Protein AF-0000000080328820 (afdb_homodimer)

Radius of gyration: 30.53 Å; Cα contacts (8 Å, |Δi|>4): 1678; chains: 2; bounding box: 51×92×74 Å

Foldseek 3Di:
DPQDQAAAEEEEDLDQCCQQPQLVLCVVVVSRHDDAEYEDLFQVSQVVSQVVSDPNYYGYHDLVVVLQDPSHQAYEADHPFACLVVLLSNLVSNHAYEYEFPNAQALVSLVVSQVSCVVSVHHFFYLLLLLQAPCLLVLLVLVVVFAFWAEKEKEWEDAADCVLRVVVVDDDDDPRGDVVVVVVSVVVLVVRLCQLWNDDPPLLSCCSGCPLRVPVLSVLLSCVSSPWQFDLAWPAKDWPPPPDDPDGTWMWTWDDIPDRYIYTYTYDYDHPDDDIWIWIWIDGPFWIKIWIQDDSSDLADWIKIWIWGDDDPDIDIDIDTDPSDTSSSSQSVVSSCVRVVNDHHPRGSNSSSSSSSSSLNNSCNVCVVVVHHTDHPSNVRPPD/DPQDQAAAEEEEDLDQCCQQPQLVLCVVVVSRHDDAEYEDLFQVSQVVSQVVSDPNYYGYHDLVVVLQDPSHAAYEADHPFACLVVLLSNLVSNHAYEYEFPNAQALVSLVVSQVSCVVSVHHFFYLLLLLQAPCLLVLLVLVVVFAFWAEKEKEWEDAADCLLRVVVVDDDDDPRGDVVVVVVSVVVLVVRLCQLWNDDPPLLSCCSGCPLRVPVLSVLLSCVSSPWQFDLAWPAKDWPPPPDDPDGTWIWTWDDIPDRYIYTYTYDYDHPDDDTWIWIWIDGPFWIKIWIQDDSSDLADWIKIWIWGDDDPDIDIDIDTDPSDTSSSSQSVVSSCVRVVNDHHPRGSNSSSSSSSSSLNNSCNVCVVVVHHTDHPSNVRSPD

Organism: NCBI:txid40318

Structure (mmCIF, N/CA/C/O backbone):
data_AF-0000000080328820-model_v1
#
loop_
_entity.id
_entity.type
_entity.pdbx_description
1 polymer 'Gfo/Idh/MocA family oxidoreductase'
#
loop_
_atom_site.group_PDB
_atom_site.id
_atom_site.type_symbol
_atom_site.label_atom_id
_atom_site.label_alt_id
_atom_site.label_comp_id
_atom_site.label_asym_id
_atom_site.label_entity_id
_atom_site.label_seq_id
_atom_site.pdbx_PDB_ins_code
_atom_site.Cartn_x
_atom_site.Cartn_y
_atom_site.Cartn_z
_atom_site.occupancy
_atom_site.B_iso_or_equiv
_atom_site.auth_seq_id
_atom_site.auth_comp_id
_atom_site.auth_asym_id
_atom_site.auth_atom_id
_atom_site.pdbx_PDB_model_num
ATOM 1 N N . MET A 1 1 ? -25.375 -26.984 -29.625 1 43.31 1 MET A N 1
ATOM 2 C CA . MET A 1 1 ? -23.969 -26.922 -30.031 1 43.31 1 MET A CA 1
ATOM 3 C C . MET A 1 1 ? -23.266 -28.25 -29.75 1 43.31 1 MET A C 1
ATOM 5 O O . MET A 1 1 ? -23.516 -28.875 -28.719 1 43.31 1 MET A O 1
ATOM 9 N N . PRO A 1 2 ? -22.844 -29 -30.703 1 53.84 2 PRO A N 1
ATOM 10 C CA . PRO A 1 2 ? -22.391 -30.375 -30.484 1 53.84 2 PRO A CA 1
ATOM 11 C C . PRO A 1 2 ? -21.484 -30.5 -29.25 1 53.84 2 PRO A C 1
ATOM 13 O O . PRO A 1 2 ? -20.672 -29.609 -28.984 1 53.84 2 PRO A O 1
ATOM 16 N N . SER A 1 3 ? -21.875 -31.188 -28.203 1 75.19 3 SER A N 1
ATOM 17 C CA . SER A 1 3 ? -21.234 -31.422 -26.922 1 75.19 3 SER A CA 1
ATOM 18 C C . SER A 1 3 ? -19.922 -32.188 -27.094 1 75.19 3 SER A C 1
ATOM 20 O O . SER A 1 3 ? -19.891 -33.219 -27.766 1 75.19 3 SER A O 1
ATOM 22 N N . HIS A 1 4 ? -18.656 -31.594 -27.156 1 87.19 4 HIS A N 1
ATOM 23 C CA . HIS A 1 4 ? -17.375 -32.281 -27.234 1 87.19 4 HIS A CA 1
ATOM 24 C C . HIS A 1 4 ? -17.25 -33.344 -26.141 1 87.19 4 HIS A C 1
ATOM 26 O O . HIS A 1 4 ? -17.844 -33.188 -25.078 1 87.19 4 HIS A O 1
ATOM 32 N N . PRO A 1 5 ? -16.672 -34.531 -26.578 1 92.75 5 PRO A N 1
ATOM 33 C CA . PRO A 1 5 ? -16.375 -35.469 -25.5 1 92.75 5 PRO A CA 1
ATOM 34 C C . PRO A 1 5 ? -15.508 -34.875 -24.391 1 92.75 5 PRO A C 1
ATOM 36 O O . PRO A 1 5 ? -14.766 -33.906 -24.641 1 92.75 5 PRO A O 1
ATOM 39 N N . PRO A 1 6 ? -15.68 -35.406 -23.266 1 96 6 PRO A N 1
ATOM 40 C CA . PRO A 1 6 ? -14.836 -34.906 -22.172 1 96 6 PRO A CA 1
ATOM 41 C C . PRO A 1 6 ? -13.344 -35.125 -22.453 1 96 6 PRO A C 1
ATOM 43 O O . PRO A 1 6 ? -12.961 -36.094 -23.078 1 96 6 PRO A O 1
ATOM 46 N N . VAL A 1 7 ? -12.516 -34.188 -22.031 1 97.69 7 VAL A N 1
ATOM 47 C CA . VAL A 1 7 ? -11.062 -34.344 -22.094 1 97.69 7 VAL A CA 1
ATOM 48 C C . VAL A 1 7 ? -10.602 -35.406 -21.094 1 97.69 7 VAL A C 1
ATOM 50 O O . VAL A 1 7 ? -10.891 -35.281 -19.891 1 97.69 7 VAL A O 1
ATOM 53 N N . ARG A 1 8 ? -10.023 -36.438 -21.531 1 97.5 8 ARG A N 1
ATOM 54 C CA . ARG A 1 8 ? -9.453 -37.438 -20.625 1 97.5 8 ARG A CA 1
ATOM 55 C C . ARG A 1 8 ? -8.172 -36.906 -19.984 1 97.5 8 ARG A C 1
ATOM 57 O O . ARG A 1 8 ? -7.141 -36.781 -20.656 1 97.5 8 ARG A O 1
ATOM 64 N N . LEU A 1 9 ? -8.266 -36.656 -18.672 1 98.19 9 LEU A N 1
ATOM 65 C CA . LEU A 1 9 ? -7.27 -35.875 -17.953 1 98.19 9 LEU A CA 1
ATOM 66 C C . LEU A 1 9 ? -6.48 -36.75 -16.984 1 98.19 9 LEU A C 1
ATOM 68 O O . LEU A 1 9 ? -7.059 -37.562 -16.281 1 98.19 9 LEU A O 1
ATOM 72 N N . ALA A 1 10 ? -5.184 -36.625 -17.031 1 98.69 10 ALA A N 1
ATOM 73 C CA . ALA A 1 10 ? -4.34 -37.188 -15.977 1 98.69 10 ALA A CA 1
ATOM 74 C C . ALA A 1 10 ? -3.873 -36.062 -15.031 1 98.69 10 ALA A C 1
ATOM 76 O O . ALA A 1 10 ? -3.402 -35.031 -15.477 1 98.69 10 ALA A O 1
ATOM 77 N N . VAL A 1 11 ? -3.998 -36.281 -13.734 1 98.38 11 VAL A N 1
ATOM 78 C CA . VAL A 1 11 ? -3.523 -35.344 -12.711 1 98.38 11 VAL A CA 1
ATOM 79 C C . VAL A 1 11 ? -2.172 -35.812 -12.172 1 98.38 11 VAL A C 1
ATOM 81 O O . VAL A 1 11 ? -2.062 -36.906 -11.617 1 98.38 11 VAL A O 1
ATOM 84 N N . ILE A 1 12 ? -1.166 -35 -12.453 1 98.38 12 ILE A N 1
ATOM 85 C CA . ILE A 1 12 ? 0.198 -35.312 -12.047 1 98.38 12 ILE A CA 1
ATOM 86 C C . ILE A 1 12 ? 0.556 -34.562 -10.773 1 98.38 12 ILE A C 1
ATOM 88 O O . ILE A 1 12 ? 0.697 -33.312 -10.797 1 98.38 12 ILE A O 1
ATOM 92 N N . GLY A 1 13 ? 0.852 -35.219 -9.703 1 96.75 13 GLY A N 1
ATOM 93 C CA . GLY A 1 13 ? 0.985 -34.656 -8.375 1 96.75 13 GLY A CA 1
ATOM 94 C C . GLY A 1 13 ? -0.296 -34.719 -7.562 1 96.75 13 GLY A C 1
ATOM 95 O O . GLY A 1 13 ? -1.266 -34.031 -7.871 1 96.75 13 GLY A O 1
ATOM 96 N N . ALA A 1 14 ? -0.33 -35.531 -6.547 1 95.62 14 ALA A N 1
ATOM 97 C CA . ALA A 1 14 ? -1.515 -35.719 -5.719 1 95.62 14 ALA A CA 1
ATOM 98 C C . ALA A 1 14 ? -1.362 -35.031 -4.367 1 95.62 14 ALA A C 1
ATOM 100 O O . ALA A 1 14 ? -1.729 -35.594 -3.33 1 95.62 14 ALA A O 1
ATOM 101 N N . GLY A 1 15 ? -0.739 -33.844 -4.434 1 92.75 15 GLY A N 1
ATOM 102 C CA . GLY A 1 15 ? -0.56 -33.062 -3.223 1 92.75 15 GLY A CA 1
ATOM 103 C C . GLY A 1 15 ? -1.797 -32.281 -2.83 1 92.75 15 GLY A C 1
ATOM 104 O O . GLY A 1 15 ? -2.906 -32.594 -3.256 1 92.75 15 GLY A O 1
ATOM 105 N N . THR A 1 16 ? -1.598 -31.266 -1.971 1 89.62 16 THR A N 1
ATOM 106 C CA . THR A 1 16 ? -2.676 -30.516 -1.336 1 89.62 16 THR A CA 1
ATOM 107 C C . THR A 1 16 ? -3.561 -29.844 -2.385 1 89.62 16 THR A C 1
ATOM 109 O O . THR A 1 16 ? -4.785 -29.984 -2.352 1 89.62 16 THR A O 1
ATOM 112 N N . ILE A 1 17 ? -2.984 -29.172 -3.342 1 92.06 17 ILE A N 1
ATOM 113 C CA . ILE A 1 17 ? -3.766 -28.391 -4.297 1 92.06 17 ILE A CA 1
ATOM 114 C C . ILE A 1 17 ? -4.574 -29.328 -5.191 1 92.06 17 ILE A C 1
ATOM 116 O O . ILE A 1 17 ? -5.707 -29.031 -5.562 1 92.06 17 ILE A O 1
ATOM 120 N N . SER A 1 18 ? -4.051 -30.453 -5.578 1 94.38 18 SER A N 1
ATOM 121 C CA . SER A 1 18 ? -4.777 -31.438 -6.387 1 94.38 18 SER A CA 1
ATOM 122 C C . SER A 1 18 ? -5.969 -32 -5.625 1 94.38 18 SER A C 1
ATOM 124 O O . SER A 1 18 ? -7.086 -32.031 -6.145 1 94.38 18 SER A O 1
ATOM 126 N N . GLN A 1 19 ? -5.684 -32.375 -4.41 1 91.31 19 GLN A N 1
ATOM 127 C CA . GLN A 1 19 ? -6.703 -33.062 -3.619 1 91.31 19 GLN A CA 1
ATOM 128 C C . GLN A 1 19 ? -7.797 -32.094 -3.182 1 91.31 19 GLN A C 1
ATOM 130 O O . GLN A 1 19 ? -8.977 -32.438 -3.158 1 91.31 19 GLN A O 1
ATOM 135 N N . SER A 1 20 ? -7.406 -30.875 -2.895 1 88.31 20 SER A N 1
ATOM 136 C CA . SER A 1 20 ? -8.359 -29.953 -2.268 1 88.31 20 SER A CA 1
ATOM 137 C C . SER A 1 20 ? -9.047 -29.078 -3.303 1 88.31 20 SER A C 1
ATOM 139 O O . SER A 1 20 ? -10.141 -28.562 -3.061 1 88.31 20 SER A O 1
ATOM 141 N N . VAL A 1 21 ? -8.375 -28.938 -4.449 1 90.31 21 VAL A N 1
ATOM 142 C CA . VAL A 1 21 ? -8.914 -27.938 -5.363 1 90.31 21 VAL A CA 1
ATOM 143 C C . VAL A 1 21 ? -9.164 -28.562 -6.73 1 90.31 21 VAL A C 1
ATOM 145 O O . VAL A 1 21 ? -10.305 -28.656 -7.18 1 90.31 21 VAL A O 1
ATOM 148 N N . HIS A 1 22 ? -8.203 -29.109 -7.332 1 93.19 22 HIS A N 1
ATOM 149 C CA . HIS A 1 22 ? -8.289 -29.484 -8.742 1 93.19 22 HIS A CA 1
ATOM 150 C C . HIS A 1 22 ? -9.211 -30.688 -8.93 1 93.19 22 HIS A C 1
ATOM 152 O O . HIS A 1 22 ? -10.102 -30.656 -9.781 1 93.19 22 HIS A O 1
ATOM 158 N N . LEU A 1 23 ? -9.031 -31.703 -8.133 1 93.69 23 LEU A N 1
ATOM 159 C CA . LEU A 1 23 ? -9.82 -32.906 -8.328 1 93.69 23 LEU A CA 1
ATOM 160 C C . LEU A 1 23 ? -11.297 -32.656 -8.055 1 93.69 23 LEU A C 1
ATOM 162 O O . LEU A 1 23 ? -12.156 -32.969 -8.883 1 93.69 23 LEU A O 1
ATOM 166 N N . PRO A 1 24 ? -11.602 -31.938 -6.953 1 87.62 24 PRO A N 1
ATOM 167 C CA . PRO A 1 24 ? -13.008 -31.578 -6.754 1 87.62 24 PRO A CA 1
ATOM 168 C C . PRO A 1 24 ? -13.562 -30.719 -7.887 1 87.62 24 PRO A C 1
ATOM 170 O O . PRO A 1 24 ? -14.703 -30.906 -8.312 1 87.62 24 PRO A O 1
ATOM 173 N N . ALA A 1 25 ? -12.781 -29.812 -8.367 1 89 25 ALA A N 1
ATOM 174 C CA . ALA A 1 25 ? -13.234 -28.922 -9.445 1 89 25 ALA A CA 1
ATOM 175 C C . ALA A 1 25 ? -13.469 -29.703 -10.734 1 89 25 ALA A C 1
ATOM 177 O O . ALA A 1 25 ? -14.477 -29.5 -11.414 1 89 25 ALA A O 1
ATOM 178 N N . VAL A 1 26 ? -12.617 -30.594 -11.062 1 93 26 VAL A N 1
ATOM 179 C CA . VAL A 1 26 ? -12.742 -31.406 -12.266 1 93 26 VAL A CA 1
ATOM 180 C C . VAL A 1 26 ? -13.977 -32.312 -12.164 1 93 26 VAL A C 1
ATOM 182 O O . VAL A 1 26 ? -14.703 -32.469 -13.141 1 93 26 VAL A O 1
ATOM 185 N N . GLN A 1 27 ? -14.188 -32.812 -11 1 89.25 27 GLN A N 1
ATOM 186 C CA . GLN A 1 27 ? -15.367 -33.625 -10.773 1 89.25 27 GLN A CA 1
ATOM 187 C C . GLN A 1 27 ? -16.656 -32.844 -10.984 1 89.25 27 GLN A C 1
ATOM 189 O O . GLN A 1 27 ? -17.609 -33.344 -11.578 1 89.25 27 GLN A O 1
ATOM 194 N N . ARG A 1 28 ? -16.594 -31.656 -10.531 1 85.62 28 ARG A N 1
ATOM 195 C CA . ARG A 1 28 ? -17.75 -30.781 -10.703 1 85.62 28 ARG A CA 1
ATOM 196 C C . ARG A 1 28 ? -17.984 -30.484 -12.18 1 85.62 28 ARG A C 1
ATOM 198 O O . ARG A 1 28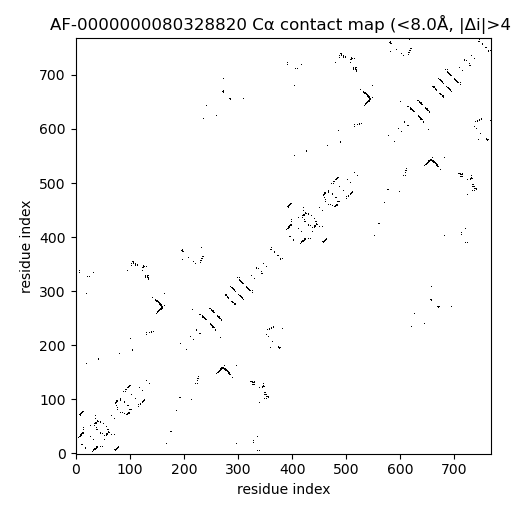 ? -19.125 -30.312 -12.602 1 85.62 28 ARG A O 1
ATOM 205 N N . LEU A 1 29 ? -16.922 -30.531 -12.891 1 90.88 29 LEU A N 1
ATOM 206 C CA . LEU A 1 29 ? -16.984 -30.234 -14.32 1 90.88 29 LEU A CA 1
ATOM 207 C C . LEU A 1 29 ? -17.047 -31.516 -15.141 1 90.88 29 LEU A C 1
ATOM 209 O O . LEU A 1 29 ? -16.516 -31.578 -16.25 1 90.88 29 LEU A O 1
ATOM 213 N N . GLY A 1 30 ? -17.656 -32.5 -14.664 1 85.81 30 GLY A N 1
ATOM 214 C CA . GLY A 1 30 ? -17.688 -33.844 -15.172 1 85.81 30 GLY A CA 1
ATOM 215 C C . GLY A 1 30 ? -18.094 -33.938 -16.625 1 85.81 30 GLY A C 1
ATOM 216 O O . GLY A 1 30 ? -17.75 -34.906 -17.312 1 85.81 30 GLY A O 1
ATOM 217 N N . THR A 1 31 ? -18.734 -33 -17.156 1 89.06 31 THR A N 1
ATOM 218 C CA . THR A 1 31 ? -19.109 -33 -18.562 1 89.06 31 THR A CA 1
ATOM 219 C C . THR A 1 31 ? -17.922 -32.562 -19.438 1 89.06 31 THR A C 1
ATOM 221 O O . THR A 1 31 ? -17.891 -32.844 -20.641 1 89.06 31 THR A O 1
ATOM 224 N N . LEU A 1 32 ? -16.969 -31.984 -18.797 1 94.5 32 LEU A N 1
ATOM 225 C CA . LEU A 1 32 ? -15.859 -31.406 -19.562 1 94.5 32 LEU A CA 1
ATOM 226 C C . LEU A 1 32 ? -14.609 -32.281 -19.438 1 94.5 32 LEU A C 1
ATOM 228 O O . LEU A 1 32 ? -13.734 -32.219 -20.312 1 94.5 32 LEU A O 1
ATOM 232 N N . PHE A 1 33 ? -14.602 -33.031 -18.328 1 95.5 33 PHE A N 1
ATOM 233 C CA . PHE A 1 33 ? -13.391 -33.812 -18.078 1 95.5 33 PHE A CA 1
ATOM 234 C C . PHE A 1 33 ? -13.734 -35.219 -17.625 1 95.5 33 PHE A C 1
ATOM 236 O O . PHE A 1 33 ? -14.773 -35.469 -17 1 95.5 33 PHE A O 1
ATOM 243 N N . ASP A 1 34 ? -12.945 -36.125 -17.969 1 94.81 34 ASP A N 1
ATOM 244 C CA . ASP A 1 34 ? -12.875 -37.469 -17.391 1 94.81 34 ASP A CA 1
ATOM 245 C C . ASP A 1 34 ? -11.492 -37.75 -16.812 1 94.81 34 ASP A C 1
ATOM 247 O O . ASP A 1 34 ? -10.5 -37.75 -17.531 1 94.81 34 ASP A O 1
ATOM 251 N N . ILE A 1 35 ? -11.414 -37.906 -15.5 1 96 35 ILE A N 1
ATOM 252 C CA . ILE A 1 35 ? -10.133 -38.188 -14.875 1 96 35 ILE A CA 1
ATOM 253 C C . ILE A 1 35 ? -9.719 -39.625 -15.188 1 96 35 ILE A C 1
ATOM 255 O O . ILE A 1 35 ? -10.375 -40.594 -14.758 1 96 35 ILE A O 1
ATOM 259 N N . ALA A 1 36 ? -8.648 -39.781 -15.844 1 96.38 36 ALA A N 1
ATOM 260 C CA . ALA A 1 36 ? -8.195 -41.094 -16.25 1 96.38 36 ALA A CA 1
ATOM 261 C C . ALA A 1 36 ? -7.18 -41.656 -15.258 1 96.38 36 ALA A C 1
ATOM 263 O O . ALA A 1 36 ? -7.215 -42.844 -14.93 1 96.38 36 ALA A O 1
ATOM 264 N N . VAL A 1 37 ? -6.312 -40.781 -14.891 1 97.88 37 VAL A N 1
ATOM 265 C CA . VAL A 1 37 ? -5.168 -41.25 -14.109 1 97.88 37 VAL A CA 1
ATOM 266 C C . VAL A 1 37 ? -4.809 -40.188 -13.055 1 97.88 37 VAL A C 1
ATOM 268 O O . VAL A 1 37 ? -4.883 -39 -13.328 1 97.88 37 VAL A O 1
ATOM 271 N N . VAL A 1 38 ? -4.508 -40.656 -11.867 1 97.81 38 VAL A N 1
ATOM 272 C CA . VAL A 1 38 ? -3.797 -39.875 -10.867 1 97.81 38 VAL A CA 1
ATOM 273 C C . VAL A 1 38 ? -2.379 -40.406 -10.695 1 97.81 38 VAL A C 1
ATOM 275 O O . VAL A 1 38 ? -2.193 -41.594 -10.422 1 97.81 38 VAL A O 1
ATOM 278 N N . CYS A 1 39 ? -1.452 -39.562 -10.914 1 97.94 39 CYS A N 1
ATOM 279 C CA . CYS A 1 39 ? -0.051 -39.969 -10.844 1 97.94 39 CYS A CA 1
ATOM 280 C C . CYS A 1 39 ? 0.677 -39.219 -9.734 1 97.94 39 CYS A C 1
ATOM 282 O O . CYS A 1 39 ? 0.495 -38 -9.57 1 97.94 39 CYS A O 1
ATOM 284 N N . ASP A 1 40 ? 1.432 -39.906 -8.938 1 96.69 40 ASP A N 1
ATOM 285 C CA . ASP A 1 40 ? 2.273 -39.344 -7.887 1 96.69 40 ASP A CA 1
ATOM 286 C C . ASP A 1 40 ? 3.514 -40.188 -7.656 1 96.69 40 ASP A C 1
ATOM 288 O O . ASP A 1 40 ? 3.488 -41.406 -7.895 1 96.69 40 ASP A O 1
ATOM 292 N N . LEU A 1 41 ? 4.547 -39.562 -7.215 1 95.12 41 LEU A N 1
ATOM 293 C CA . LEU A 1 41 ? 5.773 -40.281 -6.926 1 95.12 41 LEU A CA 1
ATOM 294 C C . LEU A 1 41 ? 5.551 -41.281 -5.793 1 95.12 41 LEU A C 1
ATOM 296 O O . LEU A 1 41 ? 6.27 -42.281 -5.688 1 95.12 41 LEU A O 1
ATOM 300 N N . SER A 1 42 ? 4.617 -40.938 -4.926 1 95 42 SER A N 1
ATOM 301 C CA . SER A 1 42 ? 4.219 -41.844 -3.857 1 95 42 SER A CA 1
ATOM 302 C C . SER A 1 42 ? 3.152 -42.844 -4.332 1 95 42 SER A C 1
ATOM 304 O O . SER A 1 42 ? 1.993 -42.469 -4.52 1 95 42 SER A O 1
ATOM 306 N N . PRO A 1 43 ? 3.525 -44.094 -4.438 1 95.44 43 PRO A N 1
ATOM 307 C CA . PRO A 1 43 ? 2.535 -45.062 -4.906 1 95.44 43 PRO A CA 1
ATOM 308 C C . PRO A 1 43 ? 1.305 -45.156 -4.004 1 95.44 43 PRO A C 1
ATOM 310 O O . PRO A 1 43 ? 0.179 -45.25 -4.492 1 95.44 43 PRO A O 1
ATOM 313 N N . SER A 1 44 ? 1.547 -45.094 -2.742 1 95.56 44 SER A N 1
ATOM 314 C CA . SER A 1 44 ? 0.425 -45.188 -1.812 1 95.56 44 SER A CA 1
ATOM 315 C C . SER A 1 44 ? -0.495 -44 -1.94 1 95.56 44 SER A C 1
ATOM 317 O O . SER A 1 44 ? -1.72 -44.125 -1.924 1 95.56 44 SER A O 1
ATOM 319 N N . ARG A 1 45 ? 0.076 -42.812 -2.104 1 94.56 45 ARG A N 1
ATOM 320 C CA . ARG A 1 45 ? -0.721 -41.625 -2.266 1 94.56 45 ARG A CA 1
ATOM 321 C C . ARG A 1 45 ? -1.489 -41.625 -3.584 1 94.56 45 ARG A C 1
ATOM 323 O O . ARG A 1 45 ? -2.672 -41.281 -3.625 1 94.56 45 ARG A O 1
ATOM 330 N N . ALA A 1 46 ? -0.792 -42.031 -4.633 1 96.12 46 ALA A N 1
ATOM 331 C CA . ALA A 1 46 ? -1.451 -42.156 -5.934 1 96.12 46 ALA A CA 1
ATOM 332 C C . ALA A 1 46 ? -2.67 -43.062 -5.863 1 96.12 46 ALA A C 1
ATOM 334 O O . ALA A 1 46 ? -3.746 -42.719 -6.355 1 96.12 46 ALA A O 1
ATOM 335 N N . ALA A 1 47 ? -2.471 -44.156 -5.199 1 95.5 47 ALA A N 1
ATOM 336 C CA . ALA A 1 47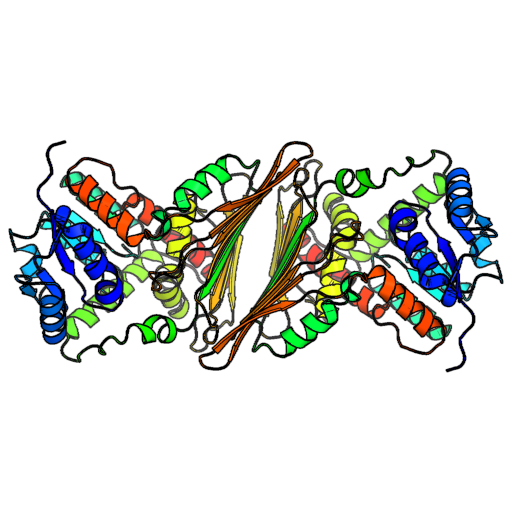 ? -3.543 -45.125 -5.086 1 95.5 47 ALA A CA 1
ATOM 337 C C . ALA A 1 47 ? -4.711 -44.562 -4.273 1 95.5 47 ALA A C 1
ATOM 339 O O . ALA A 1 47 ? -5.867 -44.688 -4.684 1 95.5 47 ALA A O 1
ATOM 340 N N . ALA A 1 48 ? -4.391 -44 -3.17 1 93.94 48 ALA A N 1
ATOM 341 C CA . ALA A 1 48 ? -5.422 -43.5 -2.273 1 93.94 48 ALA A CA 1
ATOM 342 C C . ALA A 1 48 ? -6.219 -42.375 -2.941 1 93.94 48 ALA A C 1
ATOM 344 O O . ALA A 1 48 ? -7.449 -42.344 -2.863 1 93.94 48 ALA A O 1
ATOM 345 N N . VAL A 1 49 ? -5.52 -41.469 -3.605 1 95.25 49 VAL A N 1
ATOM 346 C CA . VAL A 1 49 ? -6.168 -40.312 -4.211 1 95.25 49 VAL A CA 1
ATOM 347 C C . VAL A 1 49 ? -6.957 -40.75 -5.441 1 95.25 49 VAL A C 1
ATOM 349 O O . VAL A 1 49 ? -8.062 -40.25 -5.68 1 95.25 49 VAL A O 1
ATOM 352 N N . ALA A 1 50 ? -6.449 -41.656 -6.215 1 96.12 50 ALA A N 1
ATOM 353 C CA . ALA A 1 50 ? -7.172 -42.188 -7.367 1 96.12 50 ALA A CA 1
ATOM 354 C C . ALA A 1 50 ? -8.484 -42.844 -6.941 1 96.12 50 ALA A C 1
ATOM 356 O O . ALA A 1 50 ? -9.523 -42.625 -7.566 1 96.12 50 ALA A O 1
ATOM 357 N N . ALA A 1 51 ? -8.422 -43.562 -5.867 1 93.94 51 ALA A N 1
ATOM 358 C CA . ALA A 1 51 ? -9.602 -44.25 -5.355 1 93.94 51 ALA A CA 1
ATOM 359 C C . ALA A 1 51 ? -10.688 -43.25 -4.961 1 93.94 51 ALA A C 1
ATOM 361 O O . ALA A 1 51 ? -11.883 -43.5 -5.148 1 93.94 51 ALA A O 1
ATOM 362 N N . ARG A 1 52 ? -10.281 -42.125 -4.48 1 91.06 52 ARG A N 1
ATOM 363 C CA . ARG A 1 52 ? -11.219 -41.125 -4.031 1 91.06 52 ARG A CA 1
ATOM 364 C C . ARG A 1 52 ? -11.742 -40.312 -5.207 1 91.06 52 ARG A C 1
ATOM 366 O O . ARG A 1 52 ? -12.836 -39.75 -5.141 1 91.06 52 ARG A O 1
ATOM 373 N N . ALA A 1 53 ? -10.898 -40.219 -6.25 1 91.94 53 ALA A N 1
ATOM 374 C CA . ALA A 1 53 ? -11.242 -39.375 -7.395 1 91.94 53 ALA A CA 1
ATOM 375 C C . ALA A 1 53 ? -12.383 -39.969 -8.195 1 91.94 53 ALA A C 1
ATOM 377 O O . ALA A 1 53 ? -13.078 -39.281 -8.938 1 91.94 53 ALA A O 1
ATOM 378 N N . GLY A 1 54 ? -12.555 -41.25 -8.133 1 87.12 54 GLY A N 1
ATOM 379 C CA . GLY A 1 54 ? -13.711 -41.844 -8.789 1 87.12 54 GLY A CA 1
ATOM 380 C C . GLY A 1 54 ? -13.477 -43.281 -9.234 1 87.12 54 GLY A C 1
ATOM 381 O O . GLY A 1 54 ? -12.336 -43.75 -9.266 1 87.12 54 GLY A O 1
ATOM 382 N N . VAL A 1 55 ? -14.641 -43.875 -9.711 1 85.44 55 VAL A N 1
ATOM 383 C CA . VAL A 1 55 ? -14.562 -45.25 -10.203 1 85.44 55 VAL A CA 1
ATOM 384 C C . VAL A 1 55 ? -13.883 -45.25 -11.57 1 85.44 55 VAL A C 1
ATOM 386 O O . VAL A 1 55 ? -14.219 -44.469 -12.453 1 85.44 55 VAL A O 1
ATOM 389 N N . GLY A 1 56 ? -12.852 -46.062 -11.656 1 90.75 56 GLY A N 1
ATOM 390 C CA . GLY A 1 56 ? -12.195 -46.219 -12.945 1 90.75 56 GLY A CA 1
ATOM 391 C C . GLY A 1 56 ? -10.945 -45.375 -13.078 1 90.75 56 GLY A C 1
ATOM 392 O O . GLY A 1 56 ? -10.18 -45.5 -14.039 1 90.75 56 GLY A O 1
ATOM 393 N N . VAL A 1 57 ? -10.727 -44.469 -12.125 1 94.94 57 VAL A N 1
ATOM 394 C CA . VAL A 1 57 ? -9.516 -43.656 -12.164 1 94.94 57 VAL A CA 1
ATOM 395 C C . VAL A 1 57 ? -8.305 -44.531 -11.781 1 94.94 57 VAL A C 1
ATOM 397 O O . VAL A 1 57 ? -8.289 -45.156 -10.719 1 94.94 57 VAL A O 1
ATOM 400 N N . ARG A 1 58 ? -7.375 -44.562 -12.602 1 97.31 58 ARG A N 1
ATOM 401 C CA . ARG A 1 58 ? -6.191 -45.375 -12.383 1 97.31 58 ARG A CA 1
ATOM 402 C C . ARG A 1 58 ? -5.113 -44.594 -11.633 1 97.31 58 ARG A C 1
ATOM 404 O O . ARG A 1 58 ? -5.043 -43.375 -11.734 1 97.31 58 ARG A O 1
ATOM 411 N N . ALA A 1 59 ? -4.34 -45.375 -10.844 1 97.38 59 ALA A N 1
ATOM 412 C CA . ALA A 1 59 ? -3.176 -44.812 -10.172 1 97.38 59 ALA A CA 1
ATOM 413 C C . ALA A 1 59 ? -1.893 -45.125 -10.93 1 97.38 59 ALA A C 1
ATOM 415 O O . ALA A 1 59 ? -1.747 -46.219 -11.484 1 97.38 59 ALA A O 1
ATOM 416 N N . ALA A 1 60 ? -1.014 -44.188 -11.039 1 97.19 60 ALA A N 1
ATOM 417 C CA . ALA A 1 60 ? 0.326 -44.375 -11.594 1 97.19 60 ALA A CA 1
ATOM 418 C C . ALA A 1 60 ? 1.38 -43.719 -10.703 1 97.19 60 ALA A C 1
ATOM 420 O O . ALA A 1 60 ? 1.075 -42.781 -9.945 1 97.19 60 ALA A O 1
ATOM 421 N N . HIS A 1 61 ? 2.609 -44.219 -10.781 1 95.06 61 HIS A N 1
ATOM 422 C CA . HIS A 1 61 ? 3.656 -43.625 -9.977 1 95.06 61 HIS A CA 1
ATOM 423 C C . HIS A 1 61 ? 4.863 -43.25 -10.828 1 95.06 61 HIS A C 1
ATOM 425 O O . HIS A 1 61 ? 5.879 -42.781 -10.305 1 95.06 61 HIS A O 1
ATOM 431 N N . ARG A 1 62 ? 4.676 -43.5 -12.07 1 95.19 62 ARG A N 1
ATOM 432 C CA . ARG A 1 62 ? 5.684 -43.062 -13.031 1 95.19 62 ARG A CA 1
ATOM 433 C C . ARG A 1 62 ? 5.066 -42.188 -14.109 1 95.19 62 ARG A C 1
ATOM 435 O O . ARG A 1 62 ? 4.125 -42.594 -14.789 1 95.19 62 ARG A O 1
ATOM 442 N N . TYR A 1 63 ? 5.629 -41.062 -14.281 1 95.94 63 TYR A N 1
ATOM 443 C CA . TYR A 1 63 ? 5.102 -40.062 -15.219 1 95.94 63 TYR A CA 1
ATOM 444 C C . TYR A 1 63 ? 5.18 -40.594 -16.656 1 95.94 63 TYR A C 1
ATOM 446 O O . TYR A 1 63 ? 4.273 -40.344 -17.453 1 95.94 63 TYR A O 1
ATOM 454 N N . ASP A 1 64 ? 6.215 -41.312 -16.984 1 96.5 64 ASP A N 1
ATOM 455 C CA . ASP A 1 64 ? 6.414 -41.844 -18.328 1 96.5 64 ASP A CA 1
ATOM 456 C C . ASP A 1 64 ? 5.254 -42.75 -18.734 1 96.5 64 ASP A C 1
ATOM 458 O O . ASP A 1 64 ? 4.875 -42.781 -19.906 1 96.5 64 ASP A O 1
ATOM 462 N N . SER A 1 65 ? 4.77 -43.469 -17.781 1 97.06 65 SER A N 1
ATOM 463 C CA . SER A 1 65 ? 3.658 -44.344 -18.078 1 97.06 65 SER A CA 1
ATOM 464 C C . SER A 1 65 ? 2.41 -43.562 -18.469 1 97.06 65 SER A C 1
ATOM 466 O O . SER A 1 65 ? 1.625 -44.031 -19.297 1 97.06 65 SER A O 1
ATOM 468 N N . VAL A 1 66 ? 2.227 -42.438 -17.844 1 97.94 66 VAL A N 1
ATOM 469 C CA . VAL A 1 66 ? 1.096 -41.562 -18.172 1 97.94 66 VAL A CA 1
ATOM 470 C C . VAL A 1 66 ? 1.266 -41 -19.578 1 97.94 66 VAL A C 1
ATOM 472 O O . VAL A 1 66 ? 0.307 -40.969 -20.359 1 97.94 66 VAL A O 1
ATOM 475 N N . LEU A 1 67 ? 2.488 -40.625 -19.953 1 98.25 67 LEU A N 1
ATOM 476 C CA . LEU A 1 67 ? 2.787 -40.031 -21.25 1 98.25 67 LEU A CA 1
ATOM 477 C C . LEU A 1 67 ? 2.551 -41.031 -22.375 1 98.25 67 LEU A C 1
ATOM 479 O O . LEU A 1 67 ? 2.172 -40.625 -23.484 1 98.25 67 LEU A O 1
ATOM 483 N N . ALA A 1 68 ? 2.688 -42.312 -22.078 1 97.56 68 ALA A N 1
ATOM 484 C CA . ALA A 1 68 ? 2.543 -43.344 -23.078 1 97.56 68 ALA A CA 1
ATOM 485 C C . ALA A 1 68 ? 1.095 -43.844 -23.172 1 97.56 68 ALA A C 1
ATOM 487 O O . ALA A 1 68 ? 0.753 -44.625 -24.031 1 97.56 68 ALA A O 1
ATOM 488 N N . ASP A 1 69 ? 0.301 -43.406 -22.297 1 97.25 69 ASP A N 1
ATOM 489 C CA . ASP A 1 69 ? -1.083 -43.844 -22.203 1 97.25 69 ASP A CA 1
ATOM 490 C C . ASP A 1 69 ? -1.956 -43.156 -23.25 1 97.25 69 ASP A C 1
ATOM 492 O O . ASP A 1 69 ? -2.24 -41.969 -23.141 1 97.25 69 ASP A O 1
ATOM 496 N N . ASP A 1 70 ? -2.506 -43.844 -24.156 1 95.88 70 ASP A N 1
ATOM 497 C CA . ASP A 1 70 ? -3.277 -43.281 -25.266 1 95.88 70 ASP A CA 1
ATOM 498 C C . ASP A 1 70 ? -4.672 -42.875 -24.812 1 95.88 70 ASP A C 1
ATOM 500 O O . ASP A 1 70 ? -5.391 -42.188 -25.531 1 95.88 70 ASP A O 1
ATOM 504 N N . THR A 1 71 ? -5.004 -43.188 -23.594 1 95.62 71 THR A N 1
ATOM 505 C CA . THR A 1 71 ? -6.312 -42.812 -23.094 1 95.62 71 THR A CA 1
ATOM 506 C C . THR A 1 71 ? -6.238 -41.469 -22.375 1 95.62 71 THR A C 1
ATOM 508 O O . THR A 1 71 ? -7.238 -41 -21.844 1 95.62 71 THR A O 1
ATOM 511 N N . VAL A 1 72 ? -5.129 -40.906 -22.375 1 98.12 72 VAL A N 1
ATOM 512 C CA . VAL A 1 72 ? -4.945 -39.594 -21.766 1 98.12 72 VAL A CA 1
ATOM 513 C C . VAL A 1 72 ? -4.773 -38.531 -22.844 1 98.12 72 VAL A C 1
ATOM 515 O O . VAL A 1 72 ? -3.881 -38.625 -23.688 1 98.12 72 VAL A O 1
ATOM 518 N N . ASP A 1 73 ? -5.586 -37.531 -22.828 1 98.25 73 ASP A N 1
ATOM 519 C CA . ASP A 1 73 ? -5.523 -36.438 -23.797 1 98.25 73 ASP A CA 1
ATOM 520 C C . ASP A 1 73 ? -4.684 -35.281 -23.25 1 98.25 73 ASP A C 1
ATOM 522 O O . ASP A 1 73 ? -4.082 -34.531 -24.031 1 98.25 73 ASP A O 1
ATOM 526 N N . ALA A 1 74 ? -4.746 -35.062 -21.969 1 98.75 74 ALA A N 1
ATOM 527 C CA . ALA A 1 74 ? -4.148 -33.906 -21.328 1 98.75 74 ALA A CA 1
ATOM 528 C C . ALA A 1 74 ? -3.629 -34.219 -19.938 1 98.75 74 ALA A C 1
ATOM 530 O O . ALA A 1 74 ? -4.09 -35.188 -19.312 1 98.75 74 ALA A O 1
ATOM 531 N N . VAL A 1 75 ? -2.686 -33.406 -19.516 1 98.81 75 VAL A N 1
ATOM 532 C CA . VAL A 1 75 ? -2.166 -33.594 -18.172 1 98.81 75 VAL A CA 1
ATOM 533 C C . VAL A 1 75 ? -2.334 -32.281 -17.391 1 98.81 75 VAL A C 1
ATOM 535 O O . VAL A 1 75 ? -2.189 -31.188 -17.953 1 98.81 75 VAL A O 1
ATOM 538 N N . LEU A 1 76 ? -2.703 -32.344 -16.156 1 98.75 76 LEU A N 1
ATOM 539 C CA . LEU A 1 76 ? -2.629 -31.281 -15.164 1 98.75 76 LEU A CA 1
ATOM 540 C C . LEU A 1 76 ? -1.427 -31.469 -14.242 1 98.75 76 LEU A C 1
ATOM 542 O O . LEU A 1 76 ? -1.367 -32.438 -13.484 1 98.75 76 LEU A O 1
ATOM 546 N N . LEU A 1 77 ? -0.487 -30.594 -14.398 1 98.69 77 LEU A N 1
ATOM 547 C CA . LEU A 1 77 ? 0.747 -30.688 -13.625 1 98.69 77 LEU A CA 1
ATOM 548 C C . LEU A 1 77 ? 0.644 -29.875 -12.336 1 98.69 77 LEU A C 1
ATOM 550 O O . LEU A 1 77 ? 0.514 -28.656 -12.367 1 98.69 77 LEU A O 1
ATOM 554 N N . ALA A 1 78 ? 0.706 -30.516 -11.195 1 97.62 78 ALA A N 1
ATOM 555 C CA . ALA A 1 78 ? 0.629 -29.891 -9.875 1 97.62 78 ALA A CA 1
ATOM 556 C C . ALA A 1 78 ? 1.652 -30.5 -8.922 1 97.62 78 ALA A C 1
ATOM 558 O O . ALA A 1 78 ? 1.338 -30.781 -7.766 1 97.62 78 ALA A O 1
ATOM 559 N N . THR A 1 79 ? 2.848 -30.812 -9.422 1 95.19 79 THR A N 1
ATOM 560 C CA . THR A 1 79 ? 3.963 -31.312 -8.617 1 95.19 79 THR A CA 1
ATOM 561 C C . THR A 1 79 ? 4.703 -30.156 -7.953 1 95.19 79 THR A C 1
ATOM 563 O O . THR A 1 79 ? 4.504 -28.984 -8.305 1 95.19 79 THR A O 1
ATOM 566 N N . PRO A 1 80 ? 5.484 -30.438 -6.973 1 91.5 80 PRO A N 1
ATOM 567 C CA . PRO A 1 80 ? 6.328 -29.375 -6.418 1 91.5 80 PRO A CA 1
ATOM 568 C C . PRO A 1 80 ? 7.363 -28.859 -7.418 1 91.5 80 PRO A C 1
ATOM 570 O O . PRO A 1 80 ? 7.789 -29.609 -8.305 1 91.5 80 PRO A O 1
ATOM 573 N N . GLY A 1 81 ? 7.684 -27.641 -7.277 1 91.25 81 GLY A N 1
ATOM 574 C CA . GLY A 1 81 ? 8.734 -27.062 -8.102 1 91.25 81 GLY A CA 1
ATOM 575 C C . GLY A 1 81 ? 8.25 -26.594 -9.461 1 91.25 81 GLY A C 1
ATOM 576 O O . GLY A 1 81 ? 7.043 -26.438 -9.664 1 91.25 81 GLY A O 1
ATOM 577 N N . THR A 1 82 ? 9.25 -26.266 -10.359 1 94.62 82 THR A N 1
ATOM 578 C CA . THR A 1 82 ? 8.906 -25.812 -11.703 1 94.62 82 THR A CA 1
ATOM 579 C C . THR A 1 82 ? 8.359 -26.969 -12.539 1 94.62 82 THR A C 1
ATOM 581 O O . THR A 1 82 ? 8.688 -28.125 -12.289 1 94.62 82 THR A O 1
ATOM 584 N N . HIS A 1 83 ? 7.574 -26.656 -13.57 1 98.12 83 HIS A N 1
ATOM 585 C CA . HIS A 1 83 ? 6.879 -27.688 -14.328 1 98.12 83 HIS A CA 1
ATOM 586 C C . HIS A 1 83 ? 7.414 -27.781 -15.758 1 98.12 83 HIS A C 1
ATOM 588 O O . HIS A 1 83 ? 6.852 -28.5 -16.594 1 98.12 83 HIS A O 1
ATOM 594 N N . ALA A 1 84 ? 8.492 -27.094 -16.031 1 98.12 84 ALA A N 1
ATOM 595 C CA . ALA A 1 84 ? 8.969 -26.953 -17.406 1 98.12 84 ALA A CA 1
ATOM 596 C C . ALA A 1 84 ? 9.328 -28.312 -18 1 98.12 84 ALA A C 1
ATOM 598 O O . ALA A 1 84 ? 8.883 -28.656 -19.094 1 98.12 84 ALA A O 1
ATOM 599 N N . GLN A 1 85 ? 10.047 -29.062 -17.266 1 96.94 85 GLN A N 1
ATOM 600 C CA . GLN A 1 85 ? 10.5 -30.359 -17.766 1 96.94 85 GLN A CA 1
ATOM 601 C C . GLN A 1 85 ? 9.32 -31.297 -18.016 1 96.94 85 GLN A C 1
ATOM 603 O O . GLN A 1 85 ? 9.25 -31.953 -19.047 1 96.94 85 GLN A O 1
ATOM 608 N N . ALA A 1 86 ? 8.43 -31.359 -17.062 1 98 86 ALA A N 1
ATOM 609 C CA . ALA A 1 86 ? 7.25 -32.219 -17.188 1 98 86 ALA A CA 1
ATOM 610 C C . ALA A 1 86 ? 6.352 -31.734 -18.328 1 98 86 ALA A C 1
ATOM 612 O O . ALA A 1 86 ? 5.785 -32.562 -19.062 1 98 86 ALA A O 1
ATOM 613 N N . ALA A 1 87 ? 6.207 -30.453 -18.469 1 98.75 87 ALA A N 1
ATOM 614 C CA . ALA A 1 87 ? 5.398 -29.891 -19.547 1 98.75 87 ALA A CA 1
ATOM 615 C C . ALA A 1 87 ? 5.988 -30.234 -20.906 1 98.75 87 ALA A C 1
ATOM 617 O O . ALA A 1 87 ? 5.262 -30.625 -21.828 1 98.75 87 ALA A O 1
ATOM 618 N N . ARG A 1 88 ? 7.289 -30.078 -21.016 1 98.56 88 ARG A N 1
ATOM 619 C CA . ARG A 1 88 ? 7.961 -30.422 -22.266 1 98.56 88 ARG A CA 1
ATOM 620 C C . ARG A 1 88 ? 7.703 -31.875 -22.656 1 98.56 88 ARG A C 1
ATOM 622 O O . ARG A 1 88 ? 7.328 -32.156 -23.781 1 98.56 88 ARG A O 1
ATOM 629 N N . ALA A 1 89 ? 7.93 -32.75 -21.703 1 98.44 89 ALA A N 1
ATOM 630 C CA . ALA A 1 89 ? 7.742 -34.188 -21.953 1 98.44 89 ALA A CA 1
ATOM 631 C C . ALA A 1 89 ? 6.309 -34.469 -22.391 1 98.44 89 ALA A C 1
ATOM 633 O O . ALA A 1 89 ? 6.086 -35.281 -23.297 1 98.44 89 ALA A O 1
ATOM 634 N N . ALA A 1 90 ? 5.34 -33.844 -21.766 1 98.81 90 ALA A N 1
ATOM 635 C CA . ALA A 1 90 ? 3.936 -34.031 -22.109 1 98.81 90 ALA A CA 1
ATOM 636 C C . ALA A 1 90 ? 3.643 -33.562 -23.531 1 98.81 90 ALA A C 1
ATOM 638 O O . ALA A 1 90 ? 2.992 -34.281 -24.312 1 98.81 90 ALA A O 1
ATOM 639 N N . LEU A 1 91 ? 4.102 -32.375 -23.875 1 98.75 91 LEU A N 1
ATOM 640 C CA . LEU A 1 91 ? 3.902 -31.844 -25.203 1 98.75 91 LEU A CA 1
ATOM 641 C C . LEU A 1 91 ? 4.531 -32.75 -26.266 1 98.75 91 LEU A C 1
ATOM 643 O O . LEU A 1 91 ? 3.918 -33.031 -27.297 1 98.75 91 LEU A O 1
ATOM 647 N N . GLU A 1 92 ? 5.734 -33.188 -25.984 1 98.56 92 GLU A N 1
ATOM 648 C CA . GLU A 1 92 ? 6.422 -34.094 -26.906 1 98.56 92 GLU A CA 1
ATOM 649 C C . GLU A 1 92 ? 5.641 -35.406 -27.094 1 98.56 92 GLU A C 1
ATOM 651 O O . GLU A 1 92 ? 5.66 -35.969 -28.188 1 98.56 92 GLU A O 1
ATOM 656 N N . ALA A 1 93 ? 4.938 -35.812 -26.078 1 98.56 93 ALA A N 1
ATOM 657 C CA . ALA A 1 93 ? 4.148 -37.062 -26.125 1 98.56 93 ALA A CA 1
ATOM 658 C C . ALA A 1 93 ? 2.77 -36.781 -26.734 1 98.56 93 ALA A C 1
ATOM 660 O O . ALA A 1 93 ? 1.943 -37.719 -26.812 1 98.56 93 ALA A O 1
ATOM 661 N N . GLY A 1 94 ? 2.523 -35.562 -27.109 1 98.44 94 GLY A N 1
ATOM 662 C CA . GLY A 1 94 ? 1.283 -35.25 -27.781 1 98.44 94 GLY A CA 1
ATOM 663 C C . GLY A 1 94 ? 0.143 -34.938 -26.844 1 98.44 94 GLY A C 1
ATOM 664 O O . GLY A 1 94 ? -1.028 -35.094 -27.188 1 98.44 94 GLY A O 1
ATOM 665 N N . LYS A 1 95 ? 0.415 -34.594 -25.625 1 98.75 95 LYS A N 1
ATOM 666 C CA . LYS A 1 95 ? -0.609 -34.312 -24.625 1 98.75 95 LYS A CA 1
ATOM 667 C C . LYS A 1 95 ? -0.765 -32.812 -24.438 1 98.75 95 LYS A C 1
ATOM 669 O O . LYS A 1 95 ? 0.224 -32.062 -24.438 1 98.75 95 LYS A O 1
ATOM 674 N N . HIS A 1 96 ? -2.021 -32.312 -24.328 1 98.75 96 HIS A N 1
ATOM 675 C CA . HIS A 1 96 ? -2.254 -30.938 -23.859 1 98.75 96 HIS A CA 1
ATOM 676 C C . HIS A 1 96 ? -1.814 -30.766 -22.406 1 98.75 96 HIS A C 1
ATOM 678 O O . HIS A 1 96 ? -1.774 -31.734 -21.656 1 98.75 96 HIS A O 1
ATOM 684 N N . VAL A 1 97 ? -1.474 -29.516 -22.031 1 98.88 97 VAL A N 1
ATOM 685 C CA . VAL A 1 97 ? -0.898 -29.328 -20.703 1 98.88 97 VAL A CA 1
ATOM 686 C C . VAL A 1 97 ? -1.587 -28.156 -20 1 98.88 97 VAL A C 1
ATOM 688 O O . VAL A 1 97 ? -1.701 -27.078 -20.562 1 98.88 97 VAL A O 1
ATOM 691 N N . LEU A 1 98 ? -2.088 -28.344 -18.828 1 98.75 98 LEU A N 1
ATOM 692 C CA . LEU A 1 98 ? -2.352 -27.328 -17.812 1 98.75 98 LEU A CA 1
ATOM 693 C C . LEU A 1 98 ? -1.357 -27.438 -16.656 1 98.75 98 LEU A C 1
ATOM 695 O O . LEU A 1 98 ? -1.437 -28.375 -15.859 1 98.75 98 LEU A O 1
ATOM 699 N N . ALA A 1 99 ? -0.432 -26.531 -16.609 1 98.62 99 ALA A N 1
ATOM 700 C CA . ALA A 1 99 ? 0.614 -26.578 -15.586 1 98.62 99 ALA A CA 1
ATOM 701 C C . ALA A 1 99 ? 0.378 -25.531 -14.508 1 98.62 99 ALA A C 1
ATOM 703 O O . ALA A 1 99 ? 0.224 -24.344 -14.812 1 98.62 99 ALA A O 1
ATOM 704 N N . GLU A 1 100 ? 0.311 -25.969 -13.273 1 97.69 100 GLU A N 1
ATOM 705 C CA . GLU A 1 100 ? 0.336 -24.984 -12.18 1 97.69 100 GLU A CA 1
ATOM 706 C C . GLU A 1 100 ? 1.574 -24.094 -12.266 1 97.69 100 GLU A C 1
ATOM 708 O O . GLU A 1 100 ? 2.59 -24.5 -12.844 1 97.69 100 GLU A O 1
ATOM 713 N N . LYS A 1 101 ? 1.445 -22.953 -11.719 1 96.19 101 LYS A N 1
ATOM 714 C CA . LYS A 1 101 ? 2.621 -22.109 -11.594 1 96.19 101 LYS A CA 1
ATOM 715 C C . LYS A 1 101 ? 3.572 -22.641 -10.523 1 96.19 101 LYS A C 1
ATOM 717 O O . LYS A 1 101 ? 3.145 -23.312 -9.586 1 96.19 101 LYS A O 1
ATOM 722 N N . PRO A 1 102 ? 4.852 -22.422 -10.641 1 97.56 102 PRO A N 1
ATOM 723 C CA . PRO A 1 102 ? 5.465 -21.781 -11.812 1 97.56 102 PRO A CA 1
ATOM 724 C C . PRO A 1 102 ? 5.68 -22.75 -12.969 1 97.56 102 PRO A C 1
ATOM 726 O O . PRO A 1 102 ? 6.02 -23.922 -12.75 1 97.56 102 PRO A O 1
ATOM 729 N N . LEU A 1 103 ? 5.547 -22.234 -14.18 1 98.5 103 LEU A N 1
ATOM 730 C CA . LEU A 1 103 ? 5.793 -23.047 -15.367 1 98.5 103 LEU A CA 1
ATOM 731 C C . LEU A 1 103 ? 7.281 -23.328 -15.523 1 98.5 103 LEU A C 1
ATOM 733 O O . LEU A 1 103 ? 7.676 -24.469 -15.828 1 98.5 103 LEU A O 1
ATOM 737 N N . CYS A 1 104 ? 8.102 -22.344 -15.336 1 98.44 104 CYS A N 1
ATOM 738 C CA . CYS A 1 104 ? 9.539 -22.406 -15.586 1 98.44 104 CYS A CA 1
ATOM 739 C C . CYS A 1 104 ? 10.273 -21.359 -14.75 1 98.44 104 CYS A C 1
ATOM 741 O O . CYS A 1 104 ? 9.648 -20.547 -14.07 1 98.44 104 CYS A O 1
ATOM 743 N N . LEU A 1 105 ? 11.625 -21.438 -14.789 1 98.25 105 LEU A N 1
ATOM 744 C CA . LEU A 1 105 ? 12.438 -20.516 -14.008 1 98.25 105 LEU A CA 1
ATOM 745 C C . LEU A 1 105 ? 13.25 -19.609 -14.922 1 98.25 105 LEU A C 1
ATOM 747 O O . LEU A 1 105 ? 13.953 -18.703 -14.445 1 98.25 105 LEU A O 1
ATOM 751 N N . THR A 1 106 ? 13.18 -19.828 -16.25 1 98.25 106 THR A N 1
ATOM 752 C CA . THR A 1 106 ? 13.875 -18.953 -17.188 1 98.25 106 THR A CA 1
ATOM 753 C C . THR A 1 106 ? 12.945 -18.531 -18.328 1 98.25 106 THR A C 1
ATOM 755 O O . THR A 1 106 ? 11.969 -19.219 -18.625 1 98.25 106 THR A O 1
ATOM 758 N N . VAL A 1 107 ? 13.258 -17.391 -18.875 1 98.12 107 VAL A N 1
ATOM 759 C CA . VAL A 1 107 ? 12.523 -16.891 -20.031 1 98.12 107 VAL A CA 1
ATOM 760 C C . VAL A 1 107 ? 12.695 -17.844 -21.203 1 98.12 107 VAL A C 1
ATOM 762 O O . VAL A 1 107 ? 11.734 -18.156 -21.906 1 98.12 107 VAL A O 1
ATOM 765 N N . ALA A 1 108 ? 13.875 -18.328 -21.359 1 97.69 108 ALA A N 1
ATOM 766 C CA . ALA A 1 108 ? 14.203 -19.25 -22.453 1 97.69 108 ALA A CA 1
ATOM 767 C C . ALA A 1 108 ? 13.336 -20.5 -22.406 1 97.69 108 ALA A C 1
ATOM 769 O O . ALA A 1 108 ? 12.805 -20.953 -23.422 1 97.69 108 ALA A O 1
ATOM 770 N N . GLU A 1 109 ? 13.188 -21.062 -21.203 1 97.88 109 GLU A N 1
ATOM 771 C CA . GLU A 1 109 ? 12.352 -22.25 -21.031 1 97.88 109 GLU A CA 1
ATOM 772 C C . GLU A 1 109 ? 10.906 -21.969 -21.453 1 97.88 109 GLU A C 1
ATOM 774 O O . GLU A 1 109 ? 10.273 -22.797 -22.109 1 97.88 109 GLU A O 1
ATOM 779 N N . ALA A 1 110 ? 10.398 -20.844 -21 1 98.31 110 ALA A N 1
ATOM 780 C CA . ALA A 1 110 ? 9.023 -20.484 -21.344 1 98.31 110 ALA A CA 1
ATOM 781 C C . ALA A 1 110 ? 8.836 -20.375 -22.859 1 98.31 110 ALA A C 1
ATOM 783 O O . ALA A 1 110 ? 7.879 -20.922 -23.406 1 98.31 110 ALA A O 1
ATOM 784 N N . GLU A 1 111 ? 9.75 -19.688 -23.484 1 98.06 111 GLU A N 1
ATOM 785 C CA . GLU A 1 111 ? 9.68 -19.484 -24.922 1 98.06 111 GLU A CA 1
ATOM 786 C C . GLU A 1 111 ? 9.789 -20.812 -25.672 1 98.06 111 GLU A C 1
ATOM 788 O O . GLU A 1 111 ? 9.062 -21.047 -26.641 1 98.06 111 GLU A O 1
ATOM 793 N N . GLU A 1 112 ? 10.688 -21.641 -25.234 1 98.31 112 GLU A N 1
ATOM 794 C CA . GLU A 1 112 ? 10.852 -22.953 -25.844 1 98.31 112 GLU A CA 1
ATOM 795 C C . GLU A 1 112 ? 9.578 -23.781 -25.719 1 98.31 112 GLU A C 1
ATOM 797 O O . GLU A 1 112 ? 9.164 -24.438 -26.688 1 98.31 112 GLU A O 1
ATOM 802 N N . LEU A 1 113 ? 9.008 -23.766 -24.578 1 98.62 113 LEU A N 1
ATOM 803 C CA . LEU A 1 113 ? 7.785 -24.516 -24.344 1 98.62 113 LEU A CA 1
ATOM 804 C C . LEU A 1 113 ? 6.641 -23.984 -25.203 1 98.62 113 LEU A C 1
ATOM 806 O O . LEU A 1 113 ? 5.84 -24.75 -25.734 1 98.62 113 LEU A O 1
ATOM 810 N N . GLY A 1 114 ? 6.516 -22.656 -25.234 1 98.5 114 GLY A N 1
ATOM 811 C CA . GLY A 1 114 ? 5.504 -22.047 -26.094 1 98.5 114 GLY A CA 1
ATOM 812 C C . GLY A 1 114 ? 5.648 -22.438 -27.547 1 98.5 114 GLY A C 1
ATOM 813 O O . GLY A 1 114 ? 4.664 -22.812 -28.203 1 98.5 114 GLY A O 1
ATOM 814 N N . ALA A 1 115 ? 6.867 -22.375 -28.031 1 98.5 115 ALA A N 1
ATOM 815 C CA . ALA A 1 115 ? 7.152 -22.734 -29.422 1 98.5 115 ALA A CA 1
ATOM 816 C C . ALA A 1 115 ? 6.824 -24.203 -29.672 1 98.5 115 ALA A C 1
ATOM 818 O O . ALA A 1 115 ? 6.27 -24.562 -30.719 1 98.5 115 ALA A O 1
ATOM 819 N N . LEU A 1 116 ? 7.195 -25.016 -28.734 1 98.62 116 LEU A N 1
ATOM 820 C CA . LEU A 1 116 ? 6.926 -26.453 -28.859 1 98.62 116 LEU A CA 1
ATOM 821 C C . LEU A 1 116 ? 5.426 -26.719 -28.922 1 98.62 116 LEU A C 1
ATOM 823 O O . LEU A 1 116 ? 4.961 -27.484 -29.75 1 98.62 116 LEU A O 1
ATOM 827 N N . ALA A 1 117 ? 4.637 -26.125 -28.031 1 98.5 117 ALA A N 1
ATOM 828 C CA . ALA A 1 117 ? 3.186 -26.281 -28.031 1 98.5 117 ALA A CA 1
ATOM 829 C C . ALA A 1 117 ? 2.576 -25.859 -29.359 1 98.5 117 ALA A C 1
ATOM 831 O O . ALA A 1 117 ? 1.726 -26.562 -29.906 1 98.5 117 ALA A O 1
ATOM 832 N N . GLU A 1 118 ? 3.057 -24.734 -29.812 1 97.5 118 GLU A N 1
ATOM 833 C CA . GLU A 1 118 ? 2.576 -24.234 -31.094 1 97.5 118 GLU A CA 1
ATOM 834 C C . GLU A 1 118 ? 2.91 -25.203 -32.219 1 97.5 118 GLU A C 1
ATOM 836 O O . GLU A 1 118 ? 2.051 -25.531 -33.062 1 97.5 118 GLU A O 1
ATOM 841 N N . ALA A 1 119 ? 4.105 -25.641 -32.312 1 98.12 119 ALA A N 1
ATOM 842 C CA . ALA A 1 119 ? 4.559 -26.531 -33.375 1 98.12 119 ALA A CA 1
ATOM 843 C C . ALA A 1 119 ? 3.75 -27.828 -33.375 1 98.12 119 ALA A C 1
ATOM 845 O O . ALA A 1 119 ? 3.498 -28.406 -34.406 1 98.12 119 ALA A O 1
ATOM 846 N N . LYS A 1 120 ? 3.363 -28.281 -32.188 1 97.94 120 LYS A N 1
ATOM 847 C CA . LYS A 1 120 ? 2.646 -29.547 -32.062 1 97.94 120 LYS A CA 1
ATOM 848 C C . LYS A 1 120 ? 1.14 -29.344 -32.156 1 97.94 120 LYS A C 1
ATOM 850 O O . LYS A 1 120 ? 0.378 -30.297 -32.219 1 97.94 120 LYS A O 1
ATOM 855 N N . GLY A 1 121 ? 0.723 -28.047 -32.25 1 97.56 121 GLY A N 1
ATOM 856 C CA . GLY A 1 121 ? -0.699 -27.75 -32.25 1 97.56 121 GLY A CA 1
ATOM 857 C C . GLY A 1 121 ? -1.395 -28.141 -30.953 1 97.56 121 GLY A C 1
ATOM 858 O O . GLY A 1 121 ? -2.529 -28.625 -30.969 1 97.56 121 GLY A O 1
ATOM 859 N N . LEU A 1 122 ? -0.708 -28.078 -29.859 1 98.5 122 LEU A N 1
ATOM 860 C CA . LEU A 1 122 ? -1.239 -28.469 -28.562 1 98.5 122 LEU A CA 1
ATOM 861 C C . LEU A 1 122 ? -1.435 -27.25 -27.656 1 98.5 122 LEU A C 1
ATOM 863 O O . LEU A 1 122 ? -0.845 -26.203 -27.906 1 98.5 122 LEU A O 1
ATOM 867 N N . VAL A 1 123 ? -2.273 -27.422 -26.656 1 98.56 123 VAL A N 1
ATOM 868 C CA . VAL A 1 123 ? -2.553 -26.375 -25.672 1 98.56 123 VAL A CA 1
ATOM 869 C C . VAL A 1 123 ? -1.558 -26.453 -24.531 1 98.56 123 VAL A C 1
ATOM 871 O O . VAL A 1 123 ? -1.288 -27.547 -24.016 1 98.56 123 VAL A O 1
ATOM 874 N N . LEU A 1 124 ? -0.953 -25.375 -24.188 1 98.75 124 LEU A N 1
ATOM 875 C CA . LEU A 1 124 ? -0.195 -25.156 -22.969 1 98.75 124 LEU A CA 1
ATOM 876 C C . LEU A 1 124 ? -0.759 -23.984 -22.172 1 98.75 124 LEU A C 1
ATOM 878 O O . LEU A 1 124 ? -0.64 -22.828 -22.594 1 98.75 124 LEU A O 1
ATOM 882 N N . GLN A 1 125 ? -1.389 -24.328 -21.078 1 98.69 125 GLN A N 1
ATOM 883 C CA . GLN A 1 125 ? -1.976 -23.328 -20.203 1 98.69 125 GLN A CA 1
ATOM 884 C C . GLN A 1 125 ? -1.312 -23.344 -18.828 1 98.69 125 GLN A C 1
ATOM 886 O O . GLN A 1 125 ? -1.043 -24.406 -18.266 1 98.69 125 GLN A O 1
ATOM 891 N N . VAL A 1 126 ? -0.973 -22.156 -18.328 1 98.5 126 VAL A N 1
ATOM 892 C CA . VAL A 1 126 ? -0.411 -22.031 -16.984 1 98.5 126 VAL A CA 1
ATOM 893 C C . VAL A 1 126 ? -1.529 -21.766 -15.984 1 98.5 126 VAL A C 1
ATOM 895 O O . VAL A 1 126 ? -2.436 -20.984 -16.25 1 98.5 126 VAL A O 1
ATOM 898 N N . GLY A 1 127 ? -1.446 -22.438 -14.836 1 97.06 127 GLY A N 1
ATOM 899 C CA . GLY A 1 127 ? -2.453 -22.344 -13.789 1 97.06 127 GLY A CA 1
ATOM 900 C C . GLY A 1 127 ? -2.375 -21.031 -13.016 1 97.06 127 GLY A C 1
ATOM 901 O O . GLY A 1 127 ? -2.092 -21.047 -11.812 1 97.06 127 GLY A O 1
ATOM 902 N N . TYR A 1 128 ? -2.738 -19.938 -13.641 1 96.19 128 TYR A N 1
ATOM 903 C CA . TYR A 1 128 ? -2.859 -18.625 -13.016 1 96.19 128 TYR A CA 1
ATOM 904 C C . TYR A 1 128 ? -4.301 -18.344 -12.609 1 96.19 128 TYR A C 1
ATOM 906 O O . TYR A 1 128 ? -4.941 -17.438 -13.156 1 96.19 128 TYR A O 1
ATOM 914 N N . MET A 1 129 ? -4.781 -19.047 -11.57 1 93.31 129 MET A N 1
ATOM 915 C CA . MET A 1 129 ? -6.195 -19.047 -11.195 1 93.31 129 MET A CA 1
ATOM 916 C C . MET A 1 129 ? -6.688 -17.641 -10.922 1 93.31 129 MET A C 1
ATOM 918 O O . MET A 1 129 ? -7.852 -17.312 -11.172 1 93.31 129 MET A O 1
ATOM 922 N N . LYS A 1 130 ? -5.828 -16.734 -10.531 1 93.81 130 LYS A N 1
ATOM 923 C CA . LYS A 1 130 ? -6.262 -15.375 -10.195 1 93.81 130 LYS A CA 1
ATOM 924 C C . LYS A 1 130 ? -6.621 -14.586 -11.453 1 93.81 130 LYS A C 1
ATOM 926 O O . LYS A 1 130 ? -7.5 -13.719 -11.414 1 93.81 130 LYS A O 1
ATOM 931 N N . MET A 1 131 ? -5.949 -14.898 -12.539 1 94.12 131 MET A N 1
ATOM 932 C CA . MET A 1 131 ? -6.289 -14.297 -13.828 1 94.12 131 MET A CA 1
ATOM 933 C C . MET A 1 131 ? -7.707 -14.672 -14.242 1 94.12 131 MET A C 1
ATOM 935 O O . MET A 1 131 ? -8.375 -13.922 -14.953 1 94.12 131 MET A O 1
ATOM 939 N N . TYR A 1 132 ? -8.148 -15.789 -13.727 1 92.44 132 TYR A N 1
ATOM 940 C CA . TYR A 1 132 ? -9.43 -16.344 -14.156 1 92.44 132 TYR A CA 1
ATOM 941 C C . TYR A 1 132 ? -10.523 -16.047 -13.141 1 92.44 132 TYR A C 1
ATOM 943 O O . TYR A 1 132 ? -11.672 -16.453 -13.328 1 92.44 132 TYR A O 1
ATOM 951 N N . ASP A 1 133 ? -10.094 -15.391 -12.023 1 92.19 133 ASP A N 1
ATOM 952 C CA . ASP A 1 133 ? -11.133 -14.992 -11.07 1 92.19 133 ASP A CA 1
ATOM 953 C C . ASP A 1 133 ? -12.219 -14.172 -11.766 1 92.19 133 ASP A C 1
ATOM 955 O O . ASP A 1 133 ? -11.922 -13.289 -12.57 1 92.19 133 ASP A O 1
ATOM 959 N N . PRO A 1 134 ? -13.445 -14.516 -11.477 1 87.5 134 PRO A N 1
ATOM 960 C CA . PRO A 1 134 ? -14.547 -13.828 -12.172 1 87.5 134 PRO A CA 1
ATOM 961 C C . PRO A 1 134 ? -14.484 -12.312 -12 1 87.5 134 PRO A C 1
ATOM 963 O O . PRO A 1 134 ? -14.961 -11.57 -12.875 1 87.5 134 PRO A O 1
ATOM 966 N N . LEU A 1 135 ? -13.898 -11.836 -10.977 1 92.06 135 LEU A N 1
ATOM 967 C CA . LEU A 1 135 ? -13.875 -10.391 -10.734 1 92.06 135 LEU A CA 1
ATOM 968 C C . LEU A 1 135 ? -12.719 -9.734 -11.477 1 92.06 135 LEU A C 1
ATOM 970 O O . LEU A 1 135 ? -12.672 -8.516 -11.609 1 92.06 135 LEU A O 1
ATOM 974 N N . THR A 1 136 ? -11.766 -10.562 -11.914 1 93.62 136 THR A N 1
ATOM 975 C CA . THR A 1 136 ? -10.617 -9.992 -12.594 1 93.62 136 THR A CA 1
ATOM 976 C C . THR A 1 136 ? -11.047 -9.258 -13.859 1 93.62 136 THR A C 1
ATOM 978 O O . THR A 1 136 ? -10.602 -8.133 -14.117 1 93.62 136 THR A O 1
ATOM 981 N N . GLU A 1 137 ? -11.953 -9.852 -14.609 1 91.12 137 GLU A N 1
ATOM 982 C CA . GLU A 1 137 ? -12.445 -9.203 -15.82 1 91.12 137 GLU A CA 1
ATOM 983 C C . GLU A 1 137 ? -13.211 -7.926 -15.492 1 91.12 137 GLU A C 1
ATOM 985 O O . GLU A 1 137 ? -13.07 -6.914 -16.188 1 91.12 137 GLU A O 1
ATOM 990 N N . VAL A 1 138 ? -14.039 -7.977 -14.453 1 91.62 138 VAL A N 1
ATOM 991 C CA . VAL A 1 138 ? -14.805 -6.812 -14.016 1 91.62 138 VAL A CA 1
ATOM 992 C C . VAL A 1 138 ? -13.852 -5.699 -13.578 1 91.62 138 VAL A C 1
ATOM 994 O O . VAL A 1 138 ? -14.023 -4.543 -13.969 1 91.62 138 VAL A O 1
ATOM 997 N N . ALA A 1 139 ? -12.852 -6.109 -12.82 1 94.81 139 ALA A N 1
ATOM 998 C CA . ALA A 1 139 ? -11.867 -5.141 -12.352 1 94.81 139 ALA A CA 1
ATOM 999 C C . ALA A 1 139 ? -11.125 -4.5 -13.516 1 94.81 139 ALA A C 1
ATOM 1001 O O . ALA A 1 139 ? -10.867 -3.295 -13.516 1 94.81 139 ALA A O 1
ATOM 1002 N N . ALA A 1 140 ? -10.773 -5.281 -14.508 1 94.94 140 ALA A N 1
ATOM 1003 C CA . ALA A 1 140 ? -10.062 -4.766 -15.68 1 94.94 140 ALA A CA 1
ATOM 1004 C C . ALA A 1 140 ? -10.906 -3.719 -16.406 1 94.94 140 ALA A C 1
ATOM 1006 O O . ALA A 1 140 ? -10.383 -2.688 -16.844 1 94.94 140 ALA A O 1
ATOM 1007 N N . ALA A 1 141 ? -12.148 -4.023 -16.547 1 92.25 141 ALA A N 1
ATOM 1008 C CA . ALA A 1 141 ? -13.047 -3.09 -17.219 1 92.25 141 ALA A CA 1
ATOM 1009 C C . ALA A 1 141 ? -13.172 -1.786 -16.438 1 92.25 141 ALA A C 1
ATOM 1011 O O . ALA A 1 141 ? -13.141 -0.699 -17.016 1 92.25 141 ALA A O 1
ATOM 1012 N N . GLU A 1 142 ? -13.336 -1.93 -15.148 1 91.5 142 GLU A N 1
ATOM 1013 C CA . GLU A 1 142 ? -13.422 -0.75 -14.289 1 91.5 142 GLU A CA 1
ATOM 1014 C C . GLU A 1 142 ? -12.133 0.067 -14.344 1 91.5 142 GLU A C 1
ATOM 1016 O O . GLU A 1 142 ? -12.172 1.298 -14.383 1 91.5 142 GLU A O 1
ATOM 1021 N N . LEU A 1 143 ? -11.031 -0.61 -14.289 1 92.88 143 LEU A N 1
ATOM 1022 C CA . LEU A 1 143 ? -9.727 0.045 -14.344 1 92.88 143 LEU A CA 1
ATOM 1023 C C . LEU A 1 143 ? -9.562 0.81 -15.648 1 92.88 143 LEU A C 1
ATOM 1025 O O . LEU A 1 143 ? -9.039 1.928 -15.656 1 92.88 143 LEU A O 1
ATOM 1029 N N . ALA A 1 144 ? -9.969 0.226 -16.75 1 91.69 144 ALA A N 1
ATOM 1030 C CA . ALA A 1 144 ? -9.859 0.854 -18.062 1 91.69 144 ALA A CA 1
ATOM 1031 C C . ALA A 1 144 ? -10.68 2.143 -18.125 1 91.69 144 ALA A C 1
ATOM 1033 O O . ALA A 1 144 ? -10.383 3.033 -18.922 1 91.69 144 ALA A O 1
ATOM 1034 N N . ALA A 1 145 ? -11.672 2.197 -17.281 1 87.38 145 ALA A N 1
ATOM 1035 C CA . ALA A 1 145 ? -12.555 3.361 -17.266 1 87.38 145 ALA A CA 1
ATOM 1036 C C . ALA A 1 145 ? -11.977 4.473 -16.391 1 87.38 145 ALA A C 1
ATOM 1038 O O . ALA A 1 145 ? -12.43 5.617 -16.453 1 87.38 145 ALA A O 1
ATOM 1039 N N . LEU A 1 146 ? -11.039 4.164 -15.5 1 87.56 146 LEU A N 1
ATOM 1040 C CA . LEU A 1 146 ? -10.398 5.164 -14.656 1 87.56 146 LEU A CA 1
ATOM 1041 C C . LEU A 1 146 ? -9.422 6.016 -15.461 1 87.56 146 LEU A C 1
ATOM 1043 O O . LEU A 1 146 ? -8.75 5.508 -16.359 1 87.56 146 LEU A O 1
ATOM 1047 N N . ASP A 1 147 ? -9.32 7.203 -15.008 1 85.75 147 ASP A N 1
ATOM 1048 C CA . ASP A 1 147 ? -8.43 8.141 -15.695 1 85.75 147 ASP A CA 1
ATOM 1049 C C . ASP A 1 147 ? -7.027 8.109 -15.094 1 85.75 147 ASP A C 1
ATOM 1051 O O . ASP A 1 147 ? -6.844 8.43 -13.914 1 85.75 147 ASP A O 1
ATOM 1055 N N . THR A 1 148 ? -6.004 7.723 -15.828 1 85.94 148 THR A N 1
ATOM 1056 C CA . THR A 1 148 ? -4.578 7.859 -15.539 1 85.94 148 THR A CA 1
ATOM 1057 C C . THR A 1 148 ? -4.238 7.25 -14.188 1 85.94 148 THR A C 1
ATOM 1059 O O . THR A 1 148 ? -4.055 7.969 -13.203 1 85.94 148 THR A O 1
ATOM 1062 N N . PRO A 1 149 ? -4.168 5.926 -14.117 1 90.5 149 PRO A N 1
ATOM 1063 C CA . PRO A 1 149 ? -3.635 5.328 -12.891 1 90.5 149 PRO A CA 1
ATOM 1064 C C . PRO A 1 149 ? -2.275 5.902 -12.492 1 90.5 149 PRO A C 1
ATOM 1066 O O . PRO A 1 149 ? -1.398 6.062 -13.344 1 90.5 149 PRO A O 1
ATOM 1069 N N . ARG A 1 150 ? -2.148 6.301 -11.25 1 92.25 150 ARG A N 1
ATOM 1070 C CA . ARG A 1 150 ? -0.916 6.898 -10.742 1 92.25 150 ARG A CA 1
ATOM 1071 C C . ARG A 1 150 ? -0.132 5.906 -9.891 1 92.25 150 ARG A C 1
ATOM 1073 O O . ARG A 1 150 ? 1.1 5.887 -9.93 1 92.25 150 ARG A O 1
ATOM 1080 N N . THR A 1 151 ? -0.829 5.219 -9.117 1 94.88 151 THR A N 1
ATOM 1081 C CA . THR A 1 151 ? -0.199 4.234 -8.242 1 94.88 151 THR A CA 1
ATOM 1082 C C . THR A 1 151 ? -0.933 2.896 -8.32 1 94.88 151 THR A C 1
ATOM 1084 O O . THR A 1 151 ? -2.166 2.857 -8.297 1 94.88 151 THR A O 1
ATOM 1087 N N . VAL A 1 152 ? -0.253 1.901 -8.523 1 96.88 152 VAL A N 1
ATOM 1088 C CA . VAL A 1 152 ? -0.738 0.53 -8.414 1 96.88 152 VAL A CA 1
ATOM 1089 C C . VAL A 1 152 ? 0.002 -0.188 -7.285 1 96.88 152 VAL A C 1
ATOM 1091 O O . VAL A 1 152 ? 1.208 -0.428 -7.383 1 96.88 152 VAL A O 1
ATOM 1094 N N . ARG A 1 153 ? -0.739 -0.491 -6.238 1 97.31 153 ARG A N 1
ATOM 1095 C CA . ARG A 1 153 ? -0.138 -1.125 -5.07 1 97.31 153 ARG A CA 1
ATOM 1096 C C . ARG A 1 153 ? -0.57 -2.584 -4.953 1 97.31 153 ARG A C 1
ATOM 1098 O O . ARG A 1 153 ? -1.766 -2.885 -4.953 1 97.31 153 ARG A O 1
ATOM 1105 N N . VAL A 1 154 ? 0.385 -3.395 -4.898 1 97.75 154 VAL A N 1
ATOM 1106 C CA . VAL A 1 154 ? 0.163 -4.812 -4.625 1 97.75 154 VAL A CA 1
ATOM 1107 C C . VAL A 1 154 ? 0.622 -5.141 -3.209 1 97.75 154 VAL A C 1
ATOM 1109 O O . VAL A 1 154 ? 1.779 -4.906 -2.854 1 97.75 154 VAL A O 1
ATOM 1112 N N . THR A 1 155 ? -0.27 -5.613 -2.387 1 96.75 155 THR A N 1
ATOM 1113 C CA . THR A 1 155 ? 0.056 -6.031 -1.028 1 96.75 155 THR A CA 1
ATOM 1114 C C . THR A 1 155 ? -0.317 -7.492 -0.806 1 96.75 155 THR A C 1
ATOM 1116 O O . THR A 1 155 ? -1.478 -7.875 -0.969 1 96.75 155 THR A O 1
ATOM 1119 N N . VAL A 1 156 ? 0.651 -8.25 -0.47 1 96.25 156 VAL A N 1
ATOM 1120 C CA . VAL A 1 156 ? 0.423 -9.664 -0.172 1 96.25 156 VAL A CA 1
ATOM 1121 C C . VAL A 1 156 ? 0.716 -9.938 1.303 1 96.25 156 VAL A C 1
ATOM 1123 O O . VAL A 1 156 ? 1.772 -9.555 1.812 1 96.25 156 VAL A O 1
ATOM 1126 N N . LEU A 1 157 ? -0.219 -10.477 2.025 1 93.81 157 LEU A N 1
ATOM 1127 C CA . LEU A 1 157 ? -0.034 -11.039 3.357 1 93.81 157 LEU A CA 1
ATOM 1128 C C . LEU A 1 157 ? 0.114 -12.562 3.287 1 93.81 157 LEU A C 1
ATOM 1130 O O . LEU A 1 157 ? -0.834 -13.266 2.934 1 93.81 157 LEU A O 1
ATOM 1134 N N . HIS A 1 158 ? 1.238 -13.023 3.566 1 93.44 158 HIS A N 1
ATOM 1135 C CA . HIS A 1 158 ? 1.513 -14.453 3.447 1 93.44 158 HIS A CA 1
ATOM 1136 C C . HIS A 1 158 ? 1.746 -15.086 4.816 1 93.44 158 HIS A C 1
ATOM 1138 O O . HIS A 1 158 ? 2.824 -14.938 5.398 1 93.44 158 HIS A O 1
ATOM 1144 N N . PRO A 1 159 ? 0.849 -15.828 5.328 1 90.19 159 PRO A N 1
ATOM 1145 C CA . PRO A 1 159 ? 1.04 -16.547 6.594 1 90.19 159 PRO A CA 1
ATOM 1146 C C . PRO A 1 159 ? 1.852 -17.828 6.434 1 90.19 159 PRO A C 1
ATOM 1148 O O . PRO A 1 159 ? 2.305 -18.141 5.332 1 90.19 159 PRO A O 1
ATOM 1151 N N . ALA A 1 160 ? 2.061 -18.453 7.586 1 87.5 160 ALA A N 1
ATOM 1152 C CA . ALA A 1 160 ? 2.66 -19.781 7.52 1 87.5 160 ALA A CA 1
ATOM 1153 C C . ALA A 1 160 ? 1.798 -20.734 6.695 1 87.5 160 ALA A C 1
ATOM 1155 O O . ALA A 1 160 ? 0.573 -20.594 6.656 1 87.5 160 ALA A O 1
ATOM 1156 N N . ASP A 1 161 ? 2.428 -21.672 6.066 1 85.44 161 ASP A N 1
ATOM 1157 C CA . ASP A 1 161 ? 1.756 -22.531 5.09 1 85.44 161 ASP A CA 1
ATOM 1158 C C . ASP A 1 161 ? 0.805 -23.5 5.773 1 85.44 161 ASP A C 1
ATOM 1160 O O . ASP A 1 161 ? -0.337 -23.672 5.34 1 85.44 161 ASP A O 1
ATOM 1164 N N . GLU A 1 162 ? 1.223 -24.047 6.867 1 81.81 162 GLU A N 1
ATOM 1165 C CA . GLU A 1 162 ? 0.498 -25.172 7.461 1 81.81 162 GLU A CA 1
ATOM 1166 C C . GLU A 1 162 ? -0.896 -24.734 7.914 1 81.81 162 GLU A C 1
ATOM 1168 O O . GLU A 1 162 ? -1.881 -25.422 7.633 1 81.81 162 GLU A O 1
ATOM 1173 N N . PRO A 1 163 ? -1.008 -23.578 8.57 1 78.12 163 PRO A N 1
ATOM 1174 C CA . PRO A 1 163 ? -2.34 -23.172 9.031 1 78.12 163 PRO A CA 1
ATOM 1175 C C . PRO A 1 163 ? -3.311 -22.922 7.883 1 78.12 163 PRO A C 1
ATOM 1177 O O . PRO A 1 163 ? -4.527 -22.984 8.07 1 78.12 163 PRO A O 1
ATOM 1180 N N . GLN A 1 164 ? -2.801 -22.656 6.707 1 80.5 164 GLN A N 1
ATOM 1181 C CA . GLN A 1 164 ? -3.658 -22.344 5.566 1 80.5 164 GLN A CA 1
ATOM 1182 C C . GLN A 1 164 ? -4.395 -23.594 5.086 1 80.5 164 GLN A C 1
ATOM 1184 O O . GLN A 1 164 ? -5.43 -23.5 4.426 1 80.5 164 GLN A O 1
ATOM 1189 N N . VAL A 1 165 ? -3.83 -24.797 5.469 1 81.62 165 VAL A N 1
ATOM 1190 C CA . VAL A 1 165 ? -4.379 -26 4.848 1 81.62 165 VAL A CA 1
ATOM 1191 C C . VAL A 1 165 ? -4.773 -27.016 5.926 1 81.62 165 VAL A C 1
ATOM 1193 O O . VAL A 1 165 ? -5.309 -28.078 5.621 1 81.62 165 VAL A O 1
ATOM 1196 N N . GLU A 1 166 ? -4.555 -26.672 7.152 1 79.5 166 GLU A N 1
ATOM 1197 C CA . GLU A 1 166 ? -4.836 -27.594 8.25 1 79.5 166 GLU A CA 1
ATOM 1198 C C . GLU A 1 166 ? -6.301 -28.031 8.242 1 79.5 166 GLU A C 1
ATOM 1200 O O . GLU A 1 166 ? -6.617 -29.172 8.562 1 79.5 166 GLU A O 1
ATOM 1205 N N . HIS A 1 167 ? -7.141 -27.125 7.867 1 76.94 167 HIS A N 1
ATOM 1206 C CA . HIS A 1 167 ? -8.578 -27.375 7.918 1 76.94 167 HIS A CA 1
ATOM 1207 C C . HIS A 1 167 ? -8.984 -28.422 6.883 1 76.94 167 HIS A C 1
ATOM 1209 O O . HIS A 1 167 ? -10.078 -28.984 6.965 1 76.94 167 HIS A O 1
ATOM 1215 N N . LEU A 1 168 ? -8.109 -28.672 5.926 1 78.88 168 LEU A N 1
ATOM 1216 C CA . LEU A 1 168 ? -8.414 -29.625 4.863 1 78.88 168 LEU A CA 1
ATOM 1217 C C . LEU A 1 168 ? -8.281 -31.047 5.367 1 78.88 168 LEU A C 1
ATOM 1219 O O . LEU A 1 168 ? -8.805 -31.984 4.746 1 78.88 168 LEU A O 1
ATOM 1223 N N . ARG A 1 169 ? -7.523 -31.203 6.523 1 78.06 169 ARG A N 1
ATOM 1224 C CA . ARG A 1 169 ? -7.398 -32.469 7.203 1 78.06 169 ARG A CA 1
ATOM 1225 C C . ARG A 1 169 ? -6.914 -33.562 6.246 1 78.06 169 ARG A C 1
ATOM 1227 O O . ARG A 1 169 ? -7.461 -34.656 6.219 1 78.06 169 ARG A O 1
ATOM 1234 N N . LEU A 1 170 ? -5.938 -33.188 5.391 1 84.38 170 LEU A N 1
ATOM 1235 C CA . LEU A 1 170 ? -5.352 -34.125 4.465 1 84.38 170 LEU A CA 1
ATOM 1236 C C . LEU A 1 170 ? -4.336 -35.031 5.172 1 84.38 170 LEU A C 1
ATOM 1238 O O . LEU A 1 170 ? -3.648 -34.562 6.094 1 84.38 170 LEU A O 1
ATOM 1242 N N . ASP A 1 171 ? -4.242 -36.219 4.75 1 80.25 171 ASP A N 1
ATOM 1243 C CA . ASP A 1 171 ? -3.244 -37.125 5.301 1 80.25 171 ASP A CA 1
ATOM 1244 C C . ASP A 1 171 ? -1.829 -36.656 4.977 1 80.25 171 ASP A C 1
ATOM 1246 O O . ASP A 1 171 ? -1.57 -36.156 3.879 1 80.25 171 ASP A O 1
ATOM 1250 N N . PRO A 1 172 ? -0.969 -36.75 5.918 1 81.88 172 PRO A N 1
ATOM 1251 C CA . PRO A 1 172 ? 0.422 -36.406 5.617 1 81.88 172 PRO A CA 1
ATOM 1252 C C . PRO A 1 172 ? 1.001 -37.25 4.473 1 81.88 172 PRO A C 1
ATOM 1254 O O . PRO A 1 172 ? 0.542 -38.344 4.223 1 81.88 172 PRO A O 1
ATOM 1257 N N . PRO A 1 173 ? 1.933 -36.656 3.807 1 81 173 PRO A N 1
ATOM 1258 C CA . PRO A 1 173 ? 2.551 -37.406 2.715 1 81 173 PRO A CA 1
ATOM 1259 C C . PRO A 1 173 ? 3.176 -38.719 3.186 1 81 173 PRO A C 1
ATOM 1261 O O . PRO A 1 173 ? 3.73 -38.781 4.285 1 81 173 PRO A O 1
ATOM 1264 N N . ALA A 1 174 ? 2.926 -39.688 2.383 1 84.62 174 ALA A N 1
ATOM 1265 C CA . ALA A 1 174 ? 3.582 -40.969 2.658 1 84.62 174 ALA A CA 1
ATOM 1266 C C . ALA A 1 174 ? 5.078 -40.875 2.363 1 84.62 174 ALA A C 1
ATOM 1268 O O . ALA A 1 174 ? 5.523 -40.031 1.61 1 84.62 174 ALA A O 1
ATOM 1269 N N . ASP A 1 175 ? 5.844 -41.688 3.053 1 86.94 175 ASP A N 1
ATOM 1270 C CA . ASP A 1 175 ? 7.289 -41.719 2.863 1 86.94 175 ASP A CA 1
ATOM 1271 C C . ASP A 1 175 ? 7.695 -42.812 1.864 1 86.94 175 ASP A C 1
ATOM 1273 O O . ASP A 1 175 ? 8.555 -43.625 2.16 1 86.94 175 ASP A O 1
ATOM 1277 N N . ASP A 1 176 ? 7.031 -42.906 0.759 1 93.5 176 ASP A N 1
ATOM 1278 C CA . ASP A 1 176 ? 7.355 -43.969 -0.193 1 93.5 176 ASP A CA 1
ATOM 1279 C C . ASP A 1 176 ? 7.605 -43.406 -1.586 1 93.5 176 ASP A C 1
ATOM 1281 O O . ASP A 1 176 ? 7.559 -44.125 -2.58 1 93.5 176 ASP A O 1
ATOM 1285 N N . ALA A 1 177 ? 7.797 -42.094 -1.604 1 92.38 177 ALA A N 1
ATOM 1286 C CA . ALA A 1 177 ? 8.156 -41.469 -2.871 1 92.38 177 ALA A CA 1
ATOM 1287 C C . ALA A 1 177 ? 9.609 -41.75 -3.236 1 92.38 177 ALA A C 1
ATOM 1289 O O . ALA A 1 177 ? 10.469 -41.844 -2.359 1 92.38 177 ALA A O 1
ATOM 1290 N N . ASP A 1 178 ? 9.883 -41.906 -4.484 1 90.5 178 ASP A N 1
ATOM 1291 C CA . ASP A 1 178 ? 11.25 -42.125 -4.953 1 90.5 178 ASP A CA 1
ATOM 1292 C C . ASP A 1 178 ? 12.102 -40.875 -4.75 1 90.5 178 ASP A C 1
ATOM 1294 O O . ASP A 1 178 ? 11.938 -39.875 -5.469 1 90.5 178 ASP A O 1
ATOM 1298 N N . THR A 1 179 ? 13.023 -40.906 -3.883 1 92.19 179 THR A N 1
ATOM 1299 C CA . THR A 1 179 ? 13.812 -39.75 -3.484 1 92.19 179 THR A CA 1
ATOM 1300 C C . THR A 1 179 ? 14.789 -39.344 -4.59 1 92.19 179 THR A C 1
ATOM 1302 O O . THR A 1 179 ? 15.25 -38.188 -4.633 1 92.19 179 THR A O 1
ATOM 1305 N N . SER A 1 180 ? 15.117 -40.312 -5.414 1 93.88 180 SER A N 1
ATOM 1306 C CA . SER A 1 180 ? 16.031 -40 -6.504 1 93.88 180 SER A CA 1
ATOM 1307 C C . SER A 1 180 ? 15.398 -39.031 -7.492 1 93.88 180 SER A C 1
ATOM 1309 O O . SER A 1 180 ? 16.062 -38.156 -8.031 1 93.88 180 SER A O 1
ATOM 1311 N N . VAL A 1 181 ? 14.125 -39.219 -7.758 1 93.75 181 VAL A N 1
ATOM 1312 C CA . VAL A 1 181 ? 13.391 -38.344 -8.656 1 93.75 181 VAL A CA 1
ATOM 1313 C C . VAL A 1 181 ? 13.281 -36.938 -8.039 1 93.75 181 VAL A C 1
ATOM 1315 O O . VAL A 1 181 ? 13.406 -35.938 -8.742 1 93.75 181 VAL A O 1
ATOM 1318 N N . ILE A 1 182 ? 13.133 -36.906 -6.766 1 93.88 182 ILE A N 1
ATOM 1319 C CA . ILE A 1 182 ? 13.055 -35.656 -6.039 1 93.88 182 ILE A CA 1
ATOM 1320 C C . ILE A 1 182 ? 14.391 -34.906 -6.133 1 93.88 182 ILE A C 1
ATOM 1322 O O . ILE A 1 182 ? 14.43 -33.719 -6.402 1 93.88 182 ILE A O 1
ATOM 1326 N N . ALA A 1 183 ? 15.469 -35.625 -5.934 1 95.69 183 ALA A N 1
ATOM 1327 C CA . ALA A 1 183 ? 16.812 -35.062 -6.016 1 95.69 183 ALA A CA 1
ATOM 1328 C C . ALA A 1 183 ? 17.078 -34.5 -7.41 1 95.69 183 ALA A C 1
ATOM 1330 O O . ALA A 1 183 ? 17.703 -33.438 -7.551 1 95.69 183 ALA A O 1
ATOM 1331 N N . GLU A 1 184 ? 16.625 -35.188 -8.383 1 95.25 184 GLU A N 1
ATOM 1332 C CA . GLU A 1 184 ? 16.797 -34.75 -9.766 1 95.25 184 GLU A CA 1
ATOM 1333 C C . GLU A 1 184 ? 16.031 -33.469 -10.031 1 95.25 184 GLU A C 1
ATOM 1335 O O . GLU A 1 184 ? 16.531 -32.562 -10.719 1 95.25 184 GLU A O 1
ATOM 1340 N N . ALA A 1 185 ? 14.852 -33.406 -9.516 1 94.62 185 ALA A N 1
ATOM 1341 C CA . ALA A 1 185 ? 14.031 -32.219 -9.68 1 94.62 185 ALA A CA 1
ATOM 1342 C C . ALA A 1 185 ? 14.695 -31 -9.016 1 94.62 185 ALA A C 1
ATOM 1344 O O . ALA A 1 185 ? 14.711 -29.906 -9.578 1 94.62 185 ALA A O 1
ATOM 1345 N N . ILE A 1 186 ? 15.266 -31.219 -7.844 1 95.5 186 ILE A N 1
ATOM 1346 C CA . ILE A 1 186 ? 15.953 -30.156 -7.109 1 95.5 186 ILE A CA 1
ATOM 1347 C C . ILE A 1 186 ? 17.172 -29.688 -7.898 1 95.5 186 ILE A C 1
ATOM 1349 O O . ILE A 1 186 ? 17.422 -28.484 -8.023 1 95.5 186 ILE A O 1
ATOM 1353 N N . ALA A 1 187 ? 17.922 -30.656 -8.422 1 96.5 187 ALA A N 1
ATOM 1354 C CA . ALA A 1 187 ? 19.094 -30.344 -9.234 1 96.5 187 ALA A CA 1
ATOM 1355 C C . ALA A 1 187 ? 18.703 -29.531 -10.469 1 96.5 187 ALA A C 1
ATOM 1357 O O . ALA A 1 187 ? 19.422 -28.609 -10.859 1 96.5 187 ALA A O 1
ATOM 1358 N N . TYR A 1 188 ? 17.641 -29.891 -11.055 1 96.94 188 TYR A N 1
ATOM 1359 C CA . TYR A 1 188 ? 17.141 -29.188 -12.227 1 96.94 188 TYR A CA 1
ATOM 1360 C C . TYR A 1 188 ? 16.828 -27.734 -11.891 1 96.94 188 TYR A C 1
ATOM 1362 O O . TYR A 1 188 ? 17.25 -26.812 -12.602 1 96.94 188 TYR A O 1
ATOM 1370 N N . GLU A 1 189 ? 16.172 -27.484 -10.828 1 96.88 189 GLU A N 1
ATOM 1371 C CA . GLU A 1 189 ? 15.797 -26.125 -10.422 1 96.88 189 GLU A CA 1
ATOM 1372 C C . GLU A 1 189 ? 17.031 -25.281 -10.141 1 96.88 189 GLU A C 1
ATOM 1374 O O . GLU A 1 189 ? 17.078 -24.094 -10.469 1 96.88 189 GLU A O 1
ATOM 1379 N N . ASN A 1 190 ? 17.969 -25.906 -9.5 1 96.69 190 ASN A N 1
ATOM 1380 C CA . ASN A 1 190 ? 19.219 -25.203 -9.234 1 96.69 190 ASN A CA 1
ATOM 1381 C C . ASN A 1 190 ? 19.922 -24.812 -10.523 1 96.69 190 ASN A C 1
ATOM 1383 O O . ASN A 1 190 ? 20.422 -23.688 -10.648 1 96.69 190 ASN A O 1
ATOM 1387 N N . ALA A 1 191 ? 19.938 -25.766 -11.438 1 97.31 191 ALA A N 1
ATOM 1388 C CA . ALA A 1 191 ? 20.578 -25.5 -12.727 1 97.31 191 ALA A CA 1
ATOM 1389 C C . ALA A 1 191 ? 19.875 -24.359 -13.461 1 97.31 191 ALA A C 1
ATOM 1391 O O . ALA A 1 191 ? 20.531 -23.516 -14.07 1 97.31 191 ALA A O 1
ATOM 1392 N N . ARG A 1 192 ? 18.609 -24.344 -13.461 1 97.75 192 ARG A N 1
ATOM 1393 C CA . ARG A 1 192 ? 17.844 -23.281 -14.133 1 97.75 192 ARG A CA 1
ATOM 1394 C C . ARG A 1 192 ? 18.047 -21.938 -13.43 1 97.75 192 ARG A C 1
ATOM 1396 O O . ARG A 1 192 ? 18.062 -20.906 -14.086 1 97.75 192 ARG A O 1
ATOM 1403 N N . THR A 1 193 ? 18.141 -21.984 -12.102 1 97.75 193 THR A N 1
ATOM 1404 C CA . THR A 1 193 ? 18.438 -20.75 -11.367 1 97.75 193 THR A CA 1
ATOM 1405 C C . THR A 1 193 ? 19.797 -20.188 -11.797 1 97.75 193 THR A C 1
ATOM 1407 O O . THR A 1 193 ? 19.922 -18.969 -11.984 1 97.75 193 THR A O 1
ATOM 1410 N N . LEU A 1 194 ? 20.734 -21.078 -12.023 1 97 194 LEU A N 1
ATOM 1411 C CA . LEU A 1 194 ? 22.047 -20.672 -12.516 1 97 194 LEU A CA 1
ATOM 1412 C C . LEU A 1 194 ? 21.938 -20.109 -13.93 1 97 194 LEU A C 1
ATOM 1414 O O . LEU A 1 194 ? 22.625 -19.141 -14.273 1 97 194 LEU A O 1
ATOM 1418 N N . ASP A 1 195 ? 21.141 -20.734 -14.742 1 97.5 195 ASP A N 1
ATOM 1419 C CA . ASP A 1 195 ? 20.906 -20.234 -16.094 1 97.5 195 ASP A CA 1
ATOM 1420 C C . ASP A 1 195 ? 20.328 -18.812 -16.062 1 97.5 195 ASP A C 1
ATOM 1422 O O . ASP A 1 195 ? 20.656 -17.984 -16.922 1 97.5 195 ASP A O 1
ATOM 1426 N N . ALA A 1 196 ? 19.516 -18.547 -15.094 1 97.62 196 ALA A N 1
ATOM 1427 C CA . ALA A 1 196 ? 18.828 -17.266 -15 1 97.62 196 ALA A CA 1
ATOM 1428 C C . ALA A 1 196 ? 19.781 -16.156 -14.547 1 97.62 196 ALA A C 1
ATOM 1430 O O . ALA A 1 196 ? 19.734 -15.039 -15.062 1 97.62 196 ALA A O 1
ATOM 1431 N N . PHE A 1 197 ? 20.719 -16.531 -13.578 1 97.06 197 PHE A N 1
ATOM 1432 C CA . PHE A 1 197 ? 21.375 -15.422 -12.883 1 97.06 197 PHE A CA 1
ATOM 1433 C C . PHE A 1 197 ? 22.891 -15.609 -12.891 1 97.06 197 PHE A C 1
ATOM 1435 O O . PHE A 1 197 ? 23.625 -14.711 -12.492 1 97.06 197 PHE A O 1
ATOM 1442 N N . GLY A 1 198 ? 23.391 -16.75 -13.273 1 95.88 198 GLY A N 1
ATOM 1443 C CA . GLY A 1 198 ? 24.75 -17.109 -12.906 1 95.88 198 GLY A CA 1
ATOM 1444 C C . GLY A 1 198 ? 24.922 -17.359 -11.422 1 95.88 198 GLY A C 1
ATOM 1445 O O . GLY A 1 198 ? 24.016 -17.859 -10.766 1 95.88 198 GLY A O 1
ATOM 1446 N N . GLU A 1 199 ? 26.109 -17.219 -10.922 1 93.25 199 GLU A N 1
ATOM 1447 C CA . GLU A 1 199 ? 26.344 -17.406 -9.5 1 93.25 199 GLU A CA 1
ATOM 1448 C C . GLU A 1 199 ? 25.75 -16.25 -8.688 1 93.25 199 GLU A C 1
ATOM 1450 O O . GLU A 1 199 ? 26.094 -15.086 -8.914 1 93.25 199 GLU A O 1
ATOM 1455 N N . ILE A 1 200 ? 24.812 -16.578 -7.844 1 92.94 200 ILE A N 1
ATOM 1456 C CA . ILE A 1 200 ? 24.234 -15.602 -6.93 1 92.94 200 ILE A CA 1
ATOM 1457 C C . ILE A 1 200 ? 24.203 -16.188 -5.516 1 92.94 200 ILE A C 1
ATOM 1459 O O . ILE A 1 200 ? 24.328 -17.391 -5.328 1 92.94 200 ILE A O 1
ATOM 1463 N N . PRO A 1 201 ? 24.094 -15.297 -4.535 1 92.25 201 PRO A N 1
ATOM 1464 C CA . PRO A 1 201 ? 23.938 -15.82 -3.176 1 92.25 201 PRO A CA 1
ATOM 1465 C C . PRO A 1 201 ? 22.781 -16.812 -3.057 1 92.25 201 PRO A C 1
ATOM 1467 O O . PRO A 1 201 ? 21.719 -16.609 -3.652 1 92.25 201 PRO A O 1
ATOM 1470 N N . ALA A 1 202 ? 23.016 -17.906 -2.316 1 91.56 202 ALA A N 1
ATOM 1471 C CA . ALA A 1 202 ? 22.047 -18.984 -2.18 1 91.56 202 ALA A CA 1
ATOM 1472 C C . ALA A 1 202 ? 20.703 -18.453 -1.695 1 91.56 202 ALA A C 1
ATOM 1474 O O . ALA A 1 202 ? 19.641 -18.953 -2.1 1 91.56 202 ALA A O 1
ATOM 1475 N N . GLU A 1 203 ? 20.766 -17.453 -0.853 1 92.5 203 GLU A N 1
ATOM 1476 C CA . GLU A 1 203 ? 19.547 -16.875 -0.288 1 92.5 203 GLU A CA 1
ATOM 1477 C C . GLU A 1 203 ? 18.703 -16.203 -1.366 1 92.5 203 GLU A C 1
ATOM 1479 O O . GLU A 1 203 ? 17.469 -16.312 -1.354 1 92.5 203 GLU A O 1
ATOM 1484 N N . LEU A 1 204 ? 19.344 -15.57 -2.295 1 94.25 204 LEU A N 1
ATOM 1485 C CA . LEU A 1 204 ? 18.609 -14.906 -3.369 1 94.25 204 LEU A CA 1
ATOM 1486 C C . LEU A 1 204 ? 18.031 -15.922 -4.344 1 94.25 204 LEU A C 1
ATOM 1488 O O . LEU A 1 204 ? 16.906 -15.75 -4.836 1 94.25 204 LEU A O 1
ATOM 1492 N N . GLY A 1 205 ? 18.828 -16.969 -4.602 1 95.06 205 GLY A N 1
ATOM 1493 C CA . GLY A 1 205 ? 18.312 -18.047 -5.441 1 95.06 205 GLY A CA 1
ATOM 1494 C C . GLY A 1 205 ? 17.094 -18.734 -4.848 1 95.06 205 GLY A C 1
ATOM 1495 O O . GLY A 1 205 ? 16.125 -19 -5.559 1 95.06 205 GLY A O 1
ATOM 1496 N N . ARG A 1 206 ? 17.188 -18.969 -3.58 1 94.62 206 ARG A N 1
ATOM 1497 C CA . ARG A 1 206 ? 16.062 -19.578 -2.881 1 94.62 206 ARG A CA 1
ATOM 1498 C C . ARG A 1 206 ? 14.844 -18.656 -2.893 1 94.62 206 ARG A C 1
ATOM 1500 O O . ARG A 1 206 ? 13.719 -19.109 -3.092 1 94.62 206 ARG A O 1
ATOM 1507 N N . TYR A 1 207 ? 15.078 -17.359 -2.637 1 96.12 207 TYR A N 1
ATOM 1508 C CA . TYR A 1 207 ? 13.992 -16.391 -2.646 1 96.12 207 TYR A CA 1
ATOM 1509 C C . TYR A 1 207 ? 13.328 -16.328 -4.016 1 96.12 207 TYR A C 1
ATOM 1511 O O . TYR A 1 207 ? 12.102 -16.219 -4.117 1 96.12 207 TYR A O 1
ATOM 1519 N N . TYR A 1 208 ? 14.125 -16.422 -5.086 1 97.38 208 TYR A N 1
ATOM 1520 C CA . TYR A 1 208 ? 13.625 -16.422 -6.457 1 97.38 208 TYR A CA 1
ATOM 1521 C C . TYR A 1 208 ? 12.68 -17.594 -6.691 1 97.38 208 TYR A C 1
ATOM 1523 O O . TYR A 1 208 ? 11.578 -17.422 -7.223 1 97.38 208 TYR A O 1
ATOM 1531 N N . ARG A 1 209 ? 13.055 -18.688 -6.23 1 96.75 209 ARG A N 1
ATOM 1532 C CA . ARG A 1 209 ? 12.289 -19.906 -6.496 1 96.75 209 ARG A CA 1
ATOM 1533 C C . ARG A 1 209 ? 11.078 -20 -5.578 1 96.75 209 ARG A C 1
ATOM 1535 O O . ARG A 1 209 ? 9.961 -20.219 -6.043 1 96.75 209 ARG A O 1
ATOM 1542 N N . ASP A 1 210 ? 11.266 -19.766 -4.309 1 94.88 210 ASP A N 1
ATOM 1543 C CA . ASP A 1 210 ? 10.273 -20.141 -3.305 1 94.88 210 ASP A CA 1
ATOM 1544 C C . ASP A 1 210 ? 9.25 -19.031 -3.1 1 94.88 210 ASP A C 1
ATOM 1546 O O . ASP A 1 210 ? 8.062 -19.297 -2.91 1 94.88 210 ASP A O 1
ATOM 1550 N N . VAL A 1 211 ? 9.711 -17.797 -3.191 1 96.75 211 VAL A N 1
ATOM 1551 C CA . VAL A 1 211 ? 8.797 -16.688 -2.889 1 96.75 211 VAL A CA 1
ATOM 1552 C C . VAL A 1 211 ? 8.359 -16.016 -4.184 1 96.75 211 VAL A C 1
ATOM 1554 O O . VAL A 1 211 ? 7.164 -15.891 -4.453 1 96.75 211 VAL A O 1
ATOM 1557 N N . LEU A 1 212 ? 9.32 -15.617 -4.988 1 98.31 212 LEU A N 1
ATOM 1558 C CA . LEU A 1 212 ? 8.961 -14.844 -6.176 1 98.31 212 LEU A CA 1
ATOM 1559 C C . LEU A 1 212 ? 8.195 -15.711 -7.172 1 98.31 212 LEU A C 1
ATOM 1561 O O . LEU A 1 212 ? 7.09 -15.359 -7.586 1 98.31 212 LEU A O 1
ATOM 1565 N N . ASN A 1 213 ? 8.719 -16.859 -7.504 1 97.94 213 ASN A N 1
ATOM 1566 C CA . ASN A 1 213 ? 8.031 -17.766 -8.43 1 97.94 213 ASN A CA 1
ATOM 1567 C C . ASN A 1 213 ? 6.93 -18.547 -7.727 1 97.94 213 ASN A C 1
ATOM 1569 O O . ASN A 1 213 ? 6 -19.031 -8.367 1 97.94 213 ASN A O 1
ATOM 1573 N N . GLY A 1 214 ? 7.02 -18.688 -6.434 1 95.75 214 GLY A N 1
ATOM 1574 C CA . GLY A 1 214 ? 6.051 -19.438 -5.66 1 95.75 214 GLY A CA 1
ATOM 1575 C C . GLY A 1 214 ? 4.816 -18.641 -5.293 1 95.75 214 GLY A C 1
ATOM 1576 O O . GLY A 1 214 ? 3.75 -19.203 -5.047 1 95.75 214 GLY A O 1
ATOM 1577 N N . SER A 1 215 ? 4.984 -17.297 -5.199 1 95.25 215 SER A N 1
ATOM 1578 C CA . SER A 1 215 ? 3.877 -16.484 -4.707 1 95.25 215 SER A CA 1
ATOM 1579 C C . SER A 1 215 ? 3.705 -15.219 -5.547 1 95.25 215 SER A C 1
ATOM 1581 O O . SER A 1 215 ? 2.691 -15.055 -6.227 1 95.25 215 SER A O 1
ATOM 1583 N N . VAL A 1 216 ? 4.676 -14.414 -5.684 1 97.56 216 VAL A N 1
ATOM 1584 C CA . VAL A 1 216 ? 4.602 -13.086 -6.289 1 97.56 216 VAL A CA 1
ATOM 1585 C C . VAL A 1 216 ? 4.191 -13.211 -7.754 1 97.56 216 VAL A C 1
ATOM 1587 O O . VAL A 1 216 ? 3.5 -12.336 -8.289 1 97.56 216 VAL A O 1
ATOM 1590 N N . ILE A 1 217 ? 4.535 -14.281 -8.375 1 97.88 217 ILE A N 1
ATOM 1591 C CA . ILE A 1 217 ? 4.277 -14.477 -9.797 1 97.88 217 ILE A CA 1
ATOM 1592 C C . ILE A 1 217 ? 2.777 -14.391 -10.07 1 97.88 217 ILE A C 1
ATOM 1594 O O . ILE A 1 217 ? 2.359 -13.977 -11.156 1 97.88 217 ILE A O 1
ATOM 1598 N N . HIS A 1 218 ? 1.904 -14.742 -9.086 1 96.38 218 HIS A N 1
ATOM 1599 C CA . HIS A 1 218 ? 0.458 -14.609 -9.219 1 96.38 218 HIS A CA 1
ATOM 1600 C C . HIS A 1 218 ? 0.053 -13.156 -9.438 1 96.38 218 HIS A C 1
ATOM 1602 O O . HIS A 1 218 ? -0.842 -12.867 -10.234 1 96.38 218 HIS A O 1
ATOM 1608 N N . GLU A 1 219 ? 0.708 -12.336 -8.711 1 96.94 219 GLU A N 1
ATOM 1609 C CA . GLU A 1 219 ? 0.368 -10.922 -8.797 1 96.94 219 GLU A CA 1
ATOM 1610 C C . GLU A 1 219 ? 0.783 -10.336 -10.148 1 96.94 219 GLU A C 1
ATOM 1612 O O . GLU A 1 219 ? 0.104 -9.461 -10.688 1 96.94 219 GLU A O 1
ATOM 1617 N N . LEU A 1 220 ? 1.896 -10.82 -10.68 1 97.81 220 LEU A N 1
ATOM 1618 C CA . LEU A 1 220 ? 2.334 -10.336 -11.984 1 97.81 220 LEU A CA 1
ATOM 1619 C C . LEU A 1 220 ? 1.362 -10.758 -13.078 1 97.81 220 LEU A C 1
ATOM 1621 O O . LEU A 1 220 ? 0.981 -9.953 -13.93 1 97.81 220 LEU A O 1
ATOM 1625 N N . SER A 1 221 ? 0.961 -12.031 -13.016 1 97.88 221 SER A N 1
ATOM 1626 C CA . SER A 1 221 ? -0.026 -12.492 -13.992 1 97.88 221 SER A CA 1
ATOM 1627 C C . SER A 1 221 ? -1.337 -11.727 -13.852 1 97.88 221 SER A C 1
ATOM 1629 O O . SER A 1 221 ? -2.002 -11.438 -14.852 1 97.88 221 SER A O 1
ATOM 1631 N N . LEU A 1 222 ? -1.733 -11.438 -12.625 1 97.31 222 LEU A N 1
ATOM 1632 C CA . LEU A 1 222 ? -2.947 -10.664 -12.375 1 97.31 222 LEU A CA 1
ATOM 1633 C C . LEU A 1 222 ? -2.824 -9.258 -12.938 1 97.31 222 LEU A C 1
ATOM 1635 O O . LEU A 1 222 ? -3.77 -8.742 -13.539 1 97.31 222 LEU A O 1
ATOM 1639 N N . LEU A 1 223 ? -1.654 -8.625 -12.75 1 97.06 223 LEU A N 1
ATOM 1640 C CA . LEU A 1 223 ? -1.432 -7.297 -13.312 1 97.06 223 LEU A CA 1
ATOM 1641 C C . LEU A 1 223 ? -1.564 -7.32 -14.828 1 97.06 223 LEU A C 1
ATOM 1643 O O . LEU A 1 223 ? -2.162 -6.418 -15.422 1 97.06 223 LEU A O 1
ATOM 1647 N N . ARG A 1 224 ? -1.016 -8.359 -15.516 1 96.5 224 ARG A N 1
ATOM 1648 C CA . ARG A 1 224 ? -1.191 -8.492 -16.953 1 96.5 224 ARG A CA 1
ATOM 1649 C C . ARG A 1 224 ? -2.668 -8.625 -17.312 1 96.5 224 ARG A C 1
ATOM 1651 O O . ARG A 1 224 ? -3.137 -7.996 -18.266 1 96.5 224 ARG A O 1
ATOM 1658 N N . ALA A 1 225 ? -3.359 -9.438 -16.562 1 96.94 225 ALA A N 1
ATOM 1659 C CA . ALA A 1 225 ? -4.781 -9.656 -16.812 1 96.94 225 ALA A CA 1
ATOM 1660 C C . ALA A 1 225 ? -5.57 -8.359 -16.672 1 96.94 225 ALA A C 1
ATOM 1662 O O . ALA A 1 225 ? -6.594 -8.164 -17.328 1 96.94 225 ALA A O 1
ATOM 1663 N N . LEU A 1 226 ? -5.109 -7.477 -15.766 1 95.88 226 LEU A N 1
ATOM 1664 C CA . LEU A 1 226 ? -5.781 -6.207 -15.523 1 95.88 226 LEU A CA 1
ATOM 1665 C C . LEU A 1 226 ? -5.422 -5.184 -16.594 1 95.88 226 LEU A C 1
ATOM 1667 O O . LEU A 1 226 ? -5.941 -4.066 -16.594 1 95.88 226 LEU A O 1
ATOM 1671 N N . GLY A 1 227 ? -4.461 -5.535 -17.5 1 93.81 227 GLY A N 1
ATOM 1672 C CA . GLY A 1 227 ? -4.164 -4.699 -18.656 1 93.81 227 GLY A CA 1
ATOM 1673 C C . GLY A 1 227 ? -2.85 -3.953 -18.531 1 93.81 227 GLY A C 1
ATOM 1674 O O . GLY A 1 227 ? -2.529 -3.105 -19.359 1 93.81 227 GLY A O 1
ATOM 1675 N N . PHE A 1 228 ? -2.084 -4.258 -17.5 1 94.69 228 PHE A N 1
ATOM 1676 C CA . PHE A 1 228 ? -0.825 -3.547 -17.312 1 94.69 228 PHE A CA 1
ATOM 1677 C C . PHE A 1 228 ? 0.306 -4.246 -18.047 1 94.69 228 PHE A C 1
ATOM 1679 O O . PHE A 1 228 ? 0.292 -5.473 -18.203 1 94.69 228 PHE A O 1
ATOM 1686 N N . THR A 1 229 ? 1.253 -3.457 -18.516 1 94.75 229 THR A N 1
ATOM 1687 C CA . THR A 1 229 ? 2.533 -3.977 -18.984 1 94.75 229 THR A CA 1
ATOM 1688 C C . THR A 1 229 ? 3.529 -4.074 -17.828 1 94.75 229 THR A C 1
ATOM 1690 O O . THR A 1 229 ? 3.779 -3.086 -17.141 1 94.75 229 THR A O 1
ATOM 1693 N N . LEU A 1 230 ? 4.078 -5.262 -17.656 1 96.38 230 LEU A N 1
ATOM 1694 C CA . LEU A 1 230 ? 4.969 -5.484 -16.531 1 96.38 230 LEU A CA 1
ATOM 1695 C C . LEU A 1 230 ? 6.277 -4.723 -16.703 1 96.38 230 LEU A C 1
ATOM 1697 O O . LEU A 1 230 ? 6.727 -4.512 -17.828 1 96.38 230 LEU A O 1
ATOM 1701 N N . PRO A 1 231 ? 6.855 -4.305 -15.578 1 95.75 231 PRO A N 1
ATOM 1702 C CA . PRO A 1 231 ? 8.133 -3.6 -15.68 1 95.75 231 PRO A CA 1
ATOM 1703 C C . PRO A 1 231 ? 9.281 -4.512 -16.109 1 95.75 231 PRO A C 1
ATOM 1705 O O . PRO A 1 231 ? 9.297 -5.691 -15.766 1 95.75 231 PRO A O 1
ATOM 1708 N N . THR A 1 232 ? 10.219 -3.934 -16.797 1 92.69 232 THR A N 1
ATOM 1709 C CA . THR A 1 232 ? 11.422 -4.652 -17.203 1 92.69 232 THR A CA 1
ATOM 1710 C C . THR A 1 232 ? 12.609 -4.258 -16.312 1 92.69 232 THR A C 1
ATOM 1712 O O . THR A 1 232 ? 13.703 -4.809 -16.453 1 92.69 232 THR A O 1
ATOM 1715 N N . SER A 1 233 ? 12.391 -3.314 -15.531 1 93.94 233 SER A N 1
ATOM 1716 C CA . SER A 1 233 ? 13.359 -2.873 -14.531 1 93.94 233 SER A CA 1
ATOM 1717 C C . SER A 1 233 ? 12.656 -2.32 -13.289 1 93.94 233 SER A C 1
ATOM 1719 O O . SER A 1 233 ? 11.5 -1.907 -13.359 1 93.94 233 SER A O 1
ATOM 1721 N N . PHE A 1 234 ? 13.352 -2.396 -12.203 1 95.81 234 PHE A N 1
ATOM 1722 C CA . PHE A 1 234 ? 12.828 -1.851 -10.961 1 95.81 234 PHE A CA 1
ATOM 1723 C C . PHE A 1 234 ? 13.688 -0.688 -10.477 1 95.81 234 PHE A C 1
ATOM 1725 O O . PHE A 1 234 ? 14.914 -0.716 -10.609 1 95.81 234 PHE A O 1
ATOM 1732 N N . ASP A 1 235 ? 13.016 0.353 -9.945 1 92.56 235 ASP A N 1
ATOM 1733 C CA . ASP A 1 235 ? 13.719 1.491 -9.367 1 92.56 235 ASP A CA 1
ATOM 1734 C C . ASP A 1 235 ? 14.367 1.119 -8.039 1 92.56 235 ASP A C 1
ATOM 1736 O O . ASP A 1 235 ? 15.477 1.563 -7.73 1 92.56 235 ASP A O 1
ATOM 1740 N N . THR A 1 236 ? 13.617 0.4 -7.301 1 92.69 236 THR A N 1
ATOM 1741 C CA . THR A 1 236 ? 14.102 -0.024 -5.992 1 92.69 236 THR A CA 1
ATOM 1742 C C . THR A 1 236 ? 13.578 -1.413 -5.645 1 92.69 236 THR A C 1
ATOM 1744 O O . THR A 1 236 ? 12.516 -1.818 -6.125 1 92.69 236 THR A O 1
ATOM 1747 N N . ALA A 1 237 ? 14.305 -2.146 -4.902 1 95.06 237 ALA A N 1
ATOM 1748 C CA . ALA A 1 237 ? 13.914 -3.42 -4.301 1 95.06 237 ALA A CA 1
ATOM 1749 C C . ALA A 1 237 ? 14.672 -3.668 -3 1 95.06 237 ALA A C 1
ATOM 1751 O O . ALA A 1 237 ? 15.883 -3.457 -2.93 1 95.06 237 ALA A O 1
ATOM 1752 N N . GLN A 1 238 ? 13.875 -4.047 -1.983 1 93.06 238 GLN A N 1
ATOM 1753 C CA . GLN A 1 238 ? 14.492 -4.281 -0.681 1 93.06 238 GLN A CA 1
ATOM 1754 C C . GLN A 1 238 ? 13.906 -5.516 -0.007 1 93.06 238 GLN A C 1
ATOM 1756 O O . GLN A 1 238 ? 12.703 -5.773 -0.111 1 93.06 238 GLN A O 1
ATOM 1761 N N . LEU A 1 239 ? 14.773 -6.266 0.627 1 93.25 239 LEU A N 1
ATOM 1762 C CA . LEU A 1 239 ? 14.383 -7.375 1.492 1 93.25 239 LEU A CA 1
ATOM 1763 C C . LEU A 1 239 ? 14.672 -7.051 2.955 1 93.25 239 LEU A C 1
ATOM 1765 O O . LEU A 1 239 ? 15.703 -6.449 3.27 1 93.25 239 LEU A O 1
ATOM 1769 N N . TRP A 1 240 ? 13.703 -7.398 3.818 1 88.56 240 TRP A N 1
ATOM 1770 C CA . TRP A 1 240 ? 13.984 -7.25 5.242 1 88.56 240 TRP A CA 1
ATOM 1771 C C . TRP A 1 240 ? 13.203 -8.281 6.059 1 88.56 240 TRP A C 1
ATOM 1773 O O . TRP A 1 240 ? 12.094 -8.664 5.691 1 88.56 240 TRP A O 1
ATOM 1783 N N . PRO A 1 241 ? 13.711 -8.781 7.09 1 85.62 241 PRO A N 1
ATOM 1784 C CA . PRO A 1 241 ? 15.086 -8.531 7.531 1 85.62 241 PRO A CA 1
ATOM 1785 C C . PRO A 1 241 ? 16.125 -9.133 6.59 1 85.62 241 PRO A C 1
ATOM 1787 O O . PRO A 1 241 ? 15.852 -10.117 5.902 1 85.62 241 PRO A O 1
ATOM 1790 N N . TRP A 1 242 ? 17.328 -8.547 6.551 1 81.19 242 TRP A N 1
ATOM 1791 C CA . TRP A 1 242 ? 18.469 -9.016 5.77 1 81.19 242 TRP A CA 1
ATOM 1792 C C . TRP A 1 242 ? 19.766 -8.812 6.539 1 81.19 242 TRP A C 1
ATOM 1794 O O . TRP A 1 242 ? 20 -7.742 7.102 1 81.19 242 TRP A O 1
ATOM 1804 N N . PRO A 1 243 ? 20.672 -9.852 6.621 1 79.25 243 PRO A N 1
ATOM 1805 C CA . PRO A 1 243 ? 20.562 -11.141 5.934 1 79.25 243 PRO A CA 1
ATOM 1806 C C . PRO A 1 243 ? 19.453 -12.023 6.52 1 79.25 243 PRO A C 1
ATOM 1808 O O . PRO A 1 243 ? 19.016 -11.797 7.648 1 79.25 243 PRO A O 1
ATOM 1811 N N . VAL A 1 244 ? 19.047 -12.914 5.684 1 78.88 244 VAL A N 1
ATOM 1812 C CA . VAL A 1 244 ? 17.922 -13.781 6.051 1 78.88 244 VAL A CA 1
ATOM 1813 C C . VAL A 1 244 ? 18.359 -14.727 7.172 1 78.88 244 VAL A C 1
ATOM 1815 O O . VAL A 1 244 ? 19.438 -15.312 7.121 1 78.88 244 VAL A O 1
ATOM 1818 N N . GLU A 1 245 ? 17.547 -14.781 8.305 1 74.94 245 GLU A N 1
ATOM 1819 C CA . GLU A 1 245 ? 17.844 -15.719 9.391 1 74.94 245 GLU A CA 1
ATOM 1820 C C . GLU A 1 245 ? 16.75 -16.766 9.516 1 74.94 245 GLU A C 1
ATOM 1822 O O . GLU A 1 245 ? 16.109 -16.891 10.562 1 74.94 245 GLU A O 1
ATOM 1827 N N . GLY A 1 246 ? 16.359 -17.531 8.445 1 79.25 246 GLY A N 1
ATOM 1828 C CA . GLY A 1 246 ? 15.453 -18.672 8.539 1 79.25 246 GLY A CA 1
ATOM 1829 C C . GLY A 1 246 ? 14.133 -18.422 7.82 1 79.25 246 GLY A C 1
ATOM 1830 O O . GLY A 1 246 ? 13.711 -19.25 7.012 1 79.25 246 GLY A O 1
ATOM 1831 N N . GLU A 1 247 ? 13.375 -17.25 8.234 1 88.75 247 GLU A N 1
ATOM 1832 C CA . GLU A 1 247 ? 12.094 -16.953 7.594 1 88.75 247 GLU A CA 1
ATOM 1833 C C . GLU A 1 247 ? 12.289 -16.062 6.363 1 88.75 247 GLU A C 1
ATOM 1835 O O . GLU A 1 247 ? 13.234 -15.273 6.309 1 88.75 247 GLU A O 1
ATOM 1840 N N . PRO A 1 248 ? 11.406 -16.344 5.402 1 92.25 248 PRO A N 1
ATOM 1841 C CA . PRO A 1 248 ? 11.547 -15.492 4.223 1 92.25 248 PRO A CA 1
ATOM 1842 C C . PRO A 1 248 ? 11.414 -14.008 4.551 1 92.25 248 PRO A C 1
ATOM 1844 O O . PRO A 1 248 ? 10.555 -13.625 5.352 1 92.25 248 PRO A O 1
ATOM 1847 N N . PRO A 1 249 ? 12.32 -13.219 4.035 1 93.69 249 PRO A N 1
ATOM 1848 C CA . PRO A 1 249 ? 12.195 -11.773 4.25 1 93.69 249 PRO A CA 1
ATOM 1849 C C . PRO A 1 249 ? 11.016 -11.164 3.502 1 93.69 249 PRO A C 1
ATOM 1851 O O . PRO A 1 249 ? 10.531 -11.742 2.527 1 93.69 249 PRO A O 1
ATOM 1854 N N . CYS A 1 250 ? 10.523 -10.055 4.055 1 94.88 250 CYS A N 1
ATOM 1855 C CA . CYS A 1 250 ? 9.555 -9.242 3.326 1 94.88 250 CYS A CA 1
ATOM 1856 C C . CYS A 1 250 ? 10.203 -8.57 2.121 1 94.88 250 CYS A C 1
ATOM 1858 O O . CYS A 1 250 ? 11.43 -8.453 2.051 1 94.88 250 CYS A O 1
ATOM 1860 N N . LEU A 1 251 ? 9.359 -8.211 1.159 1 96.31 251 LEU A N 1
ATOM 1861 C CA . LEU A 1 251 ? 9.828 -7.57 -0.068 1 96.31 251 LEU A CA 1
ATOM 1862 C C . LEU A 1 251 ? 9.078 -6.266 -0.318 1 96.31 251 LEU A C 1
ATOM 1864 O O . LEU A 1 251 ? 7.855 -6.207 -0.157 1 96.31 251 LEU A O 1
ATOM 1868 N N . LEU A 1 252 ? 9.789 -5.215 -0.604 1 95.81 252 LEU A N 1
ATOM 1869 C CA . LEU A 1 252 ? 9.242 -3.988 -1.167 1 95.81 252 LEU A CA 1
ATOM 18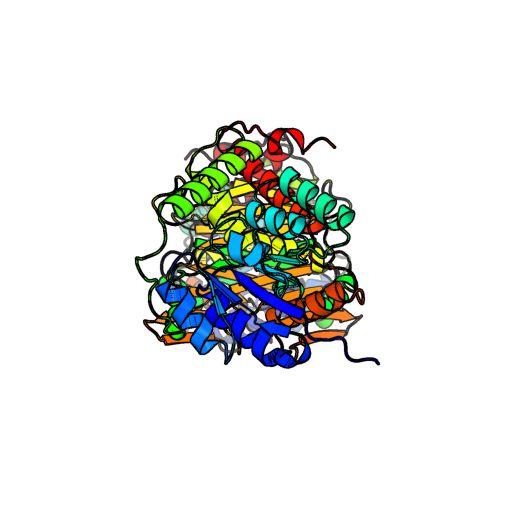70 C C . LEU A 1 252 ? 9.984 -3.59 -2.436 1 95.81 252 LEU A C 1
ATOM 1872 O O . LEU A 1 252 ? 11.211 -3.434 -2.418 1 95.81 252 LEU A O 1
ATOM 1876 N N . ALA A 1 253 ? 9.297 -3.479 -3.518 1 96.69 253 ALA A N 1
ATOM 1877 C CA . ALA A 1 253 ? 9.891 -3.078 -4.789 1 96.69 253 ALA A CA 1
ATOM 1878 C C . ALA A 1 253 ? 9.023 -2.049 -5.504 1 96.69 253 ALA A C 1
ATOM 1880 O O . ALA A 1 253 ? 7.801 -2.061 -5.371 1 96.69 253 ALA A O 1
ATOM 1881 N N . THR A 1 254 ? 9.648 -1.137 -6.215 1 95.44 254 THR A N 1
ATOM 1882 C CA . THR A 1 254 ? 8.93 -0.123 -6.977 1 95.44 254 THR A CA 1
ATOM 1883 C C . THR A 1 254 ? 9.445 -0.056 -8.414 1 95.44 254 THR A C 1
ATOM 1885 O O . THR A 1 254 ? 10.625 -0.314 -8.664 1 95.44 254 THR A O 1
ATOM 1888 N N . ALA A 1 255 ? 8.586 0.251 -9.312 1 95.75 255 ALA A N 1
ATOM 1889 C CA . ALA A 1 255 ? 8.93 0.348 -10.727 1 95.75 255 ALA A CA 1
ATOM 1890 C C . ALA A 1 255 ? 7.914 1.196 -11.484 1 95.75 255 ALA A C 1
ATOM 1892 O O . ALA A 1 255 ? 6.773 1.352 -11.039 1 95.75 255 ALA A O 1
ATOM 1893 N N . PRO A 1 256 ? 8.383 1.771 -12.562 1 92.81 256 PRO A N 1
ATOM 1894 C CA . PRO A 1 256 ? 7.379 2.326 -13.469 1 92.81 256 PRO A CA 1
ATOM 1895 C C . PRO A 1 256 ? 6.445 1.259 -14.039 1 92.81 256 PRO A C 1
ATOM 1897 O O . PRO A 1 256 ? 6.883 0.141 -14.328 1 92.81 256 PRO A O 1
ATOM 1900 N N . LEU A 1 257 ? 5.258 1.524 -14.023 1 92.62 257 LEU A N 1
ATOM 1901 C CA . LEU A 1 257 ? 4.262 0.651 -14.633 1 92.62 257 LEU A CA 1
ATOM 1902 C C . LEU A 1 257 ? 3.531 1.367 -15.758 1 92.62 257 LEU A C 1
ATOM 1904 O O . LEU A 1 257 ? 2.68 2.225 -15.508 1 92.62 257 LEU A O 1
ATOM 1908 N N . GLY A 1 258 ? 3.848 0.982 -16.922 1 80.31 258 GLY A N 1
ATOM 1909 C CA . GLY A 1 258 ? 3.348 1.744 -18.062 1 80.31 258 GLY A CA 1
ATOM 1910 C C . GLY A 1 258 ? 3.914 3.148 -18.125 1 80.31 258 GLY A C 1
ATOM 1911 O O . GLY A 1 258 ? 5.09 3.365 -17.828 1 80.31 258 GLY A O 1
ATOM 1912 N N . ASP A 1 259 ? 3.066 4.121 -18.562 1 75.31 259 ASP A N 1
ATOM 1913 C CA . ASP A 1 259 ? 3.586 5.461 -18.828 1 75.31 259 ASP A CA 1
ATOM 1914 C C . ASP A 1 259 ? 3.404 6.363 -17.609 1 75.31 259 ASP A C 1
ATOM 1916 O O . ASP A 1 259 ? 4.223 7.254 -17.359 1 75.31 259 ASP A O 1
ATOM 1920 N N . ASP A 1 260 ? 2.4 6.059 -16.828 1 80.94 260 ASP A N 1
ATOM 1921 C CA . ASP A 1 260 ? 2.051 7.109 -15.883 1 80.94 260 ASP A CA 1
ATOM 1922 C C . ASP A 1 260 ? 2.002 6.562 -14.453 1 80.94 260 ASP A C 1
ATOM 1924 O O . ASP A 1 260 ? 1.991 7.332 -13.492 1 80.94 260 ASP A O 1
ATOM 1928 N N . ALA A 1 261 ? 2.002 5.219 -14.359 1 89.81 261 ALA A N 1
ATOM 1929 C CA . ALA A 1 261 ? 1.765 4.668 -13.023 1 89.81 261 ALA A CA 1
ATOM 1930 C C . ALA A 1 261 ? 3.055 4.125 -12.422 1 89.81 261 ALA A C 1
ATOM 1932 O O . ALA A 1 261 ? 4.027 3.877 -13.133 1 89.81 261 ALA A O 1
ATOM 1933 N N . ARG A 1 262 ? 3.07 4.117 -11.141 1 94.25 262 ARG A N 1
ATOM 1934 C CA . ARG A 1 262 ? 4.141 3.447 -10.406 1 94.25 262 ARG A CA 1
ATOM 1935 C C . ARG A 1 262 ? 3.615 2.232 -9.656 1 94.25 262 ARG A C 1
ATOM 1937 O O . ARG A 1 262 ? 2.568 2.303 -9.008 1 94.25 262 ARG A O 1
ATOM 1944 N N . LEU A 1 263 ? 4.34 1.161 -9.82 1 96.69 263 LEU A N 1
ATOM 1945 C CA . LEU A 1 263 ? 4.043 -0.073 -9.102 1 96.69 263 LEU A CA 1
ATOM 1946 C C . LEU A 1 263 ? 4.707 -0.074 -7.73 1 96.69 263 LEU A C 1
ATOM 1948 O O . LEU A 1 263 ? 5.883 0.268 -7.605 1 96.69 263 LEU A O 1
ATOM 1952 N N . VAL A 1 264 ? 3.949 -0.307 -6.73 1 96.31 264 VAL A N 1
ATOM 1953 C CA . VAL A 1 264 ? 4.453 -0.609 -5.395 1 96.31 264 VAL A CA 1
ATOM 1954 C C . VAL A 1 264 ? 4.129 -2.059 -5.039 1 96.31 264 VAL A C 1
ATOM 1956 O O . VAL A 1 264 ? 2.988 -2.383 -4.699 1 96.31 264 VAL A O 1
ATOM 1959 N N . LEU A 1 265 ? 5.105 -2.895 -5.105 1 97.81 265 LEU A N 1
ATOM 1960 C CA . LEU A 1 265 ? 4.953 -4.316 -4.82 1 97.81 265 LEU A CA 1
ATOM 1961 C C . LEU A 1 265 ? 5.461 -4.648 -3.42 1 97.81 265 LEU A C 1
ATOM 1963 O O . LEU A 1 265 ? 6.664 -4.566 -3.156 1 97.81 265 LEU A O 1
ATOM 1967 N N . ASN A 1 266 ? 4.559 -5.016 -2.539 1 97.5 266 ASN A N 1
ATOM 1968 C CA . ASN A 1 266 ? 4.875 -5.289 -1.14 1 97.5 266 ASN A CA 1
ATOM 1969 C C . ASN A 1 266 ? 4.434 -6.691 -0.728 1 97.5 266 ASN A C 1
ATOM 1971 O O . ASN A 1 266 ? 3.24 -6.945 -0.561 1 97.5 266 ASN A O 1
ATOM 1975 N N . TRP A 1 267 ? 5.344 -7.625 -0.673 1 97.56 267 TRP A N 1
ATOM 1976 C CA . TRP A 1 267 ? 5.102 -8.977 -0.176 1 97.56 267 TRP A CA 1
ATOM 1977 C C . TRP A 1 267 ? 5.531 -9.102 1.282 1 97.56 267 TRP A C 1
ATOM 1979 O O . TRP A 1 267 ? 6.684 -8.82 1.624 1 97.56 267 TRP A O 1
ATOM 1989 N N . ASN A 1 268 ? 4.633 -9.555 2.168 1 95.56 268 ASN A N 1
ATOM 1990 C CA . ASN A 1 268 ? 4.879 -9.547 3.607 1 95.56 268 ASN A CA 1
ATOM 1991 C C . ASN A 1 268 ? 4.742 -10.945 4.207 1 95.56 268 ASN A C 1
ATOM 1993 O O . ASN A 1 268 ? 3.691 -11.578 4.086 1 95.56 268 ASN A O 1
ATOM 1997 N N . TRP A 1 269 ? 5.766 -11.406 4.82 1 93.94 269 TRP A N 1
ATOM 1998 C CA . TRP A 1 269 ? 5.727 -12.656 5.574 1 93.94 269 TRP A CA 1
ATOM 1999 C C . TRP A 1 269 ? 5.168 -12.43 6.977 1 93.94 269 TRP A C 1
ATOM 2001 O O . TRP A 1 269 ? 5.816 -11.805 7.82 1 93.94 269 TRP A O 1
ATOM 2011 N N . LEU A 1 270 ? 3.969 -12.898 7.199 1 90.88 270 LEU A N 1
ATOM 2012 C CA . LEU A 1 270 ? 3.277 -12.789 8.477 1 90.88 270 LEU A CA 1
ATOM 2013 C C . LEU A 1 270 ? 2.908 -14.164 9.023 1 90.88 270 LEU A C 1
ATOM 2015 O O . LEU A 1 270 ? 1.746 -14.57 8.953 1 90.88 270 LEU A O 1
ATOM 2019 N N . PRO A 1 271 ? 3.818 -14.82 9.641 1 87.44 271 PRO A N 1
ATOM 2020 C CA . PRO A 1 271 ? 3.617 -16.234 9.945 1 87.44 271 PRO A CA 1
ATOM 2021 C C . PRO A 1 271 ? 2.492 -16.469 10.953 1 87.44 271 PRO A C 1
ATOM 2023 O O . PRO A 1 271 ? 1.883 -17.547 10.961 1 87.44 271 PRO A O 1
ATOM 2026 N N . ASP A 1 272 ? 2.168 -15.469 11.75 1 84.75 272 ASP A N 1
ATOM 2027 C CA . ASP A 1 272 ? 1.168 -15.656 12.797 1 84.75 272 ASP A CA 1
ATOM 2028 C C . ASP A 1 272 ? -0.118 -14.898 12.477 1 84.75 272 ASP A C 1
ATOM 2030 O O . ASP A 1 272 ? -0.961 -14.695 13.352 1 84.75 272 ASP A O 1
ATOM 2034 N N . HIS A 1 273 ? -0.151 -14.43 11.25 1 81.88 273 HIS A N 1
ATOM 2035 C CA . HIS A 1 273 ? -1.331 -13.688 10.82 1 81.88 273 HIS A CA 1
ATOM 2036 C C . HIS A 1 273 ? -2.506 -14.625 10.555 1 81.88 273 HIS A C 1
ATOM 2038 O O . HIS A 1 273 ? -2.318 -15.734 10.047 1 81.88 273 HIS A O 1
ATOM 2044 N N . PRO A 1 274 ? -3.637 -14.117 10.727 1 68.31 274 PRO A N 1
ATOM 2045 C CA . PRO A 1 274 ? -4.836 -14.953 10.703 1 68.31 274 PRO A CA 1
ATOM 2046 C C . PRO A 1 274 ? -5.172 -15.469 9.305 1 68.31 274 PRO A C 1
ATOM 2048 O O . PRO A 1 274 ? -5.82 -16.516 9.164 1 68.31 274 PRO A O 1
ATOM 2051 N N . GLU A 1 275 ? -4.848 -14.641 8.266 1 80.69 275 GLU A N 1
ATOM 2052 C CA . GLU A 1 275 ? -5.367 -15.047 6.965 1 80.69 275 GLU A CA 1
ATOM 2053 C C . GLU A 1 275 ? -4.438 -14.609 5.836 1 80.69 275 GLU A C 1
ATOM 2055 O O . GLU A 1 275 ? -3.803 -13.555 5.922 1 80.69 275 GLU A O 1
ATOM 2060 N N . TYR A 1 276 ? -4.449 -15.477 4.832 1 87.44 276 TYR A N 1
ATOM 2061 C CA . TYR A 1 276 ? -3.807 -15.07 3.588 1 87.44 276 TYR A CA 1
ATOM 2062 C C . TYR A 1 276 ? -4.516 -13.859 2.979 1 87.44 276 TYR A C 1
ATOM 2064 O O . TYR A 1 276 ? -5.746 -13.781 2.998 1 87.44 276 TYR A O 1
ATOM 2072 N N . GLY A 1 277 ? -3.768 -12.852 2.545 1 90.31 277 GLY A N 1
ATOM 2073 C CA . GLY A 1 277 ? -4.355 -11.664 1.931 1 90.31 277 GLY A CA 1
ATOM 2074 C C . GLY A 1 277 ? -3.625 -11.219 0.677 1 90.31 277 GLY A C 1
ATOM 2075 O O . GLY A 1 277 ? -2.395 -11.281 0.613 1 90.31 277 GLY A O 1
ATOM 2076 N N . GLU A 1 278 ? -4.402 -10.859 -0.358 1 93.88 278 GLU A N 1
ATOM 2077 C CA . GLU A 1 278 ? -3.887 -10.281 -1.595 1 93.88 278 GLU A CA 1
ATOM 2078 C C . GLU A 1 278 ? -4.742 -9.094 -2.047 1 93.88 278 GLU A C 1
ATOM 2080 O O . GLU A 1 278 ? -5.938 -9.25 -2.307 1 93.88 278 GLU A O 1
ATOM 2085 N N . GLU A 1 279 ? -4.055 -7.984 -2.113 1 95.12 279 GLU A N 1
ATOM 2086 C CA . GLU A 1 279 ? -4.742 -6.75 -2.479 1 95.12 279 GLU A CA 1
ATOM 2087 C C . GLU A 1 279 ? -4.043 -6.055 -3.645 1 95.12 279 GLU A C 1
ATOM 2089 O O . GLU A 1 279 ? -2.82 -5.902 -3.639 1 95.12 279 GLU A O 1
ATOM 2094 N N . ILE A 1 280 ? -4.828 -5.73 -4.664 1 96.19 280 ILE A N 1
ATOM 2095 C CA . ILE A 1 280 ? -4.391 -4.781 -5.68 1 96.19 280 ILE A CA 1
ATOM 2096 C C . ILE A 1 280 ? -5.199 -3.492 -5.566 1 96.19 280 ILE A C 1
ATOM 2098 O O . ILE A 1 280 ? -6.422 -3.502 -5.723 1 96.19 280 ILE A O 1
ATOM 2102 N N . ALA A 1 281 ? -4.512 -2.453 -5.219 1 96.88 281 ALA A N 1
ATOM 2103 C CA . ALA A 1 281 ? -5.141 -1.14 -5.117 1 96.88 281 ALA A CA 1
ATOM 2104 C C . ALA A 1 281 ? -4.602 -0.189 -6.184 1 96.88 281 ALA A C 1
ATOM 2106 O O . ALA A 1 281 ? -3.387 -0.081 -6.371 1 96.88 281 ALA A O 1
ATOM 2107 N N . VAL A 1 282 ? -5.48 0.412 -6.879 1 94.94 282 VAL A N 1
ATOM 2108 C CA . VAL A 1 282 ? -5.109 1.377 -7.906 1 94.94 282 VAL A CA 1
ATOM 2109 C C . VAL A 1 282 ? -5.645 2.758 -7.539 1 94.94 282 VAL A C 1
ATOM 2111 O O . VAL A 1 282 ? -6.82 2.906 -7.203 1 94.94 282 VAL A O 1
ATOM 2114 N N . LEU A 1 283 ? -4.75 3.686 -7.516 1 94.06 283 LEU A N 1
ATOM 2115 C CA . LEU A 1 283 ? -5.117 5.09 -7.367 1 94.06 283 LEU A CA 1
ATOM 2116 C C . LEU A 1 283 ? -4.98 5.828 -8.695 1 94.06 283 LEU A C 1
ATOM 2118 O O . LEU A 1 283 ? -3.9 5.852 -9.289 1 94.06 283 LEU A O 1
ATOM 2122 N N . ALA A 1 284 ? -6.062 6.352 -9.125 1 91.94 284 ALA A N 1
ATOM 2123 C CA . ALA A 1 284 ? -6.086 7.086 -10.391 1 91.94 284 ALA A CA 1
ATOM 2124 C C . ALA A 1 284 ? -6.492 8.539 -10.172 1 91.94 284 ALA A C 1
ATOM 2126 O O . ALA A 1 284 ? -6.914 8.914 -9.078 1 91.94 284 ALA A O 1
ATOM 2127 N N . ARG A 1 285 ? -6.32 9.312 -11.133 1 88.38 285 ARG A N 1
ATOM 2128 C CA . ARG A 1 285 ? -6.598 10.75 -11.078 1 88.38 285 ARG A CA 1
ATOM 2129 C C . ARG A 1 285 ? -8.023 11.016 -10.602 1 88.38 285 ARG A C 1
ATOM 2131 O O . ARG A 1 285 ? -8.273 11.992 -9.898 1 88.38 285 ARG A O 1
ATOM 2138 N N . ASP A 1 286 ? -8.961 10.148 -10.984 1 87 286 ASP A N 1
ATOM 2139 C CA . ASP A 1 286 ? -10.367 10.445 -10.75 1 87 286 ASP A CA 1
ATOM 2140 C C . ASP A 1 286 ? -11.016 9.391 -9.852 1 87 286 ASP A C 1
ATOM 2142 O O . ASP A 1 286 ? -12.234 9.359 -9.695 1 87 286 ASP A O 1
ATOM 2146 N N . GLY A 1 287 ? -10.234 8.516 -9.391 1 87.69 287 GLY A N 1
ATOM 2147 C CA . GLY A 1 287 ? -10.844 7.465 -8.586 1 87.69 287 GLY A CA 1
ATOM 2148 C C . GLY A 1 287 ? -9.844 6.434 -8.102 1 87.69 287 GLY A C 1
ATOM 2149 O O . GLY A 1 287 ? -8.633 6.648 -8.18 1 87.69 287 GLY A O 1
ATOM 2150 N N . ARG A 1 288 ? -10.414 5.391 -7.457 1 92.5 288 ARG A N 1
ATOM 2151 C CA . ARG A 1 288 ? -9.555 4.309 -6.98 1 92.5 288 ARG A CA 1
ATOM 2152 C C . ARG A 1 288 ? -10.281 2.967 -7.062 1 92.5 288 ARG A C 1
ATOM 2154 O O . ARG A 1 288 ? -11.508 2.92 -7.156 1 92.5 288 ARG A O 1
ATOM 2161 N N . LEU A 1 289 ? -9.562 1.984 -7.234 1 93.56 289 LEU A N 1
ATOM 2162 C CA . LEU A 1 289 ? -10.008 0.598 -7.324 1 93.56 289 LEU A CA 1
ATOM 2163 C C . LEU A 1 289 ? -9.227 -0.287 -6.355 1 93.56 289 LEU A C 1
ATOM 2165 O O . LEU A 1 289 ? -8.016 -0.127 -6.199 1 93.56 289 LEU A O 1
ATOM 2169 N N . ARG A 1 290 ? -9.93 -1.116 -5.602 1 95.62 290 ARG A N 1
ATOM 2170 C CA . ARG A 1 290 ? -9.297 -2.117 -4.75 1 95.62 290 ARG A CA 1
ATOM 2171 C C . ARG A 1 290 ? -9.859 -3.508 -5.023 1 95.62 290 ARG A C 1
ATOM 2173 O O . ARG A 1 290 ? -11.07 -3.721 -4.926 1 95.62 290 ARG A O 1
ATOM 2180 N N . LEU A 1 291 ? -9.047 -4.391 -5.414 1 95.12 291 LEU A N 1
ATOM 2181 C CA . LEU A 1 291 ? -9.383 -5.793 -5.633 1 95.12 291 LEU A CA 1
ATOM 2182 C C . LEU A 1 291 ? -8.781 -6.676 -4.543 1 95.12 291 LEU A C 1
ATOM 2184 O O . LEU A 1 291 ? -7.559 -6.762 -4.418 1 95.12 291 LEU A O 1
ATOM 2188 N N . ASP A 1 292 ? -9.586 -7.246 -3.67 1 93.62 292 ASP A N 1
ATOM 2189 C CA . ASP A 1 292 ? -9.172 -8.234 -2.678 1 93.62 292 ASP A CA 1
ATOM 2190 C C . ASP A 1 292 ? -9.438 -9.656 -3.178 1 93.62 292 ASP A C 1
ATOM 2192 O O . ASP A 1 292 ? -10.594 -10.07 -3.307 1 93.62 292 ASP A O 1
ATOM 2196 N N . MET A 1 293 ? -8.406 -10.383 -3.389 1 91.31 293 MET A N 1
ATOM 2197 C CA . MET A 1 293 ? -8.531 -11.719 -3.961 1 91.31 293 MET A CA 1
ATOM 2198 C C . MET A 1 293 ? -8.867 -12.742 -2.883 1 91.31 293 MET A C 1
ATOM 2200 O O . MET A 1 293 ? -8.367 -12.656 -1.762 1 91.31 293 MET A O 1
ATOM 2204 N N . ALA A 1 294 ? -9.633 -13.688 -3.248 1 83.88 294 ALA A N 1
ATOM 2205 C CA . ALA A 1 294 ? -9.953 -14.789 -2.35 1 83.88 294 ALA A CA 1
ATOM 2206 C C . ALA A 1 294 ? -8.719 -15.656 -2.092 1 83.88 294 ALA A C 1
ATOM 2208 O O . ALA A 1 294 ? -7.91 -15.883 -2.996 1 83.88 294 ALA A O 1
ATOM 2209 N N . ALA A 1 295 ? -8.68 -16.141 -0.829 1 78.44 295 ALA A N 1
ATOM 2210 C CA . ALA A 1 295 ? -7.602 -17.062 -0.497 1 78.44 295 ALA A CA 1
ATOM 2211 C C . ALA A 1 295 ? -7.742 -18.375 -1.28 1 78.44 295 ALA A C 1
ATOM 2213 O O . ALA A 1 295 ? -8.852 -18.875 -1.464 1 78.44 295 ALA A O 1
ATOM 2214 N N . PRO A 1 296 ? -6.637 -18.906 -1.711 1 74.19 296 PRO A N 1
ATOM 2215 C CA . PRO A 1 296 ? -6.688 -20 -2.668 1 74.19 296 PRO A CA 1
ATOM 2216 C C . PRO A 1 296 ? -7.293 -21.281 -2.07 1 74.19 296 PRO A C 1
ATOM 2218 O O . PRO A 1 296 ? -7.891 -22.078 -2.793 1 74.19 296 PRO A O 1
ATOM 2221 N N . TYR A 1 297 ? -7.223 -21.484 -0.808 1 71.56 297 TYR A N 1
ATOM 2222 C CA . TYR A 1 297 ? -7.629 -22.766 -0.259 1 71.56 297 TYR A CA 1
ATOM 2223 C C . TYR A 1 297 ? -8.992 -22.672 0.417 1 71.56 297 TYR A C 1
ATOM 2225 O O . TYR A 1 297 ? -9.422 -23.594 1.11 1 71.56 297 TYR A O 1
ATOM 2233 N N . LEU A 1 298 ? -9.562 -21.516 0.216 1 67.62 298 LEU A N 1
ATOM 2234 C CA . LEU A 1 298 ? -10.906 -21.344 0.744 1 67.62 298 LEU A CA 1
ATOM 2235 C C . LEU A 1 298 ? -11.938 -21.328 -0.385 1 67.62 298 LEU A C 1
ATOM 2237 O O . LEU A 1 298 ? -12 -20.375 -1.154 1 67.62 298 LEU A O 1
ATOM 2241 N N . VAL A 1 299 ? -12.562 -22.422 -0.517 1 59.62 299 VAL A N 1
ATOM 2242 C CA . VAL A 1 299 ? -13.453 -22.609 -1.657 1 59.62 299 VAL A CA 1
ATOM 2243 C C . VAL A 1 299 ? -14.695 -21.734 -1.481 1 59.62 299 VAL A C 1
ATOM 2245 O O . VAL A 1 299 ? -15.367 -21.391 -2.459 1 59.62 299 VAL A O 1
ATOM 2248 N N . ASP A 1 300 ? -14.906 -21.266 -0.333 1 59.22 300 ASP A N 1
ATOM 2249 C CA . ASP A 1 300 ? -16.156 -20.547 -0.083 1 59.22 300 ASP A CA 1
ATOM 2250 C C . ASP A 1 300 ? -15.906 -19.047 0.063 1 59.22 300 ASP A C 1
ATOM 2252 O O . ASP A 1 300 ? -16.781 -18.312 0.518 1 59.22 300 ASP A O 1
ATOM 2256 N N . VAL A 1 301 ? -14.781 -18.734 -0.207 1 70.75 301 VAL A N 1
ATOM 2257 C CA . VAL A 1 301 ? -14.484 -17.312 -0.084 1 70.75 301 VAL A CA 1
ATOM 2258 C C . VAL A 1 301 ? -14.383 -16.672 -1.472 1 70.75 301 VAL A C 1
ATOM 2260 O O . VAL A 1 301 ? -13.828 -17.281 -2.395 1 70.75 301 VAL A O 1
ATOM 2263 N N . ARG A 1 302 ? -15.016 -15.523 -1.56 1 79 302 ARG A N 1
ATOM 2264 C CA . ARG A 1 302 ? -15.047 -14.805 -2.83 1 79 302 ARG A CA 1
ATOM 2265 C C . ARG A 1 302 ? -14.164 -13.562 -2.779 1 79 302 ARG A C 1
ATOM 2267 O O . ARG A 1 302 ? -13.977 -12.969 -1.715 1 79 302 ARG A O 1
ATOM 2274 N N . SER A 1 303 ? -13.641 -13.25 -3.943 1 89.31 303 SER A N 1
ATOM 2275 C CA . SER A 1 303 ? -12.953 -11.969 -4.094 1 89.31 303 SER A CA 1
ATOM 2276 C C . SER A 1 303 ? -13.93 -10.805 -3.992 1 89.31 303 SER A C 1
ATOM 2278 O O . SER A 1 303 ? -15.133 -10.977 -4.148 1 89.31 303 SER A O 1
ATOM 2280 N N . THR A 1 304 ? -13.422 -9.664 -3.588 1 91.94 304 THR A N 1
ATOM 2281 C CA . THR A 1 304 ? -14.227 -8.453 -3.506 1 91.94 304 THR A CA 1
ATOM 2282 C C . THR A 1 304 ? -13.555 -7.305 -4.258 1 91.94 304 THR A C 1
ATOM 2284 O O . THR A 1 304 ? -12.336 -7.129 -4.172 1 91.94 304 THR A O 1
ATOM 2287 N N . LEU A 1 305 ? -14.352 -6.613 -5.062 1 92.56 305 LEU A N 1
ATOM 2288 C CA . LEU A 1 305 ? -13.891 -5.438 -5.793 1 92.56 305 LEU A CA 1
ATOM 2289 C C . LEU A 1 305 ? -14.586 -4.18 -5.289 1 92.56 305 LEU A C 1
ATOM 2291 O O . LEU A 1 305 ? -15.82 -4.129 -5.227 1 92.56 305 LEU A O 1
ATOM 2295 N N . ARG A 1 306 ? -13.828 -3.244 -4.895 1 92.75 306 ARG A N 1
ATOM 2296 C CA . ARG A 1 306 ? -14.352 -1.931 -4.531 1 92.75 306 ARG A CA 1
ATOM 2297 C C . ARG A 1 306 ? -13.844 -0.858 -5.492 1 92.75 306 ARG A C 1
ATOM 2299 O O . ARG A 1 306 ? -12.656 -0.792 -5.789 1 92.75 306 ARG A O 1
ATOM 2306 N N . VAL A 1 307 ? -14.789 -0.077 -6.031 1 90.81 307 VAL A N 1
ATOM 2307 C CA . VAL A 1 307 ? -14.445 0.993 -6.965 1 90.81 307 VAL A CA 1
ATOM 2308 C C . VAL A 1 307 ? -15.086 2.301 -6.508 1 90.81 307 VAL A C 1
ATOM 2310 O O . VAL A 1 307 ? -16.266 2.328 -6.156 1 90.81 307 VAL A O 1
ATOM 2313 N N . GLU A 1 308 ? -14.289 3.297 -6.391 1 89 308 GLU A N 1
ATOM 2314 C CA . GLU A 1 308 ? -14.766 4.652 -6.141 1 89 308 GLU A CA 1
ATOM 2315 C C . GLU A 1 308 ? -14.438 5.578 -7.309 1 89 308 GLU A C 1
ATOM 2317 O O . GLU A 1 308 ? -13.297 5.633 -7.762 1 89 308 GLU A O 1
ATOM 2322 N N . ARG A 1 309 ? -15.414 6.184 -7.844 1 83.25 309 ARG A N 1
ATOM 2323 C CA . ARG A 1 309 ? -15.211 7.102 -8.961 1 83.25 309 ARG A CA 1
ATOM 2324 C C . ARG A 1 309 ? -16.062 8.359 -8.797 1 83.25 309 ARG A C 1
ATOM 2326 O O . ARG A 1 309 ? -17.109 8.328 -8.164 1 83.25 309 ARG A O 1
ATOM 2333 N N . ALA A 1 310 ? -15.469 9.422 -9.297 1 75.56 310 ALA A N 1
ATOM 2334 C CA . ALA A 1 310 ? -16.203 10.688 -9.328 1 75.56 310 ALA A CA 1
ATOM 2335 C C . ALA A 1 310 ? -16.734 10.977 -10.727 1 75.56 310 ALA A C 1
ATOM 2337 O O . ALA A 1 310 ? -16 10.852 -11.711 1 75.56 310 ALA A O 1
ATOM 2338 N N . GLU A 1 311 ? -18 11.023 -10.883 1 67.38 311 GLU A N 1
ATOM 2339 C CA . GLU A 1 311 ? -18.641 11.531 -12.086 1 67.38 311 GLU A CA 1
ATOM 2340 C C . GLU A 1 311 ? -19.328 12.867 -11.828 1 67.38 311 GLU A C 1
ATOM 2342 O O . GLU A 1 311 ? -20.453 12.906 -11.336 1 67.38 311 GLU A O 1
ATOM 2347 N N . GLY A 1 312 ? -18.594 13.984 -12.203 1 64.69 312 GLY A N 1
ATOM 2348 C CA . GLY A 1 312 ? -19.094 15.289 -11.789 1 64.69 312 GLY A CA 1
ATOM 2349 C C . GLY A 1 312 ? -19.156 15.445 -10.281 1 64.69 312 GLY A C 1
ATOM 2350 O O . GLY A 1 312 ? -18.172 15.18 -9.578 1 64.69 312 GLY A O 1
ATOM 2351 N N . ALA A 1 313 ? -20.328 15.82 -9.742 1 66.31 313 ALA A N 1
ATOM 2352 C CA . ALA A 1 313 ? -20.516 16.047 -8.312 1 66.31 313 ALA A CA 1
ATOM 2353 C C . ALA A 1 313 ? -20.938 14.766 -7.605 1 66.31 313 ALA A C 1
ATOM 2355 O O . ALA A 1 313 ? -21.016 14.719 -6.375 1 66.31 313 ALA A O 1
ATOM 2356 N N . VAL A 1 314 ? -21.078 13.719 -8.492 1 69.81 314 VAL A N 1
ATOM 2357 C CA . VAL A 1 314 ? -21.578 12.484 -7.898 1 69.81 314 VAL A CA 1
ATOM 2358 C C . VAL A 1 314 ? -20.422 11.523 -7.648 1 69.81 314 VAL A C 1
ATOM 2360 O O . VAL A 1 314 ? -19.594 11.305 -8.531 1 69.81 314 VAL A O 1
ATOM 2363 N N . ARG A 1 315 ? -20.438 11.055 -6.371 1 76.75 315 ARG A N 1
ATOM 2364 C CA . ARG A 1 315 ? -19.484 10.016 -5.992 1 76.75 315 ARG A CA 1
ATOM 2365 C C . ARG A 1 315 ? -20.156 8.648 -5.934 1 76.75 315 ARG A C 1
ATOM 2367 O O . ARG A 1 315 ? -21.266 8.523 -5.395 1 76.75 315 ARG A O 1
ATOM 2374 N N . ARG A 1 316 ? -19.547 7.777 -6.637 1 72.19 316 ARG A N 1
ATOM 2375 C CA . ARG A 1 316 ? -20.094 6.422 -6.645 1 72.19 316 ARG A CA 1
ATOM 2376 C C . ARG A 1 316 ? -19.125 5.438 -6.008 1 72.19 316 ARG A C 1
ATOM 2378 O O . ARG A 1 316 ? -17.938 5.414 -6.359 1 72.19 316 ARG A O 1
ATOM 2385 N N . ASP A 1 317 ? -19.562 4.773 -4.949 1 79.81 317 ASP A N 1
ATOM 2386 C CA . ASP A 1 317 ? -18.859 3.652 -4.344 1 79.81 317 ASP A CA 1
ATOM 2387 C C . ASP A 1 317 ? -19.531 2.324 -4.695 1 79.81 317 ASP A C 1
ATOM 2389 O O . ASP A 1 317 ? -20.688 2.107 -4.367 1 79.81 317 ASP A O 1
ATOM 2393 N N . THR A 1 318 ? -18.828 1.559 -5.402 1 78.81 318 THR A N 1
ATOM 2394 C CA . THR A 1 318 ? -19.359 0.271 -5.828 1 78.81 318 THR A CA 1
ATOM 2395 C C . THR A 1 318 ? -18.578 -0.876 -5.199 1 78.81 318 THR A C 1
ATOM 2397 O O . THR A 1 318 ? -17.344 -0.852 -5.18 1 78.81 318 THR A O 1
ATOM 2400 N N . THR A 1 319 ? -19.266 -1.69 -4.512 1 86.56 319 THR A N 1
ATOM 2401 C CA . THR A 1 319 ? -18.688 -2.979 -4.133 1 86.56 319 THR A CA 1
ATOM 2402 C C . THR A 1 319 ? -19.266 -4.098 -4.992 1 86.56 319 THR A C 1
ATOM 2404 O O . THR A 1 319 ? -20.484 -4.219 -5.129 1 86.56 319 THR A O 1
ATOM 2407 N N . ALA A 1 320 ? -18.375 -4.859 -5.637 1 80.94 320 ALA A N 1
ATOM 2408 C CA . ALA A 1 320 ? -18.812 -5.957 -6.5 1 80.94 320 ALA A CA 1
ATOM 2409 C C . ALA A 1 320 ? -18.297 -7.297 -5.977 1 80.94 320 ALA A C 1
ATOM 2411 O O . ALA A 1 320 ? -17.172 -7.387 -5.484 1 80.94 320 ALA A O 1
ATOM 2412 N N . ARG A 1 321 ? -19.141 -8.258 -6.027 1 82.06 321 ARG A N 1
ATOM 2413 C CA . ARG A 1 321 ? -18.828 -9.664 -5.801 1 82.06 321 ARG A CA 1
ATOM 2414 C C . ARG A 1 321 ? -19.406 -10.539 -6.91 1 82.06 321 ARG A C 1
ATOM 2416 O O . ARG A 1 321 ? -20.375 -10.164 -7.559 1 82.06 321 ARG A O 1
ATOM 2423 N N . HIS A 1 322 ? -18.688 -11.492 -7.273 1 78.56 322 HIS A N 1
ATOM 2424 C CA . HIS A 1 322 ? -19.203 -12.414 -8.289 1 78.56 322 HIS A CA 1
ATOM 2425 C C . HIS A 1 322 ? -19.828 -13.648 -7.652 1 78.56 322 HIS A C 1
ATOM 2427 O O . HIS A 1 322 ? -19.906 -13.742 -6.426 1 78.56 322 HIS A O 1
ATOM 2433 N N . GLY A 1 323 ? -20.422 -14.492 -8.5 1 71.38 323 GLY A N 1
ATOM 2434 C CA . GLY A 1 323 ? -20.984 -15.75 -8.023 1 71.38 323 GLY A CA 1
ATOM 2435 C C . GLY A 1 323 ? -19.953 -16.641 -7.34 1 71.38 323 GLY A C 1
ATOM 2436 O O . GLY A 1 323 ? -18.891 -16.172 -6.938 1 71.38 323 GLY A O 1
ATOM 2437 N N . TYR A 1 324 ? -20.219 -17.781 -7.066 1 70 324 TYR A N 1
ATOM 2438 C CA . TYR A 1 324 ? -19.438 -18.641 -6.195 1 70 324 TYR A CA 1
ATOM 2439 C C . TYR A 1 324 ? -18.406 -19.438 -6.996 1 70 324 TYR A C 1
ATOM 2441 O O . TYR A 1 324 ? -17.672 -20.25 -6.434 1 70 324 TYR A O 1
ATOM 2449 N N . ASP A 1 325 ? -18.297 -19.094 -8.242 1 78.56 325 ASP A N 1
ATOM 2450 C CA . ASP A 1 325 ? -17.266 -19.766 -9.031 1 78.56 325 ASP A CA 1
ATOM 2451 C C . ASP A 1 325 ? -15.883 -19.25 -8.688 1 78.56 325 ASP A C 1
ATOM 2453 O O . ASP A 1 325 ? -15.742 -18.109 -8.227 1 78.56 325 ASP A O 1
ATOM 2457 N N . THR A 1 326 ? -14.945 -20.094 -8.844 1 83.25 326 THR A N 1
ATOM 2458 C CA . THR A 1 326 ? -13.578 -19.719 -8.523 1 83.25 326 THR A CA 1
ATOM 2459 C C . THR A 1 326 ? -12.719 -19.641 -9.781 1 83.25 326 THR A C 1
ATOM 2461 O O . THR A 1 326 ? -13.094 -20.188 -10.82 1 83.25 326 THR A O 1
ATOM 2464 N N . GLY A 1 327 ? -11.609 -18.984 -9.672 1 89.75 327 GLY A N 1
ATOM 2465 C CA . GLY A 1 327 ? -10.641 -18.953 -10.758 1 89.75 327 GLY A CA 1
ATOM 2466 C C . GLY A 1 327 ? -10.148 -20.328 -11.156 1 89.75 327 GLY A C 1
ATOM 2467 O O . GLY A 1 327 ? -9.82 -20.562 -12.328 1 89.75 327 GLY A O 1
ATOM 2468 N N . PHE A 1 328 ? -10.219 -21.266 -10.234 1 90.62 328 PHE A N 1
ATOM 2469 C CA . PHE A 1 328 ? -9.789 -22.625 -10.516 1 90.62 328 PHE A CA 1
ATOM 2470 C C . PHE A 1 328 ? -10.766 -23.328 -11.461 1 90.62 328 PHE A C 1
ATOM 2472 O O . PHE A 1 328 ? -10.352 -24 -12.398 1 90.62 328 PHE A O 1
ATOM 2479 N N . VAL A 1 329 ? -12.023 -23.109 -11.227 1 89.75 329 VAL A N 1
ATOM 2480 C CA . VAL A 1 329 ? -13.039 -23.734 -12.062 1 89.75 329 VAL A CA 1
ATOM 2481 C C . VAL A 1 329 ? -13.023 -23.094 -13.453 1 89.75 329 VAL A C 1
ATOM 2483 O O . VAL A 1 329 ? -13.008 -23.812 -14.461 1 89.75 329 VAL A O 1
ATOM 2486 N N . ARG A 1 330 ? -12.906 -21.828 -13.5 1 91 330 ARG A N 1
ATOM 2487 C CA . ARG A 1 330 ? -12.945 -21.109 -14.773 1 91 330 ARG A CA 1
ATOM 2488 C C . ARG A 1 330 ? -11.727 -21.438 -15.625 1 91 330 ARG A C 1
ATOM 2490 O O . ARG A 1 330 ? -11.82 -21.531 -16.844 1 91 330 ARG A O 1
ATOM 2497 N N . GLN A 1 331 ? -10.594 -21.562 -14.984 1 95 331 GLN A N 1
ATOM 2498 C CA . GLN A 1 331 ? -9.391 -21.891 -15.734 1 95 331 GLN A CA 1
ATOM 2499 C C . GLN A 1 331 ? -9.492 -23.281 -16.359 1 95 331 GLN A C 1
ATOM 2501 O O . GLN A 1 331 ? -9.016 -23.516 -17.469 1 95 331 GLN A O 1
ATOM 2506 N N . LEU A 1 332 ? -10.148 -24.203 -15.656 1 95 332 LEU A N 1
ATOM 2507 C CA . LEU A 1 332 ? -10.367 -25.547 -16.188 1 95 332 LEU A CA 1
ATOM 2508 C C . LEU A 1 332 ? -11.344 -25.516 -17.344 1 95 332 LEU A C 1
ATOM 2510 O O . LEU A 1 332 ? -11.133 -26.203 -18.359 1 95 332 LEU A O 1
ATOM 2514 N N . GLU A 1 333 ? -12.383 -24.734 -17.203 1 94.25 333 GLU A N 1
ATOM 2515 C CA . GLU A 1 333 ? -13.352 -24.578 -18.281 1 94.25 333 GLU A CA 1
ATOM 2516 C C . GLU A 1 333 ? -12.688 -24.047 -19.547 1 94.25 333 GLU A C 1
ATOM 2518 O O . GLU A 1 333 ? -12.914 -24.562 -20.641 1 94.25 333 GLU A O 1
ATOM 2523 N N . GLU A 1 334 ? -11.906 -23.078 -19.375 1 94.94 334 GLU A N 1
ATOM 2524 C CA . GLU A 1 334 ? -11.234 -22.484 -20.516 1 94.94 334 GLU A CA 1
ATOM 2525 C C . GLU A 1 334 ? -10.203 -23.438 -21.125 1 94.94 334 GLU A C 1
ATOM 2527 O O . GLU A 1 334 ? -9.984 -23.438 -22.328 1 94.94 334 GLU A O 1
ATOM 2532 N N . PHE A 1 335 ? -9.594 -24.188 -20.266 1 97.06 335 PHE A N 1
ATOM 2533 C CA . PHE A 1 335 ? -8.656 -25.188 -20.766 1 97.06 335 PHE A CA 1
ATOM 2534 C C . PHE A 1 335 ? -9.367 -26.203 -21.672 1 97.06 335 PHE A C 1
ATOM 2536 O O . PHE A 1 335 ? -8.906 -26.484 -22.781 1 97.06 335 PHE A O 1
ATOM 2543 N N . ALA A 1 336 ? -10.453 -26.719 -21.203 1 97.25 336 ALA A N 1
ATOM 2544 C CA . ALA A 1 336 ? -11.234 -27.656 -22 1 97.25 336 ALA A CA 1
ATOM 2545 C C . ALA A 1 336 ? -11.656 -27.031 -23.328 1 97.25 336 ALA A C 1
ATOM 2547 O O . ALA A 1 336 ? -11.539 -27.672 -24.375 1 97.25 336 ALA A O 1
ATOM 2548 N N . ALA A 1 337 ? -12.094 -25.828 -23.234 1 96.69 337 ALA A N 1
ATOM 2549 C CA . ALA A 1 337 ? -12.516 -25.125 -24.438 1 96.69 337 ALA A CA 1
ATOM 2550 C C . ALA A 1 337 ? -11.352 -24.953 -25.422 1 96.69 337 ALA A C 1
ATOM 2552 O O . ALA A 1 337 ? -11.523 -25.094 -26.625 1 96.69 337 ALA A O 1
ATOM 2553 N N . ALA A 1 338 ? -10.18 -24.656 -24.891 1 97.38 338 ALA A N 1
ATOM 2554 C CA . ALA A 1 338 ? -8.992 -24.484 -25.734 1 97.38 338 ALA A CA 1
ATOM 2555 C C . ALA A 1 338 ? -8.578 -25.812 -26.375 1 97.38 338 ALA A C 1
ATOM 2557 O O . ALA A 1 338 ? -8.203 -25.844 -27.547 1 97.38 338 ALA A O 1
ATOM 2558 N N . VAL A 1 339 ? -8.641 -26.859 -25.594 1 97.44 339 VAL A N 1
ATOM 2559 C CA . VAL A 1 339 ? -8.289 -28.188 -26.094 1 97.44 339 VAL A CA 1
ATOM 2560 C C . VAL A 1 339 ? -9.188 -28.547 -27.266 1 97.44 339 VAL A C 1
ATOM 2562 O O . VAL A 1 339 ? -8.734 -29.172 -28.234 1 97.44 339 VAL A O 1
ATOM 2565 N N . HIS A 1 340 ? -10.414 -28.094 -27.234 1 96.38 340 HIS A N 1
ATOM 2566 C CA . HIS A 1 340 ? -11.375 -28.391 -28.297 1 96.38 340 HIS A CA 1
ATOM 2567 C C . HIS A 1 340 ? -11.32 -27.328 -29.391 1 96.38 340 HIS A C 1
ATOM 2569 O O . HIS A 1 340 ? -12.133 -27.359 -30.328 1 96.38 340 HIS A O 1
ATOM 2575 N N . GLY A 1 341 ? -10.422 -26.375 -29.25 1 94.5 341 GLY A N 1
ATOM 2576 C CA . GLY A 1 341 ? -10.211 -25.375 -30.297 1 94.5 341 GLY A CA 1
ATOM 2577 C C . GLY A 1 341 ? -11.242 -24.266 -30.281 1 94.5 341 GLY A C 1
ATOM 2578 O O . GLY A 1 341 ? -11.398 -23.547 -31.266 1 94.5 341 GLY A O 1
ATOM 2579 N N . GLU A 1 342 ? -11.891 -24.109 -29.141 1 93.88 342 GLU A N 1
ATOM 2580 C CA . GLU A 1 342 ? -12.969 -23.141 -29.062 1 93.88 342 GLU A CA 1
ATOM 2581 C C . GLU A 1 342 ? -12.445 -21.766 -28.656 1 93.88 342 GLU A C 1
ATOM 2583 O O . GLU A 1 342 ? -13.102 -20.75 -28.891 1 93.88 342 GLU A O 1
ATOM 2588 N N . THR A 1 343 ? -11.344 -21.734 -27.969 1 92.94 343 THR A N 1
ATOM 2589 C CA . THR A 1 343 ? -10.789 -20.484 -27.5 1 92.94 343 THR A CA 1
ATOM 2590 C C . THR A 1 343 ? -9.266 -20.547 -27.438 1 92.94 343 THR A C 1
ATOM 2592 O O . THR A 1 343 ? -8.688 -21.641 -27.469 1 92.94 343 THR A O 1
ATOM 2595 N N . LYS A 1 344 ? -8.648 -19.422 -27.453 1 92.38 344 LYS A N 1
ATOM 2596 C CA . LYS A 1 344 ? -7.207 -19.328 -27.234 1 92.38 344 LYS A CA 1
ATOM 2597 C C . LYS A 1 344 ? -6.875 -19.312 -25.75 1 92.38 344 LYS A C 1
ATOM 2599 O O . LYS A 1 344 ? -7.711 -18.922 -24.922 1 92.38 344 LYS A O 1
ATOM 2604 N N . VAL A 1 345 ? -5.719 -19.766 -25.469 1 92.06 345 VAL A N 1
ATOM 2605 C CA . VAL A 1 345 ? -5.258 -19.797 -24.078 1 92.06 345 VAL A CA 1
ATOM 2606 C C . VAL A 1 345 ? -4.922 -18.391 -23.609 1 92.06 345 VAL A C 1
ATOM 2608 O O . VAL A 1 345 ? -4.148 -17.688 -24.266 1 92.06 345 VAL A O 1
ATOM 2611 N N . ARG A 1 346 ? -5.48 -17.984 -22.5 1 92.38 346 ARG A N 1
ATOM 2612 C CA . ARG A 1 346 ? -5.223 -16.672 -21.906 1 92.38 346 ARG A CA 1
ATOM 2613 C C . ARG A 1 346 ? -3.889 -16.672 -21.156 1 92.38 346 ARG A C 1
ATOM 2615 O O . ARG A 1 346 ? -3.107 -15.727 -21.297 1 92.38 346 ARG A O 1
ATOM 2622 N N . SER A 1 347 ? -3.666 -17.688 -20.453 1 96.56 347 SER A N 1
ATOM 2623 C CA . SER A 1 347 ? -2.48 -17.797 -19.609 1 96.56 347 SER A CA 1
ATOM 2624 C C . SER A 1 347 ? -1.465 -18.766 -20.219 1 96.56 347 SER A C 1
ATOM 2626 O O . SER A 1 347 ? -1.186 -19.828 -19.641 1 96.56 347 SER A O 1
ATOM 2628 N N . GLY A 1 348 ? -0.824 -18.344 -21.281 1 97.19 348 GLY A N 1
ATOM 2629 C CA . GLY A 1 348 ? 0.09 -19.219 -22 1 97.19 348 GLY A CA 1
ATOM 2630 C C . GLY A 1 348 ? 1.546 -18.984 -21.641 1 97.19 348 GLY A C 1
ATOM 2631 O O . GLY A 1 348 ? 1.848 -18.297 -20.672 1 97.19 348 GLY A O 1
ATOM 2632 N N . ALA A 1 349 ? 2.408 -19.625 -22.422 1 97.81 349 ALA A N 1
ATOM 2633 C CA . ALA A 1 349 ? 3.852 -19.578 -22.203 1 97.81 349 ALA A CA 1
ATOM 2634 C C . ALA A 1 349 ? 4.387 -18.172 -22.375 1 97.81 349 ALA A C 1
ATOM 2636 O O . ALA A 1 349 ? 5.328 -17.766 -21.688 1 97.81 349 ALA A O 1
ATOM 2637 N N . ALA A 1 350 ? 3.812 -17.453 -23.297 1 97.44 350 ALA A N 1
ATOM 2638 C CA . ALA A 1 350 ? 4.258 -16.078 -23.531 1 97.44 350 ALA A CA 1
ATOM 2639 C C . ALA A 1 350 ? 4.078 -15.219 -22.281 1 97.44 350 ALA A C 1
ATOM 2641 O O . ALA A 1 350 ? 4.969 -14.445 -21.922 1 97.44 350 ALA A O 1
ATOM 2642 N N . GLY A 1 351 ? 2.91 -15.312 -21.656 1 97.94 351 GLY A N 1
ATOM 2643 C CA . GLY A 1 351 ? 2.689 -14.609 -20.406 1 97.94 351 GLY A CA 1
ATOM 2644 C C . GLY A 1 351 ? 3.637 -15.039 -19.297 1 97.94 351 GLY A C 1
ATOM 2645 O O . GLY A 1 351 ? 4.145 -14.211 -18.547 1 97.94 351 GLY A O 1
ATOM 2646 N N . ALA A 1 352 ? 3.842 -16.344 -19.234 1 98.31 3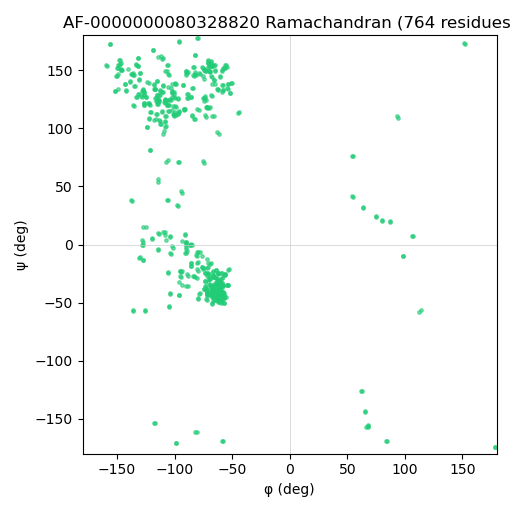52 ALA A N 1
ATOM 2647 C CA . ALA A 1 352 ? 4.777 -16.859 -18.234 1 98.31 352 ALA A CA 1
ATOM 2648 C C . ALA A 1 352 ? 6.18 -16.297 -18.453 1 98.31 352 ALA A C 1
ATOM 2650 O O . ALA A 1 352 ? 6.883 -15.984 -17.484 1 98.31 352 ALA A O 1
ATOM 2651 N N . ALA A 1 353 ? 6.578 -16.156 -19.703 1 98.19 353 ALA A N 1
ATOM 2652 C CA . ALA A 1 353 ? 7.879 -15.562 -20.031 1 98.19 353 ALA A CA 1
ATOM 2653 C C . ALA A 1 353 ? 7.965 -14.125 -19.516 1 98.19 353 ALA A C 1
ATOM 2655 O O . ALA A 1 353 ? 8.984 -13.719 -18.953 1 98.19 353 ALA A O 1
ATOM 2656 N N . GLU A 1 354 ? 6.91 -13.383 -19.734 1 97.69 354 GLU A N 1
ATOM 2657 C CA . GLU A 1 354 ? 6.871 -12 -19.25 1 97.69 354 GLU A CA 1
ATOM 2658 C C . GLU A 1 354 ? 6.984 -11.938 -17.734 1 97.69 354 GLU A C 1
ATOM 2660 O O . GLU A 1 354 ? 7.699 -11.094 -17.203 1 97.69 354 GLU A O 1
ATOM 2665 N N . ASP A 1 355 ? 6.273 -12.836 -17.062 1 98.25 355 ASP A N 1
ATOM 2666 C CA . ASP A 1 355 ? 6.309 -12.875 -15.609 1 98.25 355 ASP A CA 1
ATOM 2667 C C . ASP A 1 355 ? 7.715 -13.18 -15.102 1 98.25 355 ASP A C 1
ATOM 2669 O O . ASP A 1 355 ? 8.219 -12.492 -14.203 1 98.25 355 ASP A O 1
ATOM 2673 N N . VAL A 1 356 ? 8.312 -14.172 -15.695 1 98.31 356 VAL A N 1
ATOM 2674 C CA . VAL A 1 356 ? 9.648 -14.594 -15.281 1 98.31 356 VAL A CA 1
ATOM 2675 C C . VAL A 1 356 ? 10.656 -13.484 -15.562 1 98.31 356 VAL A C 1
ATOM 2677 O O . VAL A 1 356 ? 11.523 -13.203 -14.734 1 98.31 356 VAL A O 1
ATOM 2680 N N . ARG A 1 357 ? 10.547 -12.852 -16.703 1 97.69 357 ARG A N 1
ATOM 2681 C CA . ARG A 1 357 ? 11.43 -11.734 -17.031 1 97.69 357 ARG A CA 1
ATOM 2682 C C . ARG A 1 357 ? 11.312 -10.625 -16 1 97.69 357 ARG A C 1
ATOM 2684 O O . ARG A 1 357 ? 12.328 -10.055 -15.586 1 97.69 357 ARG A O 1
ATOM 2691 N N . CYS A 1 358 ? 10.141 -10.328 -15.609 1 97.69 358 CYS A N 1
ATOM 2692 C CA . CYS A 1 358 ? 9.906 -9.305 -14.594 1 97.69 358 CYS A CA 1
ATOM 2693 C C . CYS A 1 358 ? 10.539 -9.703 -13.266 1 97.69 358 CYS A C 1
ATOM 2695 O O . CYS A 1 358 ? 11.195 -8.883 -12.617 1 97.69 358 CYS A O 1
ATOM 2697 N N . LEU A 1 359 ? 10.367 -10.953 -12.875 1 98.44 359 LEU A N 1
ATOM 2698 C CA . LEU A 1 359 ? 10.953 -11.438 -11.633 1 98.44 359 LEU A CA 1
ATOM 2699 C C . LEU A 1 359 ? 12.477 -11.398 -11.695 1 98.44 359 LEU A C 1
ATOM 2701 O O . LEU A 1 359 ? 13.141 -11.109 -10.695 1 98.44 359 LEU A O 1
ATOM 2705 N N . GLN A 1 360 ? 13 -11.711 -12.875 1 98 360 GLN A N 1
ATOM 2706 C CA . GLN A 1 360 ? 14.453 -11.656 -13.039 1 98 360 GLN A CA 1
ATOM 2707 C C . GLN A 1 360 ? 14.961 -10.227 -12.898 1 98 360 GLN A C 1
ATOM 2709 O O . GLN A 1 360 ? 16 -9.992 -12.289 1 98 360 GLN A O 1
ATOM 2714 N N . ALA A 1 361 ? 14.242 -9.297 -13.438 1 97.19 361 ALA A N 1
ATOM 2715 C CA . ALA A 1 361 ? 14.594 -7.887 -13.281 1 97.19 361 ALA A CA 1
ATOM 2716 C C . ALA A 1 361 ? 14.57 -7.477 -11.812 1 97.19 361 ALA A C 1
ATOM 2718 O O . ALA A 1 361 ? 15.422 -6.703 -11.359 1 97.19 361 ALA A O 1
ATOM 2719 N N . LEU A 1 362 ? 13.609 -7.969 -11.094 1 97.56 362 LEU A N 1
ATOM 2720 C CA . LEU A 1 362 ? 13.492 -7.695 -9.664 1 97.56 362 LEU A CA 1
ATOM 2721 C C . LEU A 1 362 ? 14.711 -8.227 -8.906 1 97.56 362 LEU A C 1
ATOM 2723 O O . LEU A 1 362 ? 15.32 -7.5 -8.117 1 97.56 362 LEU A O 1
ATOM 2727 N N . VAL A 1 363 ? 15.109 -9.445 -9.188 1 97.38 363 VAL A N 1
ATOM 2728 C CA . VAL A 1 363 ? 16.25 -10.055 -8.516 1 97.38 363 VAL A CA 1
ATOM 2729 C C . VAL A 1 363 ? 17.531 -9.312 -8.914 1 97.38 363 VAL A C 1
ATOM 2731 O O . VAL A 1 363 ? 18.438 -9.141 -8.086 1 97.38 363 VAL A O 1
ATOM 2734 N N . ALA A 1 364 ? 17.609 -8.898 -10.172 1 96.06 364 ALA A N 1
ATOM 2735 C CA . ALA A 1 364 ? 18.766 -8.125 -10.609 1 96.06 364 ALA A CA 1
ATOM 2736 C C . ALA A 1 364 ? 18.922 -6.852 -9.789 1 96.06 364 ALA A C 1
ATOM 2738 O O . ALA A 1 364 ? 20.031 -6.477 -9.406 1 96.06 364 ALA A O 1
ATOM 2739 N N . THR A 1 365 ? 17.828 -6.234 -9.531 1 95.5 365 THR A N 1
ATOM 2740 C CA . THR A 1 365 ? 17.828 -5.02 -8.719 1 95.5 365 THR A CA 1
ATOM 2741 C C . THR A 1 365 ? 18.266 -5.324 -7.293 1 95.5 365 THR A C 1
ATOM 2743 O O . THR A 1 365 ? 19.078 -4.59 -6.715 1 95.5 365 THR A O 1
ATOM 2746 N N . LEU A 1 366 ? 17.812 -6.391 -6.703 1 95.25 366 LEU A N 1
ATOM 2747 C CA . LEU A 1 366 ? 18.219 -6.82 -5.367 1 95.25 366 LEU A CA 1
ATOM 2748 C C . LEU A 1 366 ? 19.703 -7.117 -5.316 1 95.25 366 LEU A C 1
ATOM 2750 O O . LEU A 1 366 ? 20.391 -6.715 -4.375 1 95.25 366 LEU A O 1
ATOM 2754 N N . ALA A 1 367 ? 20.156 -7.828 -6.34 1 94.56 367 ALA A N 1
ATOM 2755 C CA . ALA A 1 367 ? 21.562 -8.211 -6.414 1 94.56 367 ALA A CA 1
ATOM 2756 C C . ALA A 1 367 ? 22.469 -6.98 -6.512 1 94.56 367 ALA A C 1
ATOM 2758 O O . ALA A 1 367 ? 23.5 -6.898 -5.836 1 94.56 367 ALA A O 1
ATOM 2759 N N . ALA A 1 368 ? 22.062 -6.082 -7.328 1 92.12 368 ALA A N 1
ATOM 2760 C CA . ALA A 1 368 ? 22.844 -4.855 -7.492 1 92.12 368 ALA A CA 1
ATOM 2761 C C . ALA A 1 368 ? 22.969 -4.102 -6.172 1 92.12 368 ALA A C 1
ATOM 2763 O O . ALA A 1 368 ? 24.031 -3.59 -5.84 1 92.12 368 ALA A O 1
ATOM 2764 N N . GLN A 1 369 ? 21.938 -4.043 -5.484 1 85.56 369 GLN A N 1
ATOM 2765 C CA . GLN A 1 369 ? 21.938 -3.357 -4.195 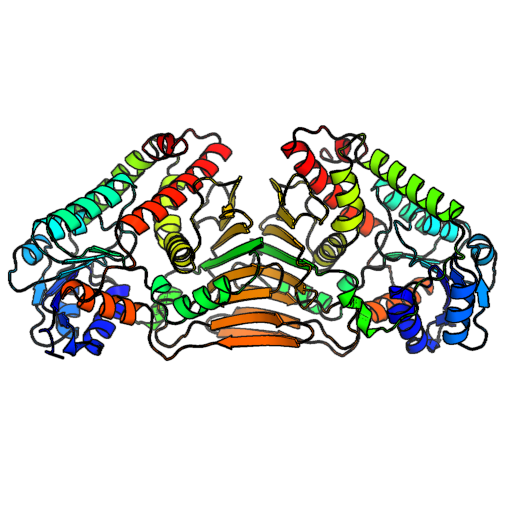1 85.56 369 GLN A CA 1
ATOM 2766 C C . GLN A 1 369 ? 22.875 -4.055 -3.205 1 85.56 369 GLN A C 1
ATOM 2768 O O . GLN A 1 369 ? 23.453 -3.406 -2.332 1 85.56 369 GLN A O 1
ATOM 2773 N N . ALA A 1 370 ? 22.969 -5.344 -3.352 1 85.81 370 ALA A N 1
ATOM 2774 C CA . ALA A 1 370 ? 23.828 -6.145 -2.475 1 85.81 370 ALA A CA 1
ATOM 2775 C C . ALA A 1 370 ? 25.266 -6.195 -3.002 1 85.81 370 ALA A C 1
ATOM 2777 O O . ALA A 1 370 ? 26.125 -6.852 -2.414 1 85.81 370 ALA A O 1
ATOM 2778 N N . GLY A 1 371 ? 25.531 -5.551 -4.117 1 89.31 371 GLY A N 1
ATOM 2779 C CA . GLY A 1 371 ? 26.859 -5.543 -4.723 1 89.31 371 GLY A CA 1
ATOM 2780 C C . GLY A 1 371 ? 27.203 -6.848 -5.418 1 89.31 371 GLY A C 1
ATOM 2781 O O . GLY A 1 371 ? 28.375 -7.215 -5.516 1 89.31 371 GLY A O 1
ATOM 2782 N N . VAL A 1 372 ? 26.156 -7.551 -5.805 1 91.94 372 VAL A N 1
ATOM 2783 C CA . VAL A 1 372 ? 26.344 -8.844 -6.461 1 91.94 372 VAL A CA 1
ATOM 2784 C C . VAL A 1 372 ? 26.141 -8.695 -7.965 1 91.94 372 VAL A C 1
ATOM 2786 O O . VAL A 1 372 ? 25.141 -8.125 -8.414 1 91.94 372 VAL A O 1
ATOM 2789 N N . GLU A 1 373 ? 27.047 -9.188 -8.719 1 92.19 373 GLU A N 1
ATOM 2790 C CA . GLU A 1 373 ? 26.906 -9.195 -10.172 1 92.19 373 GLU A CA 1
ATOM 2791 C C . GLU A 1 373 ? 26.094 -10.406 -10.648 1 92.19 373 GLU A C 1
ATOM 2793 O O . GLU A 1 373 ? 26.328 -11.531 -10.188 1 92.19 373 GLU A O 1
ATOM 2798 N N . ILE A 1 374 ? 25.203 -10.102 -11.516 1 93.38 374 ILE A N 1
ATOM 2799 C CA . ILE A 1 374 ? 24.375 -11.195 -12 1 93.38 374 ILE A CA 1
ATOM 2800 C C . ILE A 1 374 ? 24.797 -11.578 -13.414 1 93.38 374 ILE A C 1
ATOM 2802 O O . ILE A 1 374 ? 25.281 -10.734 -14.172 1 93.38 374 ILE A O 1
ATOM 2806 N N . GLY A 1 375 ? 24.688 -12.82 -13.727 1 95.12 375 GLY A N 1
ATOM 2807 C CA . GLY A 1 375 ? 24.891 -13.359 -15.062 1 95.12 375 GLY A CA 1
ATOM 2808 C C . GLY A 1 375 ? 23.641 -14 -15.641 1 95.12 375 GLY A C 1
ATOM 2809 O O . GLY A 1 375 ? 22.531 -13.539 -15.398 1 95.12 375 GLY A O 1
ATOM 2810 N N . GLY A 1 376 ? 23.859 -14.938 -16.531 1 94.31 376 GLY A N 1
ATOM 2811 C CA . GLY A 1 376 ? 22.75 -15.664 -17.125 1 94.31 376 GLY A CA 1
ATOM 2812 C C . GLY A 1 376 ? 21.859 -14.789 -18 1 94.31 376 GLY A C 1
ATOM 2813 O O . GLY A 1 376 ? 22.312 -13.758 -18.5 1 94.31 376 GLY A O 1
ATOM 2814 N N . GLU A 1 377 ? 20.672 -15.227 -18.156 1 93.62 377 GLU A N 1
ATOM 2815 C CA . GLU A 1 377 ? 19.797 -14.508 -19.094 1 93.62 377 GLU A CA 1
ATOM 2816 C C . GLU A 1 377 ? 19.312 -13.188 -18.5 1 93.62 377 GLU A C 1
ATOM 2818 O O . GLU A 1 377 ? 19 -12.25 -19.234 1 93.62 377 GLU A O 1
ATOM 2823 N N . ALA A 1 378 ? 19.359 -13.062 -17.203 1 93.12 378 ALA A N 1
ATOM 2824 C CA . ALA A 1 378 ? 18.906 -11.82 -16.562 1 93.12 378 ALA A CA 1
ATOM 2825 C C . ALA A 1 378 ? 19.875 -10.68 -16.844 1 93.12 378 ALA A C 1
ATOM 2827 O O . ALA A 1 378 ? 19.516 -9.508 -16.719 1 93.12 378 ALA A O 1
ATOM 2828 N N . ALA A 1 379 ? 21.141 -11.008 -17.016 1 89.94 379 ALA A N 1
ATOM 2829 C CA . ALA A 1 379 ? 22.156 -9.992 -17.312 1 89.94 379 ALA A CA 1
ATOM 2830 C C . ALA A 1 379 ? 21.953 -9.422 -18.719 1 89.94 379 ALA A C 1
ATOM 2832 O O . ALA A 1 379 ? 22.391 -8.305 -19 1 89.94 379 ALA A O 1
ATOM 2833 N N . HIS A 1 380 ? 21.391 -10.195 -19.672 1 72.25 380 HIS A N 1
ATOM 2834 C CA . HIS A 1 380 ? 21.266 -9.789 -21.078 1 72.25 380 HIS A CA 1
ATOM 2835 C C . HIS A 1 380 ? 19.906 -9.164 -21.344 1 72.25 380 HIS A C 1
ATOM 2837 O O . HIS A 1 380 ? 19.672 -8.617 -22.422 1 72.25 380 HIS A O 1
ATOM 2843 N N . GLY A 1 381 ? 18.938 -9.383 -20.672 1 62.56 381 GLY A N 1
ATOM 2844 C CA . GLY A 1 381 ? 17.562 -9 -20.938 1 62.56 381 GLY A CA 1
ATOM 2845 C C . GLY A 1 381 ? 17.312 -7.512 -20.797 1 62.56 381 GLY A C 1
ATOM 2846 O O . GLY A 1 381 ? 16.219 -7.027 -21.125 1 62.56 381 GLY A O 1
ATOM 2847 N N . GLY A 1 382 ? 17.922 -6.672 -20.094 1 48.69 382 GLY A N 1
ATOM 2848 C CA . GLY A 1 382 ? 17.609 -5.258 -19.953 1 48.69 382 GLY A CA 1
ATOM 2849 C C . GLY A 1 382 ? 17.688 -4.488 -21.25 1 48.69 382 GLY A C 1
ATOM 2850 O O . GLY A 1 382 ? 17.203 -3.357 -21.344 1 48.69 382 GLY A O 1
ATOM 2851 N N . ALA A 1 383 ? 18.672 -4.676 -22.328 1 38.88 383 ALA A N 1
ATOM 2852 C CA . ALA A 1 383 ? 18.906 -3.836 -23.5 1 38.88 383 ALA A CA 1
ATOM 2853 C C . ALA A 1 383 ? 17.875 -4.137 -24.594 1 38.88 383 ALA A C 1
ATOM 2855 O O . ALA A 1 383 ? 18.016 -3.645 -25.719 1 38.88 383 ALA A O 1
ATOM 2856 N N . ALA A 1 384 ? 17.109 -4.887 -24.766 1 27.33 384 ALA A N 1
ATOM 2857 C CA . ALA A 1 384 ? 16.297 -4.738 -25.969 1 27.33 384 ALA A CA 1
ATOM 2858 C C . ALA A 1 384 ? 15.359 -3.543 -25.844 1 27.33 384 ALA A C 1
ATOM 2860 O O . ALA A 1 384 ? 14.734 -3.336 -24.797 1 27.33 384 ALA A O 1
ATOM 2861 N N . MET B 1 1 ? -13.977 20.891 40.906 1 43.75 1 MET B N 1
ATOM 2862 C CA . MET B 1 1 ? -12.625 21.328 40.531 1 43.75 1 MET B CA 1
ATOM 2863 C C . MET B 1 1 ? -12.617 22.781 40.062 1 43.75 1 MET B C 1
ATOM 2865 O O . MET B 1 1 ? -13.531 23.203 39.375 1 43.75 1 MET B O 1
ATOM 2869 N N . PRO B 1 2 ? -12 23.688 40.75 1 53.62 2 PRO B N 1
ATOM 2870 C CA . PRO B 1 2 ? -12.172 25.109 40.438 1 53.62 2 PRO B CA 1
ATOM 2871 C C . PRO B 1 2 ? -12.102 25.422 38.969 1 53.62 2 PRO B C 1
ATOM 2873 O O . PRO B 1 2 ? -11.312 24.797 38.219 1 53.62 2 PRO B O 1
ATOM 2876 N N . SER B 1 3 ? -13.164 25.859 38.312 1 75.06 3 SER B N 1
ATOM 2877 C CA . SER B 1 3 ? -13.367 26.188 36.906 1 75.06 3 SER B CA 1
ATOM 2878 C C . SER B 1 3 ? -12.453 27.328 36.469 1 75.06 3 SER B C 1
ATOM 2880 O O . SER B 1 3 ? -12.398 28.375 37.125 1 75.06 3 SER B O 1
ATOM 2882 N N . HIS B 1 4 ? -11.203 27.156 35.844 1 86.94 4 HIS B N 1
ATOM 2883 C CA . HIS B 1 4 ? -10.328 28.203 35.312 1 86.94 4 HIS B CA 1
ATOM 2884 C C . HIS B 1 4 ? -11.102 29.156 34.406 1 86.94 4 HIS B C 1
ATOM 2886 O O . HIS B 1 4 ? -12.07 28.75 33.75 1 86.94 4 HIS B O 1
ATOM 2892 N N . PRO B 1 5 ? -10.781 30.484 34.562 1 92.56 5 PRO B N 1
ATOM 2893 C CA . PRO B 1 5 ? -11.375 31.391 33.594 1 92.56 5 PRO B CA 1
ATOM 2894 C C . PRO B 1 5 ? -11.031 31 32.156 1 92.56 5 PRO B C 1
ATOM 2896 O O . PRO B 1 5 ? -10.023 30.328 31.906 1 92.56 5 PRO B O 1
ATOM 2899 N N . PRO B 1 6 ? -11.898 31.344 31.297 1 95.94 6 PRO B N 1
ATOM 2900 C CA . PRO B 1 6 ? -11.594 31.031 29.906 1 95.94 6 PRO B CA 1
ATOM 2901 C C . PRO B 1 6 ? -10.312 31.703 29.406 1 95.94 6 PRO B C 1
ATOM 2903 O O . PRO B 1 6 ? -9.984 32.812 29.844 1 95.94 6 PRO B O 1
ATOM 2906 N N . VAL B 1 7 ? -9.57 31.047 28.562 1 97.62 7 VAL B N 1
ATOM 2907 C CA . VAL B 1 7 ? -8.406 31.625 27.906 1 97.62 7 VAL B CA 1
ATOM 2908 C C . VAL B 1 7 ? -8.852 32.688 26.891 1 97.62 7 VAL B C 1
ATOM 2910 O O . VAL B 1 7 ? -9.641 32.406 26 1 97.62 7 VAL B O 1
ATOM 2913 N N . ARG B 1 8 ? -8.484 33.906 27.078 1 97.38 8 ARG B N 1
ATOM 2914 C CA . ARG B 1 8 ? -8.773 34.938 26.094 1 97.38 8 ARG B CA 1
ATOM 2915 C C . ARG B 1 8 ? -7.895 34.781 24.859 1 97.38 8 ARG B C 1
ATOM 2917 O O . ARG B 1 8 ? -6.688 35.031 24.906 1 97.38 8 ARG B O 1
ATOM 2924 N N . LEU B 1 9 ? -8.547 34.375 23.75 1 98.12 9 LEU B N 1
ATOM 2925 C CA . LEU B 1 9 ? -7.855 33.875 22.562 1 98.12 9 LEU B CA 1
ATOM 2926 C C . LEU B 1 9 ? -7.969 34.875 21.422 1 98.12 9 LEU B C 1
ATOM 2928 O O . LEU B 1 9 ? -9.047 35.406 21.156 1 98.12 9 LEU B O 1
ATOM 2932 N N . ALA B 1 10 ? -6.863 35.188 20.797 1 98.69 10 ALA B N 1
ATOM 2933 C CA . ALA B 1 10 ? -6.871 35.844 19.5 1 98.69 10 ALA B CA 1
ATOM 2934 C C . ALA B 1 10 ? -6.629 34.875 18.359 1 98.69 10 ALA B C 1
ATOM 2936 O O . ALA B 1 10 ? -5.711 34.062 18.438 1 98.69 10 ALA B O 1
ATOM 2937 N N . VAL B 1 11 ? -7.438 34.906 17.328 1 98.31 11 VAL B N 1
ATOM 2938 C CA . VAL B 1 11 ? -7.277 34.094 16.125 1 98.31 11 VAL B CA 1
ATOM 2939 C C . VAL B 1 11 ? -6.59 34.875 15.031 1 98.31 11 VAL B C 1
ATOM 2941 O O . VAL B 1 11 ? -7.113 35.906 14.586 1 98.31 11 VAL B O 1
ATOM 2944 N N . ILE B 1 12 ? -5.383 34.438 14.703 1 98.31 12 ILE B N 1
ATOM 2945 C CA . ILE B 1 12 ? -4.578 35.125 13.703 1 98.31 12 ILE B CA 1
ATOM 2946 C C . ILE B 1 12 ? -4.684 34.406 12.367 1 98.31 12 ILE B C 1
ATOM 2948 O O . ILE B 1 12 ? -4.168 33.312 12.211 1 98.31 12 ILE B O 1
ATOM 2952 N N . GLY B 1 13 ? -5.184 35.062 11.336 1 96.62 13 GLY B N 1
ATOM 2953 C CA . GLY B 1 13 ? -5.559 34.406 10.078 1 96.62 13 GLY B CA 1
ATOM 2954 C C . GLY B 1 13 ? -7.02 34.031 10.023 1 96.62 13 GLY B C 1
ATOM 2955 O O . GLY B 1 13 ? -7.438 33.094 10.711 1 96.62 13 GLY B O 1
ATOM 2956 N N . ALA B 1 14 ? -7.801 34.688 9.234 1 95.44 14 ALA B N 1
ATOM 2957 C CA . ALA B 1 14 ? -9.242 34.469 9.125 1 95.44 14 ALA B CA 1
ATOM 2958 C C . ALA B 1 14 ? -9.586 33.75 7.828 1 95.44 14 ALA B C 1
ATOM 2960 O O . ALA B 1 14 ? -10.57 34.062 7.168 1 95.44 14 ALA B O 1
ATOM 2961 N N . GLY B 1 15 ? -8.672 32.781 7.48 1 92.56 15 GLY B N 1
ATOM 2962 C CA . GLY B 1 15 ? -8.898 32 6.281 1 92.56 15 GLY B CA 1
ATOM 2963 C C . GLY B 1 15 ? -9.852 30.844 6.492 1 92.56 15 GLY B C 1
ATOM 2964 O O . GLY B 1 15 ? -10.648 30.859 7.438 1 92.56 15 GLY B O 1
ATOM 2965 N N . THR B 1 16 ? -9.805 29.891 5.566 1 89.44 16 THR B N 1
ATOM 2966 C CA . THR B 1 16 ? -10.766 28.781 5.488 1 89.44 16 THR B CA 1
ATOM 2967 C C . THR B 1 16 ? -10.766 27.969 6.781 1 89.44 16 THR B C 1
ATOM 2969 O O . THR B 1 16 ? -11.82 27.734 7.371 1 89.44 16 THR B O 1
ATOM 2972 N N . ILE B 1 17 ? -9.617 27.578 7.262 1 91.94 17 ILE B N 1
ATOM 2973 C CA . ILE B 1 17 ? -9.539 26.688 8.414 1 91.94 17 ILE B CA 1
ATOM 2974 C C . ILE B 1 17 ? -10.039 27.406 9.664 1 91.94 17 ILE B C 1
ATOM 2976 O O . ILE B 1 17 ? -10.688 26.797 10.516 1 91.94 17 ILE B O 1
ATOM 2980 N N . SER B 1 18 ? -9.758 28.672 9.836 1 94.25 18 SER B N 1
ATOM 2981 C CA . SER B 1 18 ? -10.25 29.438 10.977 1 94.25 18 SER B CA 1
ATOM 2982 C C . SER B 1 18 ? -11.766 29.562 10.961 1 94.25 18 SER B C 1
ATOM 2984 O O . SER B 1 18 ? -12.43 29.281 11.969 1 94.25 18 SER B O 1
ATOM 2986 N N . GLN B 1 19 ? -12.258 29.875 9.797 1 91.19 19 GLN B N 1
ATOM 2987 C CA . GLN B 1 19 ? -13.688 30.141 9.68 1 91.19 19 GLN B CA 1
ATOM 2988 C C . GLN B 1 19 ? -14.5 28.859 9.766 1 91.19 19 GLN B C 1
ATOM 2990 O O . GLN B 1 19 ? -15.578 28.828 10.359 1 91.19 19 GLN B O 1
ATOM 2995 N N . SER B 1 20 ? -13.945 27.797 9.219 1 88.19 20 SER B N 1
ATOM 2996 C CA . SER B 1 20 ? -14.75 26.594 9.078 1 88.19 20 SER B CA 1
ATOM 2997 C C . SER B 1 20 ? -14.523 25.641 10.25 1 88.19 20 SER B C 1
ATOM 2999 O O . SER B 1 20 ? -15.367 24.781 10.531 1 88.19 20 SER B O 1
ATOM 3001 N N . VAL B 1 21 ? -13.367 25.797 10.891 1 90.19 21 VAL B N 1
ATOM 3002 C CA . VAL B 1 21 ? -13.039 24.766 11.867 1 90.19 21 VAL B CA 1
ATOM 3003 C C . VAL B 1 21 ? -12.75 25.406 13.227 1 90.19 21 VAL B C 1
ATOM 3005 O O . VAL B 1 21 ? -13.492 25.172 14.188 1 90.19 21 VAL B O 1
ATOM 3008 N N . HIS B 1 22 ? -11.844 26.281 13.305 1 93.12 22 HIS B N 1
ATOM 3009 C CA . HIS B 1 22 ? -11.336 26.719 14.594 1 93.12 22 HIS B CA 1
ATOM 3010 C C . HIS B 1 22 ? -12.352 27.594 15.32 1 93.12 22 HIS B C 1
ATOM 3012 O O . HIS B 1 22 ? -12.641 27.375 16.5 1 93.12 22 HIS B O 1
ATOM 3018 N N . LEU B 1 23 ? -12.914 28.547 14.617 1 93.56 23 LEU B N 1
ATOM 3019 C CA . LEU B 1 23 ? -13.836 29.469 15.281 1 93.56 23 LEU B CA 1
ATOM 3020 C C . LEU B 1 23 ? -15.078 28.734 15.766 1 93.56 23 LEU B C 1
ATOM 3022 O O . LEU B 1 23 ? -15.461 28.844 16.938 1 93.56 23 LEU B O 1
ATOM 3026 N N . PRO B 1 24 ? -15.656 27.875 14.906 1 87.5 24 PRO B N 1
ATOM 3027 C CA . PRO B 1 24 ? -16.781 27.094 15.406 1 87.5 24 PRO B CA 1
ATOM 3028 C C . PRO B 1 24 ? -16.406 26.203 16.578 1 87.5 24 PRO B C 1
ATOM 3030 O O . PRO B 1 24 ? -17.172 26.062 17.531 1 87.5 24 PRO B O 1
ATOM 3033 N N . ALA B 1 25 ? -15.25 25.609 16.547 1 88.94 25 ALA B N 1
ATOM 3034 C CA . ALA B 1 25 ? -14.805 24.734 17.609 1 88.94 25 ALA B CA 1
ATOM 3035 C C . ALA B 1 25 ? -14.602 25.5 18.906 1 88.94 25 ALA B C 1
ATOM 3037 O O . ALA B 1 25 ? -15.008 25.062 19.984 1 88.94 25 ALA B O 1
ATOM 3038 N N . VAL B 1 26 ? -14.023 26.656 18.844 1 92.88 26 VAL B N 1
ATOM 3039 C CA . VAL B 1 26 ? -13.773 27.484 20.016 1 92.88 26 VAL B CA 1
ATOM 3040 C C . VAL B 1 26 ? -15.102 27.938 20.609 1 92.88 26 VAL B C 1
ATOM 3042 O O . VAL B 1 26 ? -15.25 27.969 21.844 1 92.88 26 VAL B O 1
ATOM 3045 N N . GLN B 1 27 ? -16.016 28.25 19.75 1 89 27 GLN B N 1
ATOM 3046 C CA . GLN B 1 27 ? -17.328 28.656 20.219 1 89 27 GLN B CA 1
ATOM 3047 C C . GLN B 1 27 ? -18.031 27.531 20.969 1 89 27 GLN B C 1
ATOM 3049 O O . GLN B 1 27 ? -18.656 27.766 22 1 89 27 GLN B O 1
ATOM 3054 N N . ARG B 1 28 ? -17.828 26.391 20.453 1 85.44 28 ARG B N 1
ATOM 3055 C CA . ARG B 1 28 ? -18.406 25.234 21.109 1 85.44 28 ARG B CA 1
ATOM 3056 C C . ARG B 1 28 ? -17.766 25 22.469 1 85.44 28 ARG B C 1
ATOM 3058 O O . ARG B 1 28 ? -18.438 24.516 23.391 1 85.44 28 ARG B O 1
ATOM 3065 N N . LEU B 1 29 ? -16.562 25.422 22.562 1 90.81 29 LEU B N 1
ATOM 3066 C CA . LEU B 1 29 ? -15.812 25.25 23.797 1 90.81 29 LEU B CA 1
ATOM 3067 C C . LEU B 1 29 ? -15.867 26.516 24.656 1 90.81 29 LEU B C 1
ATOM 3069 O O . LEU B 1 29 ? -14.906 26.828 25.359 1 90.81 29 LEU B O 1
ATOM 3073 N N . GLY B 1 30 ? -16.891 27.219 24.625 1 85.31 30 GLY B N 1
ATOM 3074 C CA . GLY B 1 30 ? -17.078 28.547 25.188 1 85.31 30 GLY B CA 1
ATOM 3075 C C . GLY B 1 30 ? -16.719 28.625 26.656 1 85.31 30 GLY B C 1
ATOM 3076 O O . GLY B 1 30 ? -16.391 29.703 27.156 1 85.31 30 GLY B O 1
ATOM 3077 N N . THR B 1 31 ? -16.703 27.594 27.344 1 88.94 31 THR B N 1
ATOM 3078 C CA . THR B 1 31 ? -16.297 27.609 28.75 1 88.94 31 THR B CA 1
ATOM 3079 C C . THR B 1 31 ? -14.773 27.625 28.875 1 88.94 31 THR B C 1
ATOM 3081 O O . THR B 1 31 ? -14.227 27.984 29.922 1 88.94 31 THR B O 1
ATOM 3084 N N . LEU B 1 32 ? -14.125 27.312 27.797 1 94.38 32 LEU B N 1
ATOM 3085 C CA . LEU B 1 32 ? -12.672 27.156 27.859 1 94.38 32 LEU B CA 1
ATOM 3086 C C . LEU B 1 32 ? -11.977 28.359 27.203 1 94.38 32 LEU B C 1
ATOM 3088 O O . LEU B 1 32 ? -10.82 28.641 27.516 1 94.38 32 LEU B O 1
ATOM 3092 N N . PHE B 1 33 ? -12.766 29 26.312 1 95.44 33 PHE B N 1
ATOM 3093 C CA . PHE B 1 33 ? -12.141 30.078 25.547 1 95.44 33 PHE B CA 1
ATOM 3094 C C . PHE B 1 33 ? -13.078 31.281 25.453 1 95.44 33 PHE B C 1
ATOM 3096 O O . PHE B 1 33 ? -14.297 31.125 25.453 1 95.44 33 PHE B O 1
ATOM 3103 N N . ASP B 1 34 ? -12.539 32.406 25.438 1 94.69 34 ASP B N 1
ATOM 3104 C CA . ASP B 1 34 ? -13.18 33.656 25 1 94.69 34 ASP B CA 1
ATOM 3105 C C . ASP B 1 34 ? -12.43 34.281 23.844 1 94.69 34 ASP B C 1
ATOM 3107 O O . ASP B 1 34 ? -11.266 34.656 23.969 1 94.69 34 ASP B O 1
ATOM 3111 N N . ILE B 1 35 ? -13.062 34.344 22.672 1 95.88 35 ILE B N 1
ATOM 3112 C CA . ILE B 1 35 ? -12.422 34.969 21.516 1 95.88 35 ILE B CA 1
ATOM 3113 C C . ILE B 1 35 ? -12.375 36.469 21.703 1 95.88 35 ILE B C 1
ATOM 3115 O O . ILE B 1 35 ? -13.414 37.125 21.734 1 95.88 35 ILE B O 1
ATOM 3119 N N . ALA B 1 36 ? -11.227 37 21.75 1 96.19 36 ALA B N 1
ATOM 3120 C CA . ALA B 1 36 ? -11.062 38.438 21.984 1 96.19 36 ALA B CA 1
ATOM 3121 C C . ALA B 1 36 ? -10.898 39.188 20.672 1 96.19 36 ALA B C 1
ATOM 3123 O O . ALA B 1 36 ? -11.453 40.281 20.5 1 96.19 36 ALA B O 1
ATOM 3124 N N . VAL B 1 37 ? -10.117 38.594 19.859 1 97.81 37 VAL B N 1
ATOM 3125 C CA . VAL B 1 37 ? -9.711 39.312 18.641 1 97.81 37 VAL B CA 1
ATOM 3126 C C . VAL B 1 37 ? -9.625 38.312 17.469 1 97.81 37 VAL B C 1
ATOM 3128 O O . VAL B 1 37 ? -9.188 37.188 17.641 1 97.81 37 VAL B O 1
ATOM 3131 N N . VAL B 1 38 ? -10.117 38.75 16.328 1 97.69 38 VAL B N 1
ATOM 3132 C CA . VAL B 1 38 ? -9.789 38.125 15.055 1 97.69 38 VAL B CA 1
ATOM 3133 C C . VAL B 1 38 ? -8.891 39.062 14.242 1 97.69 38 VAL B C 1
ATOM 3135 O O . VAL B 1 38 ? -9.242 40.219 14.008 1 97.69 38 VAL B O 1
ATOM 3138 N N . CYS B 1 39 ? -7.781 38.562 13.898 1 97.81 39 CYS B N 1
ATOM 3139 C CA . CYS B 1 39 ? -6.797 39.375 13.172 1 97.81 39 CYS B CA 1
ATOM 3140 C C . CYS B 1 39 ? -6.531 38.781 11.789 1 97.81 39 CYS B C 1
ATOM 3142 O O . CYS B 1 39 ? -6.398 37.562 11.641 1 97.81 39 CYS B O 1
ATOM 3144 N N . ASP B 1 40 ? -6.516 39.594 10.781 1 96.56 40 ASP B N 1
ATOM 3145 C CA . ASP B 1 40 ? -6.184 39.219 9.406 1 96.56 40 ASP B CA 1
ATOM 3146 C C . ASP B 1 40 ? -5.551 40.406 8.664 1 96.56 40 ASP B C 1
ATOM 3148 O O . ASP B 1 40 ? -5.816 41.562 8.984 1 96.56 40 ASP B O 1
ATOM 3152 N N . LEU B 1 41 ? -4.734 40.062 7.707 1 95.06 41 LEU B N 1
ATOM 3153 C CA . LEU B 1 41 ? -4.109 41.125 6.906 1 95.06 41 LEU B CA 1
ATOM 3154 C C . LEU B 1 41 ? -5.16 41.906 6.121 1 95.06 41 LEU B C 1
ATOM 3156 O O . LEU B 1 41 ? -4.934 43.062 5.762 1 95.06 41 LEU B O 1
ATOM 3160 N N . SER B 1 42 ? -6.238 41.188 5.805 1 94.88 42 SER B N 1
ATOM 3161 C CA . SER B 1 42 ? -7.371 41.844 5.152 1 94.88 42 SER B CA 1
ATOM 3162 C C . SER B 1 42 ? -8.297 42.5 6.172 1 94.88 42 SER B C 1
ATOM 3164 O O . SER B 1 42 ? -9.031 41.812 6.883 1 94.88 42 SER B O 1
ATOM 3166 N N . PRO B 1 43 ? -8.328 43.844 6.18 1 95.31 43 PRO B N 1
ATOM 3167 C CA . PRO B 1 43 ? -9.203 44.5 7.156 1 95.31 43 PRO B CA 1
ATOM 3168 C C . PRO B 1 43 ? -10.672 44.094 6.996 1 95.31 43 PRO B C 1
ATOM 3170 O O . PRO B 1 43 ? -11.367 43.906 7.992 1 95.31 43 PRO B O 1
ATOM 3173 N N . SER B 1 44 ? -11.094 44.031 5.789 1 95.38 44 SER B N 1
ATOM 3174 C CA . SER B 1 44 ? -12.492 43.688 5.555 1 95.38 44 SER B CA 1
ATOM 3175 C C . SER B 1 44 ? -12.797 42.281 6.027 1 95.38 44 SER B C 1
ATOM 3177 O O . SER B 1 44 ? -13.844 42.031 6.637 1 95.38 44 SER B O 1
ATOM 3179 N N . ARG B 1 45 ? -11.898 41.375 5.789 1 94.44 45 ARG B N 1
ATOM 3180 C CA . ARG B 1 45 ? -12.094 40 6.227 1 94.44 45 ARG B CA 1
ATOM 3181 C C . ARG B 1 45 ? -12.07 39.906 7.75 1 94.44 45 ARG B C 1
ATOM 3183 O O . ARG B 1 45 ? -12.891 39.188 8.344 1 94.44 45 ARG B O 1
ATOM 3190 N N . ALA B 1 46 ? -11.109 40.594 8.344 1 96 46 ALA B N 1
ATOM 3191 C CA . ALA B 1 46 ? -11.031 40.594 9.797 1 96 46 ALA B CA 1
ATOM 3192 C C . ALA B 1 46 ? -12.336 41.094 10.422 1 96 46 ALA B C 1
ATOM 3194 O O . ALA B 1 46 ? -12.852 40.469 11.359 1 96 46 ALA B O 1
ATOM 3195 N N . ALA B 1 47 ? -12.836 42.094 9.836 1 95.31 47 ALA B N 1
ATOM 3196 C CA . ALA B 1 47 ? -14.07 42.719 10.352 1 95.31 47 ALA B CA 1
ATOM 3197 C C . ALA B 1 47 ? -15.25 41.75 10.188 1 95.31 47 ALA B C 1
ATOM 3199 O O . ALA B 1 47 ? -16.031 41.562 11.125 1 95.31 47 ALA B O 1
ATOM 3200 N N . ALA B 1 48 ? -15.367 41.219 9.031 1 93.75 48 ALA B N 1
ATOM 3201 C CA . ALA B 1 48 ? -16.484 40.312 8.727 1 93.75 48 ALA B CA 1
ATOM 3202 C C . ALA B 1 48 ? -16.453 39.094 9.609 1 93.75 48 ALA B C 1
ATOM 3204 O O . ALA B 1 48 ? -17.484 38.656 10.148 1 93.75 48 ALA B O 1
ATOM 3205 N N . VAL B 1 49 ? -15.281 38.5 9.758 1 95.06 49 VAL B N 1
ATOM 3206 C CA . VAL B 1 49 ? -15.148 37.25 10.516 1 95.06 49 VAL B CA 1
ATOM 3207 C C . VAL B 1 49 ? -15.312 37.531 12.008 1 95.06 49 VAL B C 1
ATOM 3209 O O . VAL B 1 49 ? -15.945 36.75 12.719 1 95.06 49 VAL B O 1
ATOM 3212 N N . ALA B 1 50 ? -14.797 38.625 12.484 1 95.94 50 ALA B N 1
ATOM 3213 C CA . ALA B 1 50 ? -14.977 39 13.883 1 95.94 50 ALA B CA 1
ATOM 3214 C C . ALA B 1 50 ? -16.453 39.188 14.219 1 95.94 50 ALA B C 1
ATOM 3216 O O . ALA B 1 50 ? -16.922 38.75 15.273 1 95.94 50 ALA B O 1
ATOM 3217 N N . ALA B 1 51 ? -17.156 39.781 13.328 1 93.69 51 ALA B N 1
ATOM 3218 C CA . ALA B 1 51 ? -18.578 40.031 13.531 1 93.69 51 ALA B CA 1
ATOM 3219 C C . ALA B 1 51 ? -19.344 38.719 13.648 1 93.69 51 ALA B C 1
ATOM 3221 O O . ALA B 1 51 ? -20.297 38.625 14.422 1 93.69 51 ALA B O 1
ATOM 3222 N N . ARG B 1 52 ? -18.906 37.75 12.945 1 90.81 52 ARG B N 1
ATOM 3223 C CA . ARG B 1 52 ? -19.578 36.438 12.945 1 90.81 52 ARG B CA 1
ATOM 3224 C C . ARG B 1 52 ? -19.172 35.625 14.156 1 90.81 52 ARG B C 1
ATOM 3226 O O . ARG B 1 52 ? -19.922 34.75 14.594 1 90.81 52 ARG B O 1
ATOM 3233 N N . ALA B 1 53 ? -17.938 35.906 14.625 1 91.81 53 ALA B N 1
ATOM 3234 C CA . ALA B 1 53 ? -17.391 35.094 15.719 1 91.81 53 ALA B CA 1
ATOM 3235 C C . ALA B 1 53 ? -18.109 35.375 17.031 1 91.81 53 ALA B C 1
ATOM 3237 O O . ALA B 1 53 ? -18.094 34.562 17.953 1 91.81 53 ALA B O 1
ATOM 3238 N N . GLY B 1 54 ? -18.688 36.531 17.172 1 86.69 54 GLY B N 1
ATOM 3239 C CA . GLY B 1 54 ? -19.469 36.781 18.359 1 86.69 54 GLY B CA 1
ATOM 3240 C C . GLY B 1 54 ? -19.5 38.25 18.734 1 86.69 54 GLY B C 1
ATOM 3241 O O . GLY B 1 54 ? -18.703 39.062 18.234 1 86.69 54 GLY B O 1
ATOM 3242 N N . VAL B 1 55 ? -20.391 38.5 19.797 1 85.25 55 VAL B N 1
ATOM 3243 C CA . VAL B 1 55 ? -20.5 39.875 20.297 1 85.25 55 VAL B CA 1
ATOM 3244 C C . VAL B 1 55 ? -19.266 40.219 21.141 1 85.25 55 VAL B C 1
ATOM 3246 O O . VAL B 1 55 ? -18.859 39.438 22 1 85.25 55 VAL B O 1
ATOM 3249 N N . GLY B 1 56 ? -18.641 41.312 20.766 1 90.5 56 GLY B N 1
ATOM 3250 C CA . GLY B 1 56 ? -17.5 41.75 21.562 1 90.5 56 GLY B CA 1
ATOM 3251 C C . GLY B 1 56 ? -16.172 41.344 20.984 1 90.5 56 GLY B C 1
ATOM 3252 O O . GLY B 1 56 ? -15.117 41.812 21.438 1 90.5 56 GLY B O 1
ATOM 3253 N N . VAL B 1 57 ? -16.203 40.5 19.969 1 94.69 57 VAL B N 1
ATOM 3254 C CA . VAL B 1 57 ? -14.953 40.094 19.328 1 94.69 57 VAL B CA 1
ATOM 3255 C C . VAL B 1 57 ? -14.43 41.25 18.469 1 94.69 57 VAL B C 1
ATOM 3257 O O . VAL B 1 57 ? -15.141 41.75 17.594 1 94.69 57 VAL B O 1
ATOM 3260 N N . ARG B 1 58 ? -13.266 41.656 18.719 1 97.12 58 ARG B N 1
ATOM 3261 C CA . ARG B 1 58 ? -12.672 42.781 18 1 97.12 58 ARG B CA 1
ATOM 3262 C C . ARG B 1 58 ? -11.93 42.312 16.75 1 97.12 58 ARG B C 1
ATOM 3264 O O . ARG B 1 58 ? -11.453 41.156 16.703 1 97.12 58 ARG B O 1
ATOM 3271 N N . ALA B 1 59 ? -11.93 43.188 15.75 1 97.25 59 ALA B N 1
ATOM 3272 C CA . ALA B 1 59 ? -11.141 42.938 14.539 1 97.25 59 ALA B CA 1
ATOM 3273 C C . ALA B 1 59 ? -9.82 43.719 14.586 1 97.25 59 ALA B C 1
ATOM 3275 O O . ALA B 1 59 ? -9.758 44.844 15.086 1 97.25 59 ALA B O 1
ATOM 3276 N N . ALA B 1 60 ? -8.773 43.094 14.164 1 97.06 60 ALA B N 1
ATOM 3277 C CA . ALA B 1 60 ? -7.465 43.719 13.984 1 97.06 60 ALA B CA 1
ATOM 3278 C C . ALA B 1 60 ? -6.852 43.344 12.641 1 97.06 60 ALA B C 1
ATOM 3280 O O . ALA B 1 60 ? -7.195 42.312 12.062 1 97.06 60 ALA B O 1
ATOM 3281 N N . HIS B 1 61 ? -5.953 44.219 12.133 1 95 61 HIS B N 1
ATOM 3282 C CA . HIS B 1 61 ? -5.316 43.875 10.859 1 95 61 HIS B CA 1
ATOM 3283 C C . HIS B 1 61 ? -3.799 43.969 10.961 1 95 61 HIS B C 1
ATOM 3285 O O . HIS B 1 61 ? -3.094 43.812 9.969 1 95 61 HIS B O 1
ATOM 3291 N N . ARG B 1 62 ? -3.424 44.25 12.148 1 95.06 62 ARG B N 1
ATOM 3292 C CA . ARG B 1 62 ? -1.994 44.25 12.445 1 95.06 62 ARG B CA 1
ATOM 3293 C C . ARG B 1 62 ? -1.688 43.312 13.617 1 95.06 62 ARG B C 1
ATOM 3295 O O . ARG B 1 62 ? -2.25 43.469 14.703 1 95.06 62 ARG B O 1
ATOM 3302 N N . TYR B 1 63 ? -0.782 42.438 13.398 1 95.62 63 TYR B N 1
ATOM 3303 C CA . TYR B 1 63 ? -0.445 41.406 14.391 1 95.62 63 TYR B CA 1
ATOM 3304 C C . TYR B 1 63 ? 0.173 42.062 15.633 1 95.62 63 TYR B C 1
ATOM 3306 O O . TYR B 1 63 ? -0.089 41.625 16.75 1 95.62 63 TYR B O 1
ATOM 3314 N N . ASP B 1 64 ? 0.958 43.094 15.445 1 96.31 64 ASP B N 1
ATOM 3315 C CA . ASP B 1 64 ? 1.627 43.75 16.562 1 96.31 64 ASP B CA 1
ATOM 3316 C C . ASP B 1 64 ? 0.613 44.312 17.562 1 96.31 64 ASP B C 1
ATOM 3318 O O . ASP B 1 64 ? 0.876 44.312 18.766 1 96.31 64 ASP B O 1
ATOM 3322 N N . SER B 1 65 ? -0.479 44.75 17.031 1 96.88 65 SER B N 1
ATOM 3323 C CA . SER B 1 65 ? -1.509 45.281 17.922 1 96.88 65 SER B CA 1
ATOM 3324 C C . SER B 1 65 ? -2.086 44.188 18.812 1 96.88 65 SER B C 1
ATOM 3326 O O . SER B 1 65 ? -2.449 44.469 19.969 1 96.88 65 SER B O 1
ATOM 3328 N N . VAL B 1 66 ? -2.207 43.031 18.281 1 97.88 66 VAL B N 1
ATOM 3329 C CA . VAL B 1 66 ? -2.703 41.875 19.047 1 97.88 66 VAL B CA 1
ATOM 3330 C C . VAL B 1 66 ? -1.695 41.531 20.141 1 97.88 66 VAL B C 1
ATOM 3332 O O . VAL B 1 66 ? -2.076 41.25 21.281 1 97.88 66 VAL B O 1
ATOM 3335 N N . LEU B 1 67 ? -0.394 41.562 19.812 1 98.19 67 LEU B N 1
ATOM 3336 C CA . LEU B 1 67 ? 0.672 41.188 20.75 1 98.19 67 LEU B CA 1
ATOM 3337 C C . LEU B 1 67 ? 0.736 42.156 21.906 1 98.19 67 LEU B C 1
ATOM 3339 O O . LEU B 1 67 ? 1.105 41.781 23.031 1 98.19 67 LEU B O 1
ATOM 3343 N N . ALA B 1 68 ? 0.304 43.406 21.688 1 97.44 68 ALA B N 1
ATOM 3344 C CA . ALA B 1 68 ? 0.359 44.438 22.703 1 97.44 68 ALA B CA 1
ATOM 3345 C C . ALA B 1 68 ? -0.915 44.469 23.547 1 97.44 68 ALA B C 1
ATOM 3347 O O . ALA B 1 68 ? -1.009 45.188 24.531 1 97.44 68 ALA B O 1
ATOM 3348 N N . ASP B 1 69 ? -1.855 43.719 23.156 1 97.12 69 ASP B N 1
ATOM 3349 C CA . ASP B 1 69 ? -3.164 43.719 23.797 1 97.12 69 ASP B CA 1
ATOM 3350 C C . ASP B 1 69 ? -3.143 42.875 25.078 1 97.12 69 ASP B C 1
ATOM 3352 O O . ASP B 1 69 ? -3.082 41.656 25.031 1 97.12 69 ASP B O 1
ATOM 3356 N N . ASP B 1 70 ? -3.354 43.438 26.188 1 95.75 70 ASP B N 1
ATOM 3357 C CA . ASP B 1 70 ? -3.264 42.781 27.5 1 95.75 70 ASP B CA 1
ATOM 3358 C C . ASP B 1 70 ? -4.496 41.906 27.75 1 95.75 70 ASP B C 1
ATOM 3360 O O . ASP B 1 70 ? -4.504 41.094 28.688 1 95.75 70 ASP B O 1
ATOM 3364 N N . THR B 1 71 ? -5.461 42.031 26.906 1 95.56 71 THR B N 1
ATOM 3365 C CA . THR B 1 71 ? -6.66 41.219 27.078 1 95.56 71 THR B CA 1
ATOM 3366 C C . THR B 1 71 ? -6.539 39.875 26.312 1 95.56 71 THR B C 1
ATOM 3368 O O . THR B 1 71 ? -7.469 39.094 26.312 1 95.56 71 THR B O 1
ATOM 3371 N N . VAL B 1 72 ? -5.461 39.688 25.734 1 98 72 VAL B N 1
ATOM 3372 C CA . VAL B 1 72 ? -5.219 38.438 25 1 98 72 VAL B CA 1
ATOM 3373 C C . VAL B 1 72 ? -4.219 37.594 25.766 1 98 72 VAL B C 1
ATOM 3375 O O . VAL B 1 72 ? -3.105 38.031 26.062 1 98 72 VAL B O 1
ATOM 3378 N N . ASP B 1 73 ? -4.57 36.375 26.062 1 98.19 73 ASP B N 1
ATOM 3379 C CA . ASP B 1 73 ? -3.705 35.469 26.781 1 98.19 73 ASP B CA 1
ATOM 3380 C C . ASP B 1 73 ? -2.939 34.562 25.797 1 98.19 73 ASP B C 1
ATOM 3382 O O . ASP B 1 73 ? -1.84 34.094 26.109 1 98.19 73 ASP B O 1
ATOM 3386 N N . ALA B 1 74 ? -3.574 34.25 24.703 1 98.69 74 ALA B N 1
ATOM 3387 C CA . ALA B 1 74 ? -3.043 33.25 23.766 1 98.69 74 ALA B CA 1
ATOM 3388 C C . ALA B 1 74 ? -3.416 33.594 22.328 1 98.69 74 ALA B C 1
ATOM 3390 O O . ALA B 1 74 ? -4.391 34.312 22.094 1 98.69 74 ALA B O 1
ATOM 3391 N N . VAL B 1 75 ? -2.609 33.094 21.438 1 98.75 75 VAL B N 1
ATOM 3392 C CA . VAL B 1 75 ? -2.91 33.281 20.016 1 98.75 75 VAL B CA 1
ATOM 3393 C C . VAL B 1 75 ? -3.033 31.938 19.328 1 98.75 75 VAL B C 1
ATOM 3395 O O . VAL B 1 75 ? -2.305 30.984 19.656 1 98.75 75 VAL B O 1
ATOM 3398 N N . LEU B 1 76 ? -3.975 31.781 18.453 1 98.69 76 LEU B N 1
ATOM 3399 C CA . LEU B 1 76 ? -4.078 30.703 17.469 1 98.69 76 LEU B CA 1
ATOM 3400 C C . LEU B 1 76 ? -3.619 31.172 16.094 1 98.69 76 LEU B C 1
ATOM 3402 O O . LEU B 1 76 ? -4.246 32.031 15.484 1 98.69 76 LEU B O 1
ATOM 3406 N N . LEU B 1 77 ? -2.512 30.641 15.68 1 98.62 77 LEU B N 1
ATOM 3407 C CA . LEU B 1 77 ? -1.928 31.031 14.406 1 98.62 77 LEU B CA 1
ATOM 3408 C C . LEU B 1 77 ? -2.412 30.125 13.281 1 98.62 77 LEU B C 1
ATOM 3410 O O . LEU B 1 77 ? -2.127 28.938 13.273 1 98.62 77 LEU B O 1
ATOM 3414 N N . ALA B 1 78 ? -3.127 30.656 12.32 1 97.56 78 ALA B N 1
ATOM 3415 C CA . ALA B 1 78 ? -3.658 29.938 11.172 1 97.56 78 ALA B CA 1
ATOM 3416 C C . ALA B 1 78 ? -3.488 30.734 9.883 1 97.56 78 ALA B C 1
ATOM 3418 O O . ALA B 1 78 ? -4.406 30.797 9.062 1 97.56 78 ALA B O 1
ATOM 3419 N N . THR B 1 79 ? -2.373 31.438 9.734 1 94.94 79 THR B N 1
ATOM 3420 C CA . THR B 1 79 ? -2.018 32.156 8.523 1 94.94 79 THR B CA 1
ATOM 3421 C C . THR B 1 79 ? -1.395 31.219 7.492 1 94.94 79 THR B C 1
ATOM 3423 O O . THR B 1 79 ? -1.013 30.094 7.824 1 94.94 79 THR B O 1
ATOM 3426 N N . PRO B 1 80 ? -1.33 31.625 6.27 1 91.44 80 PRO B N 1
ATOM 3427 C CA . PRO B 1 80 ? -0.596 30.812 5.297 1 91.44 80 PRO B CA 1
ATOM 3428 C C . PRO B 1 80 ? 0.899 30.734 5.598 1 91.44 80 PRO B C 1
ATOM 3430 O O . PRO B 1 80 ? 1.457 31.656 6.203 1 91.44 80 PRO B O 1
ATOM 3433 N N . GLY B 1 81 ? 1.467 29.656 5.23 1 91.38 81 GLY B N 1
ATOM 3434 C CA . GLY B 1 81 ? 2.906 29.516 5.359 1 91.38 81 GLY B CA 1
ATOM 3435 C C . GLY B 1 81 ? 3.338 29.062 6.746 1 91.38 81 GLY B C 1
ATOM 3436 O O . GLY B 1 81 ? 2.518 28.578 7.531 1 91.38 81 GLY B O 1
ATOM 3437 N N . THR B 1 82 ? 4.703 29.141 6.984 1 94.5 82 THR B N 1
ATOM 3438 C CA . THR B 1 82 ? 5.238 28.734 8.281 1 94.5 82 THR B CA 1
ATOM 3439 C C . THR B 1 82 ? 4.848 29.734 9.359 1 94.5 82 THR B C 1
ATOM 3441 O O . THR B 1 82 ? 4.617 30.906 9.07 1 94.5 82 THR B O 1
ATOM 3444 N N . HIS B 1 83 ? 4.828 29.297 10.625 1 98.06 83 HIS B N 1
ATOM 3445 C CA . HIS B 1 83 ? 4.328 30.141 11.719 1 98.06 83 HIS B CA 1
ATOM 3446 C C . HIS B 1 83 ? 5.445 30.5 12.68 1 98.06 83 HIS B C 1
ATOM 3448 O O . HIS B 1 83 ? 5.191 31.078 13.742 1 98.06 83 HIS B O 1
ATOM 3454 N N . ALA B 1 84 ? 6.66 30.203 12.32 1 98.12 84 ALA B N 1
ATOM 3455 C CA . ALA B 1 84 ? 7.777 30.344 13.258 1 98.12 84 ALA B CA 1
ATOM 3456 C C . ALA B 1 84 ? 7.949 31.781 13.703 1 98.12 84 ALA B C 1
ATOM 3458 O O . ALA B 1 84 ? 8.039 32.062 14.898 1 98.12 84 ALA B O 1
ATOM 3459 N N . GLN B 1 85 ? 7.938 32.656 12.773 1 96.94 85 GLN B N 1
ATOM 3460 C CA . GLN B 1 85 ? 8.156 34.062 13.086 1 96.94 85 GLN B CA 1
ATOM 3461 C C . GLN B 1 85 ? 7.043 34.625 13.969 1 96.94 85 GLN B C 1
ATOM 3463 O O . GLN B 1 85 ? 7.305 35.312 14.945 1 96.94 85 GLN B O 1
ATOM 3468 N N . ALA B 1 86 ? 5.82 34.344 13.594 1 97.94 86 ALA B N 1
ATOM 3469 C CA . ALA B 1 86 ? 4.672 34.781 14.367 1 97.94 86 ALA B CA 1
ATOM 3470 C C . ALA B 1 86 ? 4.656 34.156 15.758 1 97.94 86 ALA B C 1
ATOM 3472 O O . ALA B 1 86 ? 4.32 34.812 16.734 1 97.94 86 ALA B O 1
ATOM 3473 N N . ALA B 1 87 ? 4.996 32.906 15.828 1 98.75 87 ALA B N 1
ATOM 3474 C CA . ALA B 1 87 ? 5.047 32.219 17.125 1 98.75 87 ALA B CA 1
ATOM 3475 C C . ALA B 1 87 ? 6.102 32.844 18.031 1 98.75 87 ALA B C 1
ATOM 3477 O O . ALA B 1 87 ? 5.855 33.062 19.219 1 98.75 87 ALA B O 1
ATOM 3478 N N . ARG B 1 88 ? 7.25 33.094 17.469 1 98.56 88 ARG B N 1
ATOM 3479 C CA . ARG B 1 88 ? 8.32 33.719 18.234 1 98.56 88 ARG B CA 1
ATOM 3480 C C . ARG B 1 88 ? 7.859 35.062 18.828 1 98.56 88 ARG B C 1
ATOM 3482 O O . ARG B 1 88 ? 8.039 35.312 20.016 1 98.56 88 ARG B O 1
ATOM 3489 N N . ALA B 1 89 ? 7.301 35.875 17.953 1 98.44 89 ALA B N 1
ATOM 3490 C CA . ALA B 1 89 ? 6.84 37.188 18.391 1 98.44 89 ALA B CA 1
ATOM 3491 C C . ALA B 1 89 ? 5.805 37.094 19.5 1 98.44 89 ALA B C 1
ATOM 3493 O O . ALA B 1 89 ? 5.82 37.844 20.469 1 98.44 89 ALA B O 1
ATOM 3494 N N . ALA B 1 90 ? 4.898 36.125 19.391 1 98.75 90 ALA B N 1
ATOM 3495 C CA . ALA B 1 90 ? 3.865 35.938 20.406 1 98.75 90 ALA B CA 1
ATOM 3496 C C . ALA B 1 90 ? 4.477 35.5 21.734 1 98.75 90 ALA B C 1
ATOM 3498 O O . ALA B 1 90 ? 4.113 36.062 22.781 1 98.75 90 ALA B O 1
ATOM 3499 N N . LEU B 1 91 ? 5.375 34.562 21.703 1 98.75 91 LEU B N 1
ATOM 3500 C CA . LEU B 1 91 ? 6.043 34.094 22.922 1 98.75 91 LEU B CA 1
ATOM 3501 C C . LEU B 1 91 ? 6.801 35.25 23.594 1 98.75 91 LEU B C 1
ATOM 3503 O O . LEU B 1 91 ? 6.734 35.406 24.812 1 98.75 91 LEU B O 1
ATOM 3507 N N . GLU B 1 92 ? 7.504 36 22.781 1 98.5 92 GLU B N 1
ATOM 3508 C CA . GLU B 1 92 ? 8.25 37.156 23.312 1 98.5 92 GLU B CA 1
ATOM 3509 C C . GLU B 1 92 ? 7.316 38.156 23.969 1 98.5 92 GLU B C 1
ATOM 3511 O O . GLU B 1 92 ? 7.695 38.812 24.953 1 98.5 92 GLU B O 1
ATOM 3516 N N . ALA B 1 93 ? 6.113 38.25 23.484 1 98.5 93 ALA B N 1
ATOM 3517 C CA . ALA B 1 93 ? 5.121 39.188 24.016 1 98.5 93 ALA B CA 1
ATOM 3518 C C . ALA B 1 93 ? 4.383 38.594 25.203 1 98.5 93 ALA B C 1
ATOM 3520 O O . ALA B 1 93 ? 3.475 39.219 25.766 1 98.5 93 ALA B O 1
ATOM 3521 N N . GLY B 1 94 ? 4.727 37.375 25.547 1 98.38 94 GLY B N 1
ATOM 3522 C CA . GLY B 1 94 ? 4.164 36.719 26.719 1 98.38 94 GLY B CA 1
ATOM 3523 C C . GLY B 1 94 ? 2.859 36 26.438 1 98.38 94 GLY B C 1
ATOM 3524 O O . GLY B 1 94 ? 2.043 35.812 27.344 1 98.38 94 GLY B O 1
ATOM 3525 N N . LYS B 1 95 ? 2.578 35.688 25.234 1 98.75 95 LYS B N 1
ATOM 3526 C CA . LYS B 1 95 ? 1.342 35 24.859 1 98.75 95 LYS B CA 1
ATOM 3527 C C . LYS B 1 95 ? 1.58 33.5 24.656 1 98.75 95 LYS B C 1
ATOM 3529 O O . LYS B 1 95 ? 2.611 33.125 24.109 1 98.75 95 LYS B O 1
ATOM 3534 N N . HIS B 1 96 ? 0.652 32.656 25.141 1 98.75 96 HIS B N 1
ATOM 3535 C CA . HIS B 1 96 ? 0.649 31.234 24.75 1 98.75 96 HIS B CA 1
ATOM 3536 C C . HIS B 1 96 ? 0.335 31.094 23.266 1 98.75 96 HIS B C 1
ATOM 3538 O O . HIS B 1 96 ? -0.31 31.953 22.672 1 98.75 96 HIS B O 1
ATOM 3544 N N . VAL B 1 97 ? 0.808 29.969 22.656 1 98.88 97 VAL B N 1
ATOM 3545 C CA . VAL B 1 97 ? 0.673 29.859 21.219 1 98.88 97 VAL B CA 1
ATOM 3546 C C . VAL B 1 97 ? 0.125 28.469 20.859 1 98.88 97 VAL B C 1
ATOM 3548 O O . VAL B 1 97 ? 0.647 27.453 21.312 1 98.88 97 VAL B O 1
ATOM 3551 N N . LEU B 1 98 ? -0.922 28.406 20.109 1 98.69 98 LEU B N 1
ATOM 3552 C CA . LEU B 1 98 ? -1.331 27.266 19.281 1 98.69 98 LEU B CA 1
ATOM 3553 C C . LEU B 1 98 ? -1.132 27.578 17.812 1 98.69 98 LEU B C 1
ATOM 3555 O O . LEU B 1 98 ? -1.88 28.375 17.234 1 98.69 98 LEU B O 1
ATOM 3559 N N . ALA B 1 99 ? -0.13 26.984 17.219 1 98.62 99 ALA B N 1
ATOM 3560 C CA . ALA B 1 99 ? 0.193 27.266 15.828 1 98.62 99 ALA B CA 1
ATOM 3561 C C . ALA B 1 99 ? -0.214 26.109 14.922 1 98.62 99 ALA B C 1
ATOM 3563 O O . ALA B 1 99 ? 0.181 24.953 15.164 1 98.62 99 ALA B O 1
ATOM 3564 N N . GLU B 1 100 ? -1.012 26.375 13.93 1 97.62 100 GLU B N 1
ATOM 3565 C CA . GLU B 1 100 ? -1.235 25.375 12.898 1 97.62 100 GLU B CA 1
ATOM 3566 C C . GLU B 1 100 ? 0.081 24.906 12.281 1 97.62 100 GLU B C 1
ATOM 3568 O O . GLU B 1 100 ? 1.073 25.641 12.305 1 97.62 100 GLU B O 1
ATOM 3573 N N . LYS B 1 101 ? 0.037 23.75 11.781 1 96.12 101 LYS B N 1
ATOM 3574 C CA . LYS B 1 101 ? 1.188 23.281 11.016 1 96.12 101 LYS B CA 1
ATOM 3575 C C . LYS B 1 101 ? 1.265 23.984 9.656 1 96.12 101 LYS B C 1
ATOM 3577 O O . LYS B 1 101 ? 0.244 24.406 9.117 1 96.12 101 LYS B O 1
ATOM 3582 N N . PRO B 1 102 ? 2.451 24.188 9.117 1 97.5 102 PRO B N 1
ATOM 3583 C CA . PRO B 1 102 ? 3.723 23.859 9.766 1 97.5 102 PRO B CA 1
ATOM 3584 C C . PRO B 1 102 ? 4.172 24.953 10.742 1 97.5 102 PRO B C 1
ATOM 3586 O O . PRO B 1 102 ? 3.977 26.141 10.484 1 97.5 102 PRO B O 1
ATOM 3589 N N . LEU B 1 103 ? 4.828 24.516 11.812 1 98.5 103 LEU B N 1
ATOM 3590 C CA . LEU B 1 103 ? 5.363 25.469 12.773 1 98.5 103 LEU B CA 1
ATOM 3591 C C . LEU B 1 103 ? 6.562 26.203 12.195 1 98.5 103 LEU B C 1
ATOM 3593 O O . LEU B 1 103 ? 6.684 27.422 12.359 1 98.5 103 LEU B O 1
ATOM 3597 N N . CYS B 1 104 ? 7.43 25.516 11.539 1 98.44 104 CYS B N 1
ATOM 3598 C CA . CYS B 1 104 ? 8.703 26.031 11.039 1 98.44 104 CYS B CA 1
ATOM 3599 C C . CYS B 1 104 ? 9.203 25.203 9.867 1 98.44 104 CYS B C 1
ATOM 3601 O O . CYS B 1 104 ? 8.602 24.188 9.523 1 98.44 104 CYS B O 1
ATOM 3603 N N . LEU B 1 105 ? 10.289 25.688 9.242 1 98.25 105 LEU B N 1
ATOM 3604 C CA . LEU B 1 105 ? 10.844 25.016 8.078 1 98.25 105 LEU B CA 1
ATOM 3605 C C . LEU B 1 105 ? 12.234 24.469 8.375 1 98.25 105 LEU B C 1
ATOM 3607 O O . LEU B 1 105 ? 12.836 23.797 7.539 1 98.25 105 LEU B O 1
ATOM 3611 N N . THR B 1 106 ? 12.766 24.766 9.57 1 98.25 106 THR B N 1
ATOM 3612 C CA . THR B 1 106 ? 14.07 24.234 9.961 1 98.25 106 THR B CA 1
ATOM 3613 C C . THR B 1 106 ? 14.008 23.641 11.367 1 98.25 106 THR B C 1
ATOM 3615 O O . THR B 1 106 ? 13.156 24.016 12.172 1 98.25 106 THR B O 1
ATOM 3618 N N . VAL B 1 107 ? 14.891 22.703 11.594 1 98.06 107 VAL B N 1
ATOM 3619 C CA . VAL B 1 107 ? 15.023 22.094 12.914 1 98.06 107 VAL B CA 1
ATOM 3620 C C . VAL B 1 107 ? 15.461 23.156 13.922 1 98.06 107 VAL B C 1
ATOM 3622 O O . VAL B 1 107 ? 14.938 23.219 15.039 1 98.06 107 VAL B O 1
ATOM 3625 N N . ALA B 1 108 ? 16.344 24 13.516 1 97.69 108 ALA B N 1
ATOM 3626 C CA . ALA B 1 108 ? 16.875 25.062 14.375 1 97.69 108 ALA B CA 1
ATOM 3627 C C . ALA B 1 108 ? 15.75 25.969 14.867 1 97.69 108 ALA B C 1
ATOM 3629 O O . ALA B 1 108 ? 15.703 26.328 16.047 1 97.69 108 ALA B O 1
ATOM 3630 N N . GLU B 1 109 ? 14.867 26.359 13.945 1 97.81 109 GLU B N 1
ATOM 3631 C CA . GLU B 1 109 ? 13.75 27.203 14.32 1 97.81 109 GLU B CA 1
ATOM 3632 C C . GLU B 1 109 ? 12.867 26.531 15.375 1 97.81 109 GLU B C 1
ATOM 3634 O O . GLU B 1 109 ? 12.422 27.188 16.328 1 97.81 109 GLU B O 1
ATOM 3639 N N . ALA B 1 110 ? 12.586 25.281 15.156 1 98.31 110 ALA B N 1
ATOM 3640 C CA . ALA B 1 110 ? 11.75 24.547 16.109 1 98.31 110 ALA B CA 1
ATOM 3641 C C . ALA B 1 110 ? 12.383 24.516 17.484 1 98.31 110 ALA B C 1
ATOM 3643 O O . ALA B 1 110 ? 11.711 24.781 18.5 1 98.31 110 ALA B O 1
ATOM 3644 N N . GLU B 1 111 ? 13.648 24.203 17.516 1 98.06 111 GLU B N 1
ATOM 3645 C CA . GLU B 1 111 ? 14.375 24.109 18.781 1 98.06 111 GLU B CA 1
ATOM 3646 C C . GLU B 1 111 ? 14.43 25.469 19.484 1 98.06 111 GLU B C 1
ATOM 3648 O O . GLU B 1 111 ? 14.25 25.547 20.703 1 98.06 111 GLU B O 1
ATOM 3653 N N . GLU B 1 112 ? 14.688 26.484 18.734 1 98.31 112 GLU B N 1
ATOM 3654 C CA . GLU B 1 112 ? 14.719 27.844 19.281 1 98.31 112 GLU B CA 1
ATOM 3655 C C . GLU B 1 112 ? 13.375 28.219 19.891 1 98.31 112 GLU B C 1
ATOM 3657 O O . GLU B 1 112 ? 13.312 28.812 20.969 1 98.31 112 GLU B O 1
ATOM 3662 N N . LEU B 1 113 ? 12.344 27.922 19.172 1 98.62 113 LEU B N 1
ATOM 3663 C CA . LEU B 1 113 ? 11.008 28.25 19.641 1 98.62 113 LEU B CA 1
ATOM 3664 C C . LEU B 1 113 ? 10.672 27.469 20.906 1 98.62 113 LEU B C 1
ATOM 3666 O O . LEU B 1 113 ? 10.047 28 21.828 1 98.62 113 LEU B O 1
ATOM 3670 N N . GLY B 1 114 ? 10.992 26.156 20.891 1 98.44 114 GLY B N 1
ATOM 3671 C CA . GLY B 1 114 ? 10.789 25.359 22.078 1 98.44 114 GLY B CA 1
ATOM 3672 C C . GLY B 1 114 ? 11.508 25.891 23.297 1 98.44 114 GLY B C 1
ATOM 3673 O O . GLY B 1 114 ? 10.914 26 24.375 1 98.44 114 GLY B O 1
ATOM 3674 N N . ALA B 1 115 ? 12.758 26.25 23.109 1 98.5 115 ALA B N 1
ATOM 3675 C CA . ALA B 1 115 ? 13.562 26.812 24.188 1 98.5 115 ALA B CA 1
ATOM 3676 C C . ALA B 1 115 ? 12.969 28.125 24.688 1 98.5 115 ALA B C 1
ATOM 3678 O O . ALA B 1 115 ? 12.938 28.375 25.891 1 98.5 115 ALA B O 1
ATOM 3679 N N . LEU B 1 116 ? 12.562 28.922 23.766 1 98.62 116 LEU B N 1
ATOM 3680 C CA . LEU B 1 116 ? 11.969 30.203 24.125 1 98.62 116 LEU B CA 1
ATOM 3681 C C . LEU B 1 116 ? 10.695 30.016 24.938 1 98.62 116 LEU B C 1
ATOM 3683 O O . LEU B 1 116 ? 10.492 30.688 25.953 1 98.62 116 LEU B O 1
ATOM 3687 N N . ALA B 1 117 ? 9.805 29.125 24.531 1 98.5 117 ALA B N 1
ATOM 3688 C CA . ALA B 1 117 ? 8.57 28.844 25.266 1 98.5 117 ALA B CA 1
ATOM 3689 C C . ALA B 1 117 ? 8.867 28.375 26.672 1 98.5 117 ALA B C 1
ATOM 3691 O O . ALA B 1 117 ? 8.234 28.812 27.641 1 98.5 117 ALA B O 1
ATOM 3692 N N . GLU B 1 118 ? 9.828 27.484 26.734 1 97.5 118 GLU B N 1
ATOM 3693 C CA . GLU B 1 118 ? 10.234 26.969 28.047 1 97.5 118 GLU B CA 1
ATOM 3694 C C . GLU B 1 118 ? 10.773 28.094 28.938 1 97.5 118 GLU B C 1
ATOM 3696 O O . GLU B 1 118 ? 10.391 28.203 30.109 1 97.5 118 GLU B O 1
ATOM 3701 N N . ALA B 1 119 ? 11.641 28.875 28.438 1 98.06 119 ALA B N 1
ATOM 3702 C CA . ALA B 1 119 ? 12.258 29.969 29.203 1 98.06 119 ALA B CA 1
ATOM 3703 C C . ALA B 1 119 ? 11.211 30.953 29.703 1 98.06 119 ALA B C 1
ATOM 3705 O O . ALA B 1 119 ? 11.352 31.516 30.797 1 98.06 119 ALA B O 1
ATOM 3706 N N . LYS B 1 120 ? 10.18 31.156 28.922 1 97.94 120 LYS B N 1
ATOM 3707 C CA . LYS B 1 120 ? 9.141 32.125 29.266 1 97.94 120 LYS B CA 1
ATOM 3708 C C . LYS B 1 120 ? 8.039 31.469 30.094 1 97.94 120 LYS B C 1
ATOM 3710 O O . LYS B 1 120 ? 7.16 32.156 30.609 1 97.94 120 LYS B O 1
ATOM 3715 N N . GLY B 1 121 ? 8.125 30.125 30.266 1 97.5 121 GLY B N 1
ATOM 3716 C CA . GLY B 1 121 ? 7.066 29.406 30.953 1 97.5 121 GLY B CA 1
ATOM 3717 C C . GLY B 1 121 ? 5.738 29.469 30.219 1 97.5 121 GLY B C 1
ATOM 3718 O O . GLY B 1 121 ? 4.684 29.578 30.844 1 97.5 121 GLY B O 1
ATOM 3719 N N . LEU B 1 122 ? 5.766 29.531 28.922 1 98.44 122 LEU B N 1
ATOM 3720 C CA . LEU B 1 122 ? 4.566 29.625 28.094 1 98.44 122 LEU B CA 1
ATOM 3721 C C . LEU B 1 122 ? 4.34 28.328 27.328 1 98.44 122 LEU B C 1
ATOM 3723 O O . LEU B 1 122 ? 5.262 27.531 27.156 1 98.44 122 LEU B O 1
ATOM 3727 N N . VAL B 1 123 ? 3.102 28.141 26.875 1 98.56 123 VAL B N 1
ATOM 3728 C CA . VAL B 1 123 ? 2.711 26.969 26.094 1 98.56 123 VAL B CA 1
ATOM 3729 C C . VAL B 1 123 ? 2.922 27.25 24.609 1 98.56 123 VAL B C 1
ATOM 3731 O O . VAL B 1 123 ? 2.551 28.328 24.125 1 98.56 123 VAL B O 1
ATOM 3734 N N . LEU B 1 124 ? 3.578 26.375 23.938 1 98.75 124 LEU B N 1
ATOM 3735 C CA . LEU B 1 124 ? 3.648 26.297 22.484 1 98.75 124 LEU B CA 1
ATOM 3736 C C . LEU B 1 124 ? 3.156 24.953 21.984 1 98.75 124 LEU B C 1
ATOM 3738 O O . LEU B 1 124 ? 3.814 23.922 22.188 1 98.75 124 LEU B O 1
ATOM 3742 N N . GLN B 1 125 ? 1.997 24.984 21.375 1 98.69 125 GLN B N 1
ATOM 3743 C CA . GLN B 1 125 ? 1.391 23.781 20.828 1 98.69 125 GLN B CA 1
ATOM 3744 C C . GLN B 1 125 ? 1.243 23.875 19.312 1 98.69 125 GLN B C 1
ATOM 3746 O O . GLN B 1 125 ? 0.863 24.922 18.781 1 98.69 125 GLN B O 1
ATOM 3751 N N . VAL B 1 126 ? 1.631 22.812 18.609 1 98.5 126 VAL B N 1
ATOM 3752 C CA . VAL B 1 126 ? 1.458 22.75 17.172 1 98.5 126 VAL B CA 1
ATOM 3753 C C . VAL B 1 126 ? 0.128 22.078 16.844 1 98.5 126 VAL B C 1
ATOM 3755 O O . VAL B 1 126 ? -0.24 21.078 17.453 1 98.5 126 VAL B O 1
ATOM 3758 N N . GLY B 1 127 ? -0.588 22.656 15.867 1 97.12 127 GLY B N 1
ATOM 3759 C CA . GLY B 1 127 ? -1.893 22.156 15.461 1 97.12 127 GLY B CA 1
ATOM 3760 C C . GLY B 1 127 ? -1.816 20.891 14.633 1 97.12 127 GLY B C 1
ATOM 3761 O O . GLY B 1 127 ? -2.17 20.875 13.453 1 97.12 127 GLY B O 1
ATOM 3762 N N . TYR B 1 128 ? -1.478 19.766 15.273 1 96.12 128 TYR B N 1
ATOM 3763 C CA . TYR B 1 128 ? -1.485 18.438 14.68 1 96.12 128 TYR B CA 1
ATOM 3764 C C . TYR B 1 128 ? -2.773 17.703 15.016 1 96.12 128 TYR B C 1
ATOM 3766 O O . TYR B 1 128 ? -2.746 16.688 15.719 1 96.12 128 TYR B O 1
ATOM 3774 N N . MET B 1 129 ? -3.891 18.141 14.422 1 93.25 129 MET B N 1
ATOM 3775 C CA . MET B 1 129 ? -5.223 17.672 14.797 1 93.25 129 MET B CA 1
ATOM 3776 C C . MET B 1 129 ? -5.328 16.156 14.688 1 93.25 129 MET B C 1
ATOM 3778 O O . MET B 1 129 ? -6.059 15.523 15.453 1 93.25 129 MET B O 1
ATOM 3782 N N . LYS B 1 130 ? -4.551 15.523 13.852 1 93.81 130 LYS B N 1
ATOM 3783 C CA . LYS B 1 130 ? -4.66 14.078 13.664 1 93.81 130 LYS B CA 1
ATOM 3784 C C . LYS B 1 130 ? -4.09 13.32 14.859 1 93.81 130 LYS B C 1
ATOM 3786 O O . LYS B 1 130 ? -4.555 12.234 15.188 1 93.81 130 LYS B O 1
ATOM 3791 N N . MET B 1 131 ? -3.084 13.922 15.492 1 94.19 131 MET B N 1
ATOM 3792 C CA . MET B 1 131 ? -2.541 13.352 16.719 1 94.19 131 MET B CA 1
ATOM 3793 C C . MET B 1 131 ? -3.604 13.312 17.812 1 94.19 131 MET B C 1
ATOM 3795 O O . MET B 1 131 ? -3.562 12.453 18.703 1 94.19 131 MET B O 1
ATOM 3799 N N . TYR B 1 132 ? -4.566 14.195 17.672 1 92.5 132 TYR B N 1
ATOM 3800 C CA . TYR B 1 132 ? -5.555 14.367 18.734 1 92.5 132 TYR B CA 1
ATOM 3801 C C . TYR B 1 132 ? -6.863 13.68 18.375 1 92.5 132 TYR B C 1
ATOM 3803 O O . TYR B 1 132 ? -7.828 13.727 19.141 1 92.5 132 TYR B O 1
ATOM 3811 N N . ASP B 1 133 ? -6.863 13.078 17.141 1 92.25 133 ASP B N 1
ATOM 3812 C CA . ASP B 1 133 ? -8.055 12.305 16.812 1 92.25 133 ASP B CA 1
ATOM 3813 C C . ASP B 1 133 ? -8.344 11.25 17.875 1 92.25 133 ASP B C 1
ATOM 3815 O O . ASP B 1 133 ? -7.434 10.57 18.344 1 92.25 133 ASP B O 1
ATOM 3819 N N . PRO B 1 134 ? -9.602 11.164 18.266 1 87.62 134 PRO B N 1
ATOM 3820 C CA . PRO B 1 134 ? -9.938 10.234 19.344 1 87.62 134 PRO B CA 1
ATOM 3821 C C . PRO B 1 134 ? -9.508 8.797 19.047 1 87.62 134 PRO B C 1
ATOM 3823 O O . PRO B 1 134 ? -9.242 8.023 19.969 1 87.62 134 PRO B O 1
ATOM 3826 N N . LEU B 1 135 ? -9.391 8.453 17.828 1 92 135 LEU B N 1
ATOM 3827 C CA . LEU B 1 135 ? -9.047 7.07 17.5 1 92 135 LEU B CA 1
ATOM 3828 C C . LEU B 1 135 ? -7.535 6.863 17.516 1 92 135 LEU B C 1
ATOM 3830 O O . LEU B 1 135 ? -7.062 5.727 17.5 1 92 135 LEU B O 1
ATOM 3834 N N . THR B 1 136 ? -6.805 7.977 17.484 1 93.56 136 THR B N 1
ATOM 3835 C CA . THR B 1 136 ? -5.352 7.836 17.453 1 93.56 136 THR B CA 1
ATOM 3836 C C . THR B 1 136 ? -4.852 7.109 18.703 1 93.56 136 THR B C 1
ATOM 3838 O O . THR B 1 136 ? -4.02 6.207 18.609 1 93.56 136 THR B O 1
ATOM 3841 N N . GLU B 1 137 ? -5.391 7.469 19.844 1 91.12 137 GLU B N 1
ATOM 3842 C CA . GLU B 1 137 ? -4.988 6.801 21.078 1 91.12 137 GLU B CA 1
ATOM 3843 C C . GLU B 1 137 ? -5.387 5.328 21.062 1 91.12 137 GLU B C 1
ATOM 3845 O O . GLU B 1 137 ? -4.625 4.469 21.516 1 91.12 137 GLU B O 1
ATOM 3850 N N . VAL B 1 138 ? -6.59 5.039 20.578 1 91.62 138 VAL B N 1
ATOM 3851 C CA . VAL B 1 138 ? -7.078 3.668 20.484 1 91.62 138 VAL B CA 1
ATOM 3852 C C . VAL B 1 138 ? -6.18 2.869 19.547 1 91.62 138 VAL B C 1
ATOM 3854 O O . VAL B 1 138 ? -5.77 1.751 19.859 1 91.62 138 VAL B O 1
ATOM 3857 N N . ALA B 1 139 ? -5.871 3.486 18.422 1 94.75 139 ALA B N 1
ATOM 3858 C CA . ALA B 1 139 ? -5.008 2.834 17.453 1 94.75 139 ALA B CA 1
ATOM 3859 C C . ALA B 1 139 ? -3.627 2.553 18.031 1 94.75 139 ALA B C 1
ATOM 3861 O O . ALA B 1 139 ? -3.053 1.486 17.797 1 94.75 139 ALA B O 1
ATOM 3862 N N . ALA B 1 140 ? -3.084 3.492 18.781 1 94.81 140 ALA B N 1
ATOM 3863 C CA . ALA B 1 140 ? -1.771 3.316 19.391 1 94.81 140 ALA B CA 1
ATOM 3864 C C . ALA B 1 140 ? -1.769 2.129 20.344 1 94.81 140 ALA B C 1
ATOM 3866 O O . ALA B 1 140 ? -0.815 1.346 20.375 1 94.81 140 ALA B O 1
ATOM 3867 N N . ALA B 1 141 ? -2.805 2.043 21.125 1 92.25 141 ALA B N 1
ATOM 3868 C CA . ALA B 1 141 ? -2.916 0.938 22.062 1 92.25 141 ALA B CA 1
ATOM 3869 C C . ALA B 1 141 ? -3.004 -0.401 21.344 1 92.25 141 ALA B C 1
ATOM 3871 O O . ALA B 1 141 ? -2.354 -1.373 21.734 1 92.25 141 ALA B O 1
ATOM 3872 N N . GLU B 1 142 ? -3.826 -0.43 20.312 1 91.56 142 GLU B N 1
ATOM 3873 C CA . GLU B 1 142 ? -3.957 -1.647 19.516 1 91.56 142 GLU B CA 1
ATOM 3874 C C . GLU B 1 142 ? -2.633 -2.021 18.859 1 91.56 142 GLU B C 1
ATOM 3876 O O . GLU B 1 142 ? -2.271 -3.199 18.812 1 91.56 142 GLU B O 1
ATOM 3881 N N . LEU B 1 143 ? -1.97 -1.045 18.328 1 92.81 143 LEU B N 1
ATOM 3882 C CA . LEU B 1 143 ? -0.683 -1.263 17.672 1 92.81 143 LEU B CA 1
ATOM 3883 C C . LEU B 1 143 ? 0.336 -1.827 18.656 1 92.81 143 LEU B C 1
ATOM 3885 O O . LEU B 1 143 ? 1.104 -2.729 18.312 1 92.81 143 LEU B O 1
ATOM 3889 N N . ALA B 1 144 ? 0.36 -1.304 19.859 1 91.62 144 ALA B N 1
ATOM 3890 C CA . ALA B 1 144 ? 1.294 -1.757 20.891 1 91.62 144 ALA B CA 1
ATOM 3891 C C . ALA B 1 144 ? 1.055 -3.223 21.234 1 91.62 144 ALA B C 1
ATOM 3893 O O . ALA B 1 144 ? 1.963 -3.91 21.703 1 91.62 144 ALA B O 1
ATOM 3894 N N . ALA B 1 145 ? -0.154 -3.65 20.984 1 87.38 145 ALA B N 1
ATOM 3895 C CA . ALA B 1 145 ? -0.522 -5.027 21.312 1 87.38 145 ALA B CA 1
ATOM 3896 C C . ALA B 1 145 ? -0.148 -5.977 20.188 1 87.38 145 ALA B C 1
ATOM 3898 O O . ALA B 1 145 ? -0.132 -7.195 20.359 1 87.38 145 ALA B O 1
ATOM 3899 N N . LEU B 1 146 ? 0.091 -5.48 18.969 1 87.69 146 LEU B N 1
ATOM 3900 C CA . LEU B 1 146 ? 0.489 -6.312 17.844 1 87.69 146 LEU B CA 1
ATOM 3901 C C . LEU B 1 146 ? 1.942 -6.754 17.969 1 87.69 146 LEU B C 1
ATOM 3903 O O . LEU B 1 146 ? 2.781 -6 18.469 1 87.69 146 LEU B O 1
ATOM 3907 N N . ASP B 1 147 ? 2.176 -7.879 17.438 1 85.75 147 ASP B N 1
ATOM 3908 C CA . ASP B 1 147 ? 3.52 -8.445 17.5 1 85.75 147 ASP B CA 1
ATOM 3909 C C . ASP B 1 147 ? 4.352 -8.023 16.281 1 85.75 147 ASP B C 1
ATOM 3911 O O . ASP B 1 147 ? 4.031 -8.383 15.156 1 85.75 147 ASP B O 1
ATOM 3915 N N . THR B 1 148 ? 5.438 -7.273 16.469 1 85.75 148 THR B N 1
ATOM 3916 C CA . THR B 1 148 ? 6.492 -6.98 15.5 1 85.75 148 THR B CA 1
ATOM 3917 C C . THR B 1 148 ? 5.906 -6.406 14.211 1 85.75 148 THR B C 1
ATOM 3919 O O . THR B 1 148 ? 5.801 -7.109 13.203 1 85.75 148 THR B O 1
ATOM 3922 N N . PRO B 1 149 ? 5.516 -5.145 14.227 1 90.38 149 PRO B N 1
ATOM 3923 C CA . PRO B 1 149 ? 5.156 -4.512 12.953 1 90.38 149 PRO B CA 1
ATOM 3924 C C . PRO B 1 149 ? 6.242 -4.664 11.891 1 90.38 149 PRO B C 1
ATOM 3926 O O . PRO B 1 149 ? 7.426 -4.473 12.18 1 90.38 149 PRO B O 1
ATOM 3929 N N . ARG B 1 150 ? 5.84 -5.105 10.719 1 92 150 ARG B N 1
ATOM 3930 C CA . ARG B 1 150 ? 6.781 -5.336 9.625 1 92 150 ARG B CA 1
ATOM 3931 C C . ARG B 1 150 ? 6.691 -4.227 8.586 1 92 150 ARG B C 1
ATOM 3933 O O . ARG B 1 150 ? 7.707 -3.814 8.016 1 92 150 ARG B O 1
ATOM 3940 N N . THR B 1 151 ? 5.52 -3.861 8.297 1 94.81 151 THR B N 1
ATOM 3941 C CA . THR B 1 151 ? 5.297 -2.811 7.312 1 94.81 151 THR B CA 1
ATOM 3942 C C . THR B 1 151 ? 4.324 -1.764 7.848 1 94.81 151 THR B C 1
ATOM 3944 O O . THR B 1 151 ? 3.295 -2.107 8.438 1 94.81 151 THR B O 1
ATOM 3947 N N . VAL B 1 152 ? 4.668 -0.596 7.77 1 96.88 152 VAL B N 1
ATOM 3948 C CA . VAL B 1 152 ? 3.795 0.543 8.023 1 96.88 152 VAL B CA 1
ATOM 3949 C C . VAL B 1 152 ? 3.613 1.355 6.746 1 96.88 152 VAL B C 1
ATOM 3951 O O . VAL B 1 152 ? 4.562 1.966 6.25 1 96.88 152 VAL B O 1
ATOM 3954 N N . ARG B 1 153 ? 2.402 1.33 6.234 1 97.25 153 ARG B N 1
ATOM 3955 C CA . ARG B 1 153 ? 2.111 2.018 4.98 1 97.25 153 ARG B CA 1
ATOM 3956 C C . ARG B 1 153 ? 1.261 3.262 5.223 1 97.25 153 ARG B C 1
ATOM 3958 O O . ARG B 1 153 ? 0.202 3.182 5.848 1 97.25 153 ARG B O 1
ATOM 3965 N N . VAL B 1 154 ? 1.76 4.312 4.766 1 97.75 154 VAL B N 1
ATOM 3966 C CA . VAL B 1 154 ? 1.012 5.566 4.758 1 97.75 154 VAL B CA 1
ATOM 3967 C C . VAL B 1 154 ? 0.572 5.898 3.336 1 97.75 154 VAL B C 1
ATOM 3969 O O . VAL B 1 154 ? 1.403 6.008 2.432 1 97.75 154 VAL B O 1
ATOM 3972 N N . THR B 1 155 ? -0.704 6.004 3.111 1 96.69 155 THR B N 1
ATOM 3973 C CA . THR B 1 155 ? -1.249 6.379 1.812 1 96.69 155 THR B CA 1
ATOM 3974 C C . THR B 1 155 ? -2.107 7.633 1.927 1 96.69 155 THR B C 1
ATOM 3976 O O . THR B 1 155 ? -3.088 7.656 2.676 1 96.69 155 THR B O 1
ATOM 3979 N N . VAL B 1 156 ? -1.717 8.625 1.218 1 96.19 156 VAL B N 1
ATOM 3980 C CA . VAL B 1 156 ? -2.479 9.867 1.191 1 96.19 156 VAL B CA 1
ATOM 3981 C C . VAL B 1 156 ? -3.059 10.086 -0.203 1 96.19 156 VAL B C 1
ATOM 3983 O O . VAL B 1 156 ? -2.34 10.008 -1.201 1 96.19 156 VAL B O 1
ATOM 3986 N N . LEU B 1 157 ? -4.348 10.242 -0.307 1 93.25 157 LEU B N 1
ATOM 3987 C CA . LEU B 1 157 ? -5.035 10.727 -1.501 1 93.25 157 LEU B CA 1
ATOM 3988 C C . LEU B 1 157 ? -5.332 12.219 -1.392 1 93.25 157 LEU B C 1
ATOM 3990 O O . LEU B 1 157 ? -6.121 12.641 -0.541 1 93.25 157 LEU B O 1
ATOM 3994 N N . HIS B 1 158 ? -4.711 12.977 -2.168 1 93.06 158 HIS B N 1
ATOM 3995 C CA . HIS B 1 158 ? -4.855 14.422 -2.084 1 93.06 158 HIS B CA 1
ATOM 3996 C C . HIS B 1 158 ? -5.539 14.984 -3.328 1 93.06 158 HIS B C 1
ATOM 3998 O O . HIS B 1 158 ? -4.91 15.117 -4.379 1 93.06 158 HIS B O 1
ATOM 4004 N N . PRO B 1 159 ? -6.746 15.391 -3.25 1 89.81 159 PRO B N 1
ATOM 4005 C CA . PRO B 1 159 ? -7.445 16.016 -4.379 1 89.81 159 PRO B CA 1
ATOM 4006 C C . PRO B 1 159 ? -7.098 17.484 -4.543 1 89.81 159 PRO B C 1
ATOM 4008 O O . PRO B 1 159 ? -6.277 18.016 -3.791 1 89.81 159 PRO B O 1
ATOM 4011 N N . ALA B 1 160 ? -7.691 18.047 -5.59 1 87.19 160 ALA B N 1
ATOM 4012 C CA . ALA B 1 160 ? -7.582 19.5 -5.723 1 87.19 160 ALA B CA 1
ATOM 4013 C C . ALA B 1 160 ? -8.164 20.203 -4.504 1 87.19 160 ALA B C 1
ATOM 4015 O O . ALA B 1 160 ? -9.102 19.719 -3.879 1 87.19 160 ALA B O 1
ATOM 4016 N N . ASP B 1 161 ? -7.629 21.344 -4.191 1 85.06 161 ASP B N 1
ATOM 4017 C CA . ASP B 1 161 ? -7.953 22.031 -2.943 1 85.06 161 ASP B CA 1
ATOM 4018 C C . ASP B 1 161 ? -9.359 22.609 -2.982 1 85.06 161 ASP B C 1
ATOM 4020 O O . ASP B 1 161 ? -10.125 22.469 -2.027 1 85.06 161 ASP B O 1
ATOM 4024 N N . GLU B 1 162 ? -9.734 23.156 -4.082 1 81.56 162 GLU B N 1
ATOM 4025 C CA . GLU B 1 162 ? -10.961 23.953 -4.145 1 81.56 162 GLU B CA 1
ATOM 4026 C C . GLU B 1 162 ? -12.188 23.078 -3.875 1 81.56 162 GLU B C 1
ATOM 4028 O O . GLU B 1 162 ? -13.055 23.453 -3.082 1 81.56 162 GLU B O 1
ATOM 4033 N N . PRO B 1 163 ? -12.25 21.891 -4.48 1 77.62 163 PRO B N 1
ATOM 4034 C CA . PRO B 1 163 ? -13.438 21.062 -4.242 1 77.62 163 PRO B CA 1
ATOM 4035 C C . PRO B 1 163 ? -13.562 20.625 -2.787 1 77.62 163 PRO B C 1
ATOM 4037 O O . PRO B 1 163 ? -14.664 20.297 -2.332 1 77.62 163 PRO B O 1
ATOM 4040 N N . GLN B 1 164 ? -12.484 20.625 -2.055 1 80.38 164 GLN B N 1
ATOM 4041 C CA . GLN B 1 164 ? -12.516 20.172 -0.667 1 80.38 164 GLN B CA 1
ATOM 4042 C C . GLN B 1 164 ? -13.25 21.172 0.219 1 80.38 164 GLN B C 1
ATOM 4044 O O . GLN B 1 164 ? -13.734 20.812 1.297 1 80.38 164 GLN B O 1
ATOM 4049 N N . VAL B 1 165 ? -13.367 22.453 -0.293 1 80.62 165 VAL B N 1
ATOM 4050 C CA . VAL B 1 165 ? -13.859 23.484 0.619 1 80.62 165 VAL B CA 1
ATOM 4051 C C . VAL B 1 165 ? -15.031 24.234 -0.023 1 80.62 165 VAL B C 1
ATOM 4053 O O . VAL B 1 165 ? -15.633 25.109 0.601 1 80.62 165 VAL B O 1
ATOM 4056 N N . GLU B 1 166 ? -15.367 23.859 -1.221 1 79.19 166 GLU B N 1
ATOM 4057 C CA . GLU B 1 166 ? -16.422 24.562 -1.939 1 79.19 166 GLU B CA 1
ATOM 4058 C C . GLU B 1 166 ? -17.734 24.531 -1.161 1 79.19 166 GLU B C 1
ATOM 4060 O O . GLU B 1 166 ? -18.5 25.484 -1.18 1 79.19 166 GLU B O 1
ATOM 4065 N N . HIS B 1 167 ? -17.953 23.453 -0.493 1 77.19 167 HIS B N 1
ATOM 4066 C CA . HIS B 1 167 ? -19.219 23.25 0.208 1 77.19 167 HIS B CA 1
ATOM 4067 C C . HIS B 1 167 ? -19.344 24.203 1.398 1 77.19 167 HIS B C 1
ATOM 4069 O O . HIS B 1 167 ? -20.438 24.391 1.928 1 77.19 167 HIS B O 1
ATOM 4075 N N . LEU B 1 168 ? -18.219 24.781 1.804 1 78.81 168 LEU B N 1
ATOM 4076 C CA . LEU B 1 168 ? -18.219 25.672 2.955 1 78.81 168 LEU B CA 1
ATOM 4077 C C . LEU B 1 168 ? -18.812 27.031 2.586 1 78.81 168 LEU B C 1
ATOM 4079 O O . LEU B 1 168 ? -19.203 27.797 3.465 1 78.81 168 LEU B O 1
ATOM 4083 N N . ARG B 1 169 ? -18.828 27.312 1.22 1 78.06 169 ARG B N 1
ATOM 4084 C CA . ARG B 1 169 ? -19.469 28.516 0.687 1 78.06 169 ARG B CA 1
ATOM 4085 C C . ARG B 1 169 ? -18.922 29.766 1.362 1 78.06 169 ARG B C 1
ATOM 4087 O O . ARG B 1 169 ? -19.672 30.641 1.765 1 78.06 169 ARG B O 1
ATOM 4094 N N . LEU B 1 170 ? -17.578 29.75 1.567 1 84.25 170 LEU B N 1
ATOM 4095 C CA . LEU B 1 170 ? -16.922 30.922 2.15 1 84.25 170 LEU B CA 1
ATOM 4096 C C . LEU B 1 170 ? -16.719 32 1.101 1 84.25 170 LEU B C 1
ATOM 4098 O O . LEU B 1 170 ? -16.484 31.719 -0.073 1 84.25 170 LEU B O 1
ATOM 4102 N N . ASP B 1 171 ? -16.781 33.219 1.52 1 79.88 171 ASP B N 1
ATOM 4103 C CA . ASP B 1 171 ? -16.531 34.312 0.617 1 79.88 171 ASP B CA 1
ATOM 4104 C C . ASP B 1 171 ? -15.07 34.344 0.156 1 79.88 171 ASP B C 1
ATOM 4106 O O . ASP B 1 171 ? -14.164 34.031 0.939 1 79.88 171 ASP B O 1
ATOM 4110 N N . PRO B 1 172 ? -14.875 34.594 -1.077 1 81.44 172 PRO B N 1
ATOM 4111 C CA . PRO B 1 172 ? -13.492 34.719 -1.53 1 81.44 172 PRO B CA 1
ATOM 4112 C C . PRO B 1 172 ? -12.719 35.812 -0.768 1 81.44 172 PRO B C 1
ATOM 4114 O O . PRO B 1 172 ? -13.32 36.75 -0.258 1 81.44 172 PRO B O 1
ATOM 4117 N N . PRO B 1 173 ? -11.461 35.594 -0.691 1 80.19 173 PRO B N 1
ATOM 4118 C CA . PRO B 1 173 ? -10.664 36.594 0.003 1 80.19 173 PRO B CA 1
ATOM 4119 C C . PRO B 1 173 ? -10.781 37.969 -0.639 1 80.19 173 PRO B C 1
ATOM 4121 O O . PRO B 1 173 ? -10.867 38.094 -1.864 1 80.19 173 PRO B O 1
ATOM 4124 N N . ALA B 1 174 ? -10.914 38.938 0.242 1 84 174 ALA B N 1
ATOM 4125 C CA . ALA B 1 174 ? -10.898 40.312 -0.25 1 84 174 ALA B CA 1
ATOM 4126 C C . ALA B 1 174 ? -9.5 40.688 -0.73 1 84 174 ALA B C 1
ATOM 4128 O O . ALA B 1 174 ? -8.508 40.062 -0.352 1 84 174 ALA B O 1
ATOM 4129 N N . ASP B 1 175 ? -9.445 41.625 -1.643 1 86.69 175 ASP B N 1
ATOM 4130 C CA . ASP B 1 175 ? -8.172 42.094 -2.186 1 86.69 175 ASP B CA 1
ATOM 4131 C C . ASP B 1 175 ? -7.668 43.312 -1.428 1 86.69 175 ASP B C 1
ATOM 4133 O O . ASP B 1 175 ? -7.332 44.344 -2.037 1 86.69 175 ASP B O 1
ATOM 4137 N N . ASP B 1 176 ? -7.734 43.312 -0.141 1 93.31 176 ASP B N 1
ATOM 4138 C CA . ASP B 1 176 ? -7.316 44.5 0.609 1 93.31 176 ASP B CA 1
ATOM 4139 C C . ASP B 1 176 ? -6.246 44.156 1.639 1 93.31 176 ASP B C 1
ATOM 4141 O O . ASP B 1 176 ? -6.016 44.906 2.588 1 93.31 176 ASP B O 1
ATOM 4145 N N . ALA B 1 177 ? -5.684 42.969 1.446 1 92.19 177 ALA B N 1
ATOM 4146 C CA . ALA B 1 177 ? -4.57 42.562 2.307 1 92.19 177 ALA B CA 1
ATOM 4147 C C . ALA B 1 177 ? -3.295 43.312 1.919 1 92.19 177 ALA B C 1
ATOM 4149 O O . ALA B 1 177 ? -3.062 43.594 0.739 1 92.19 177 ALA B O 1
ATOM 4150 N N . ASP B 1 178 ? -2.502 43.688 2.869 1 90.44 178 ASP B N 1
ATOM 4151 C CA . ASP B 1 178 ? -1.228 44.344 2.611 1 90.44 178 ASP B CA 1
ATOM 4152 C C . ASP B 1 178 ? -0.255 43.406 1.903 1 90.44 178 ASP B C 1
ATOM 4154 O O . ASP B 1 178 ? 0.282 42.469 2.518 1 90.44 178 ASP B O 1
ATOM 4158 N N . THR B 1 179 ? 0.058 43.625 0.709 1 92.12 179 THR B N 1
ATOM 4159 C CA . THR B 1 179 ? 0.854 42.719 -0.13 1 92.12 179 THR B CA 1
ATOM 4160 C C . THR B 1 179 ? 2.318 42.75 0.298 1 92.12 179 THR B C 1
ATOM 4162 O O . THR B 1 179 ? 3.066 41.812 0.008 1 92.12 179 THR B O 1
ATOM 4165 N N . SER B 1 180 ? 2.688 43.875 0.92 1 93.75 180 SER B N 1
ATOM 4166 C CA . SER B 1 180 ? 4.074 43.938 1.37 1 93.75 180 SER B CA 1
ATOM 4167 C C . SER B 1 180 ? 4.352 42.906 2.467 1 93.75 180 SER B C 1
ATOM 4169 O O . SER B 1 180 ? 5.43 42.312 2.514 1 93.75 180 SER B O 1
ATOM 4171 N N . VAL B 1 181 ? 3.387 42.719 3.361 1 93.69 181 VAL B N 1
ATOM 4172 C CA . VAL B 1 181 ? 3.521 41.75 4.434 1 93.69 181 VAL B CA 1
ATOM 4173 C C . VAL B 1 181 ? 3.547 40.344 3.842 1 93.69 181 VAL B C 1
ATOM 4175 O O . VAL B 1 181 ? 4.305 39.469 4.301 1 93.69 181 VAL B O 1
ATOM 4178 N N . ILE B 1 182 ? 2.797 40.125 2.826 1 93.75 182 ILE B N 1
ATOM 4179 C CA . ILE B 1 182 ? 2.754 38.844 2.137 1 93.75 182 ILE B CA 1
ATOM 4180 C C . ILE B 1 182 ? 4.105 38.562 1.488 1 93.75 182 ILE B C 1
ATOM 4182 O O . ILE B 1 182 ? 4.637 37.469 1.6 1 93.75 182 ILE B O 1
ATOM 4186 N N . ALA B 1 183 ? 4.672 39.562 0.841 1 95.56 183 ALA B N 1
ATOM 4187 C CA . ALA B 1 183 ? 5.977 39.438 0.193 1 95.56 183 ALA B CA 1
ATOM 4188 C C . ALA B 1 183 ? 7.062 39.094 1.212 1 95.56 183 ALA B C 1
ATOM 4190 O O . ALA B 1 183 ? 7.961 38.312 0.935 1 95.56 183 ALA B O 1
ATOM 4191 N N . GLU B 1 184 ? 6.961 39.719 2.334 1 95.12 184 GLU B N 1
ATOM 4192 C CA . GLU B 1 184 ? 7.93 39.469 3.396 1 95.12 184 GLU B CA 1
ATOM 4193 C C . GLU B 1 184 ? 7.832 38.031 3.904 1 95.12 184 GLU B C 1
ATOM 4195 O O . GLU B 1 184 ? 8.852 37.406 4.188 1 95.12 184 GLU B O 1
ATOM 4200 N N . ALA B 1 185 ? 6.637 37.594 4.055 1 94.5 185 ALA B N 1
ATOM 4201 C CA . ALA B 1 185 ? 6.422 36.219 4.504 1 94.5 185 ALA B CA 1
ATOM 4202 C C . ALA B 1 185 ? 6.992 35.219 3.504 1 94.5 185 ALA B C 1
ATOM 4204 O O . ALA B 1 185 ? 7.613 34.219 3.895 1 94.5 185 ALA B O 1
ATOM 4205 N N . ILE B 1 186 ? 6.801 35.469 2.225 1 95.38 186 ILE B N 1
ATOM 4206 C CA . ILE B 1 186 ? 7.312 34.625 1.159 1 95.38 186 ILE B CA 1
ATOM 4207 C C . ILE B 1 186 ? 8.844 34.625 1.188 1 95.38 186 ILE B C 1
ATOM 4209 O O . ILE B 1 186 ? 9.469 33.562 1.078 1 95.38 186 ILE B O 1
ATOM 4213 N N . ALA B 1 187 ? 9.406 35.812 1.345 1 96.44 187 ALA B N 1
ATOM 4214 C CA . ALA B 1 187 ? 10.859 35.938 1.428 1 96.44 187 ALA B CA 1
ATOM 4215 C C . ALA B 1 187 ? 11.414 35.156 2.619 1 96.44 187 ALA B C 1
ATOM 4217 O O . ALA B 1 187 ? 12.477 34.531 2.527 1 96.44 187 ALA B O 1
ATOM 4218 N N . TYR B 1 188 ? 10.734 35.219 3.684 1 96.94 188 TYR B N 1
ATOM 4219 C CA . TYR B 1 188 ? 11.133 34.5 4.887 1 96.94 188 TYR B CA 1
ATOM 4220 C C . TYR B 1 188 ? 11.156 33 4.637 1 96.94 188 TYR B C 1
ATOM 4222 O O . TYR B 1 188 ? 12.125 32.312 4.973 1 96.94 188 TYR B O 1
ATOM 4230 N N . GLU B 1 189 ? 10.164 32.469 4.043 1 96.88 189 GLU B N 1
ATOM 4231 C CA . GLU B 1 189 ? 10.07 31.031 3.76 1 96.88 189 GLU B CA 1
ATOM 4232 C C . GLU B 1 189 ? 11.195 30.578 2.826 1 96.88 189 GLU B C 1
ATOM 4234 O O . GLU B 1 189 ? 11.75 29.5 2.996 1 96.88 189 GLU B O 1
ATOM 4239 N N . ASN B 1 190 ? 11.438 31.406 1.86 1 96.62 190 ASN B N 1
ATOM 4240 C CA . ASN B 1 190 ? 12.531 31.109 0.948 1 96.62 190 ASN B CA 1
ATOM 4241 C C . ASN B 1 190 ? 13.875 31.062 1.677 1 96.62 190 ASN B C 1
ATOM 4243 O O . ASN B 1 190 ? 14.68 30.156 1.438 1 96.62 190 ASN B O 1
ATOM 4247 N N . ALA B 1 191 ? 14.047 32.062 2.541 1 97.31 191 ALA B N 1
ATOM 4248 C CA . ALA B 1 191 ? 15.289 32.094 3.305 1 97.31 191 ALA B CA 1
ATOM 4249 C C . ALA B 1 191 ? 15.438 30.875 4.199 1 97.31 191 ALA B C 1
ATOM 4251 O O . ALA B 1 191 ? 16.531 30.328 4.332 1 97.31 191 ALA B O 1
ATOM 4252 N N . ARG B 1 192 ? 14.414 30.453 4.832 1 97.69 192 ARG B N 1
ATOM 4253 C CA . ARG B 1 192 ? 14.453 29.281 5.699 1 97.69 192 ARG B CA 1
ATOM 4254 C C . ARG B 1 192 ? 14.68 28 4.891 1 97.69 192 ARG B C 1
ATOM 4256 O O . ARG B 1 192 ? 15.344 27.078 5.352 1 97.69 192 ARG B O 1
ATOM 4263 N N . THR B 1 193 ? 14.086 27.953 3.693 1 97.75 193 THR B N 1
ATOM 4264 C CA . THR B 1 193 ? 14.336 26.828 2.812 1 97.75 193 THR B CA 1
ATOM 4265 C C . THR B 1 193 ? 15.82 26.734 2.459 1 97.75 193 THR B C 1
ATOM 4267 O O . THR B 1 193 ? 16.391 25.641 2.447 1 97.75 193 THR B O 1
ATOM 4270 N N . LEU B 1 194 ? 16.422 27.891 2.256 1 96.94 194 LEU B N 1
ATOM 4271 C CA . LEU B 1 194 ? 17.859 27.938 1.991 1 96.94 194 LEU B CA 1
ATOM 4272 C C . LEU B 1 194 ? 18.656 27.5 3.219 1 96.94 194 LEU B C 1
ATOM 4274 O O . LEU B 1 194 ? 19.672 26.828 3.094 1 96.94 194 LEU B O 1
ATOM 4278 N N . ASP B 1 195 ? 18.203 27.922 4.371 1 97.44 195 ASP B N 1
ATOM 4279 C CA . ASP B 1 195 ? 18.859 27.484 5.609 1 97.44 195 ASP B CA 1
ATOM 4280 C C . ASP B 1 195 ? 18.797 25.969 5.758 1 97.44 195 ASP B C 1
ATOM 4282 O O . ASP B 1 195 ? 19.734 25.359 6.277 1 97.44 195 ASP B O 1
ATOM 4286 N N . ALA B 1 196 ? 17.734 25.375 5.312 1 97.56 196 ALA B N 1
ATOM 4287 C CA . ALA B 1 196 ? 17.516 23.938 5.473 1 97.56 196 ALA B CA 1
ATOM 4288 C C . ALA B 1 196 ? 18.406 23.141 4.512 1 97.56 196 ALA B C 1
ATOM 4290 O O . ALA B 1 196 ? 18.969 22.109 4.887 1 97.56 196 ALA B O 1
ATOM 4291 N N . PHE B 1 197 ? 18.578 23.703 3.238 1 97 197 PHE B N 1
ATOM 4292 C CA . PHE B 1 197 ? 19.094 22.797 2.219 1 97 197 PHE B CA 1
ATOM 4293 C C . PHE B 1 197 ? 20.266 23.438 1.485 1 97 197 PHE B C 1
ATOM 4295 O O . PHE B 1 197 ? 20.938 22.781 0.69 1 97 197 PHE B O 1
ATOM 4302 N N . GLY B 1 198 ? 20.531 24.703 1.647 1 95.81 198 GLY B N 1
ATOM 4303 C CA . GLY B 1 198 ? 21.328 25.422 0.684 1 95.81 198 GLY B CA 1
ATOM 4304 C C . GLY B 1 198 ? 20.656 25.594 -0.663 1 95.81 198 GLY B C 1
ATOM 4305 O O . GLY B 1 198 ? 19.438 25.734 -0.734 1 95.81 198 GLY B O 1
ATOM 4306 N N . GLU B 1 199 ? 21.406 25.766 -1.691 1 93.19 199 GLU B N 1
ATOM 4307 C CA . GLU B 1 199 ? 20.844 25.891 -3.029 1 93.19 199 GLU B CA 1
ATOM 4308 C C . GLU B 1 199 ? 20.312 24.547 -3.523 1 93.19 199 GLU B C 1
ATOM 4310 O O . GLU B 1 199 ? 21.047 23.562 -3.588 1 93.19 199 GLU B O 1
ATOM 4315 N N . ILE B 1 200 ? 19.031 24.516 -3.756 1 92.94 200 ILE B N 1
ATOM 4316 C CA . ILE B 1 200 ? 18.406 23.328 -4.34 1 92.94 200 ILE B CA 1
ATOM 4317 C C . ILE B 1 200 ? 17.5 23.75 -5.496 1 92.94 200 ILE B C 1
ATOM 4319 O O . ILE B 1 200 ? 17.141 24.922 -5.621 1 92.94 200 ILE B O 1
ATOM 4323 N N . PRO B 1 201 ? 17.188 22.781 -6.355 1 92.31 201 PRO B N 1
ATOM 4324 C CA . PRO B 1 201 ? 16.219 23.125 -7.406 1 92.31 201 PRO B CA 1
ATOM 4325 C C . PRO B 1 201 ? 14.922 23.703 -6.852 1 92.31 201 PRO B C 1
ATOM 4327 O O . PRO B 1 201 ? 14.422 23.234 -5.828 1 92.31 201 PRO B O 1
ATOM 4330 N N . ALA B 1 202 ? 14.414 24.75 -7.52 1 91.56 202 ALA B N 1
ATOM 4331 C CA . ALA B 1 202 ? 13.227 25.469 -7.059 1 91.56 202 ALA B CA 1
ATOM 4332 C C . ALA B 1 202 ? 12.055 24.516 -6.848 1 91.56 202 ALA B C 1
ATOM 4334 O O . ALA B 1 202 ? 11.25 24.703 -5.934 1 91.56 202 ALA B O 1
ATOM 4335 N N . GLU B 1 203 ? 11.992 23.5 -7.691 1 92.5 203 GLU B N 1
ATOM 4336 C CA . GLU B 1 203 ? 10.891 22.547 -7.613 1 92.5 203 GLU B CA 1
ATOM 4337 C C . GLU B 1 203 ? 10.945 21.75 -6.316 1 92.5 203 GLU B C 1
ATOM 4339 O O . GLU B 1 203 ? 9.914 21.484 -5.707 1 92.5 203 GLU B O 1
ATOM 4344 N N . LEU B 1 204 ? 12.125 21.406 -5.887 1 94.31 204 LEU B N 1
ATOM 4345 C CA . LEU B 1 204 ? 12.273 20.656 -4.652 1 94.31 204 LEU B CA 1
ATOM 4346 C C . LEU B 1 204 ? 11.977 21.516 -3.436 1 94.31 204 LEU B C 1
ATOM 4348 O O . LEU B 1 204 ? 11.367 21.062 -2.469 1 94.31 204 LEU B O 1
ATOM 4352 N N . GLY B 1 205 ? 12.43 22.781 -3.535 1 95.06 205 GLY B N 1
ATOM 4353 C CA . GLY B 1 205 ? 12.102 23.719 -2.469 1 95.06 205 GLY B CA 1
ATOM 4354 C C . GLY B 1 205 ? 10.609 23.953 -2.316 1 95.06 205 GLY B C 1
ATOM 4355 O O . GLY B 1 205 ? 10.094 23.969 -1.197 1 95.06 205 GLY B O 1
ATOM 4356 N N . ARG B 1 206 ? 9.977 24.094 -3.426 1 94.62 206 ARG B N 1
ATOM 4357 C CA . ARG B 1 206 ? 8.531 24.266 -3.418 1 94.62 206 ARG B CA 1
ATOM 4358 C C . ARG B 1 206 ? 7.832 23.031 -2.877 1 94.62 206 ARG B C 1
ATOM 4360 O O . ARG B 1 206 ? 6.875 23.125 -2.105 1 94.62 206 ARG B O 1
ATOM 4367 N N . TYR B 1 207 ? 8.289 21.844 -3.318 1 96.06 207 TYR B N 1
ATOM 4368 C CA . TYR B 1 207 ? 7.703 20.594 -2.848 1 96.06 207 TYR B CA 1
ATOM 4369 C C . TYR B 1 207 ? 7.863 20.453 -1.339 1 96.06 207 TYR B C 1
ATOM 4371 O O . TYR B 1 207 ? 6.953 19.984 -0.653 1 96.06 207 TYR B O 1
ATOM 4379 N N . TYR B 1 208 ? 9.016 20.891 -0.811 1 97.38 208 TYR B N 1
ATOM 4380 C CA . TYR B 1 208 ? 9.289 20.844 0.622 1 97.38 208 TYR B CA 1
ATOM 4381 C C . TYR B 1 208 ? 8.281 21.703 1.391 1 97.38 208 TYR B C 1
ATOM 4383 O O . TYR B 1 208 ? 7.703 21.234 2.381 1 97.38 208 TYR B O 1
ATOM 4391 N N . ARG B 1 209 ? 8.031 22.812 0.89 1 96.75 209 ARG B N 1
ATOM 4392 C CA . ARG B 1 209 ? 7.168 23.766 1.598 1 96.75 209 ARG B CA 1
ATOM 4393 C C . ARG B 1 209 ? 5.699 23.406 1.42 1 96.75 209 ARG B C 1
ATOM 4395 O O . ARG B 1 209 ? 4.949 23.328 2.396 1 96.75 209 ARG B O 1
ATOM 4402 N N . ASP B 1 210 ? 5.293 23.109 0.215 1 94.81 210 ASP B N 1
ATOM 4403 C CA . ASP B 1 210 ? 3.873 23.094 -0.127 1 94.81 210 ASP B CA 1
ATOM 4404 C C . ASP B 1 210 ? 3.275 21.703 0.112 1 94.81 210 ASP B C 1
ATOM 4406 O O . ASP B 1 210 ? 2.131 21.578 0.554 1 94.81 210 ASP B O 1
ATOM 4410 N N . VAL B 1 211 ? 4.07 20.672 -0.141 1 96.75 211 VAL B N 1
ATOM 4411 C CA . VAL B 1 211 ? 3.518 19.328 -0.041 1 96.75 211 VAL B CA 1
ATOM 4412 C C . VAL B 1 211 ? 4.016 18.656 1.238 1 96.75 211 VAL B C 1
ATOM 4414 O O . VAL B 1 211 ? 3.215 18.203 2.061 1 96.75 211 VAL B O 1
ATOM 4417 N N . LEU B 1 212 ? 5.316 18.641 1.419 1 98.31 212 LEU B N 1
ATOM 4418 C CA . LEU B 1 212 ? 5.852 17.906 2.559 1 98.31 212 LEU B CA 1
ATOM 4419 C C . LEU B 1 212 ? 5.461 18.578 3.871 1 98.31 212 LEU B C 1
ATOM 4421 O O . LEU B 1 212 ? 4.891 17.938 4.754 1 98.31 212 LEU B O 1
ATOM 4425 N N . ASN B 1 213 ? 5.688 19.859 3.988 1 97.88 213 ASN B N 1
ATOM 4426 C CA . ASN B 1 213 ? 5.309 20.578 5.203 1 97.88 213 ASN B CA 1
ATOM 4427 C C . ASN 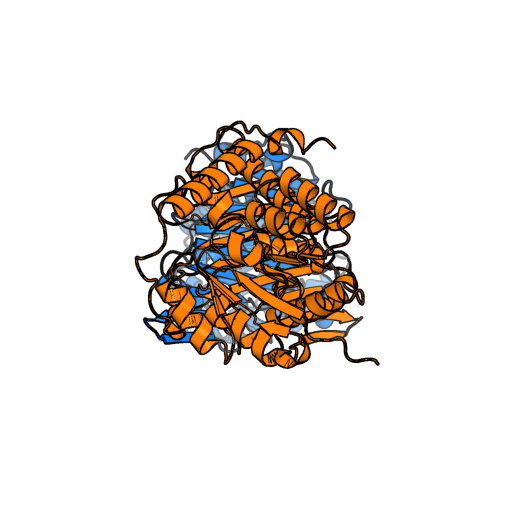B 1 213 ? 3.824 20.922 5.207 1 97.88 213 ASN B C 1
ATOM 4429 O O . ASN B 1 213 ? 3.24 21.156 6.27 1 97.88 213 ASN B O 1
ATOM 4433 N N . GLY B 1 214 ? 3.207 20.953 4.059 1 95.69 214 GLY B N 1
ATOM 4434 C CA . GLY B 1 214 ? 1.802 21.312 3.939 1 95.69 214 GLY B CA 1
ATOM 4435 C C . GLY B 1 214 ? 0.87 20.141 4.18 1 95.69 214 GLY B C 1
ATOM 4436 O O . GLY B 1 214 ? -0.291 20.328 4.547 1 95.69 214 GLY B O 1
ATOM 4437 N N . SER B 1 215 ? 1.38 18.906 3.896 1 95.19 215 SER B N 1
ATOM 4438 C CA . SER B 1 215 ? 0.492 17.75 3.959 1 95.19 215 SER B CA 1
ATOM 4439 C C . SER B 1 215 ? 1.163 16.578 4.66 1 95.19 215 SER B C 1
ATOM 4441 O O . SER B 1 215 ? 0.733 16.156 5.738 1 95.19 215 SER B O 1
ATOM 4443 N N . VAL B 1 216 ? 2.266 16.125 4.223 1 97.5 216 VAL B N 1
ATOM 4444 C CA . VAL B 1 216 ? 2.918 14.898 4.676 1 97.5 216 VAL B CA 1
ATOM 4445 C C . VAL B 1 216 ? 3.275 15.016 6.156 1 97.5 216 VAL B C 1
ATOM 4447 O O . VAL B 1 216 ? 3.252 14.023 6.887 1 97.5 216 VAL B O 1
ATOM 4450 N N . ILE B 1 217 ? 3.539 16.188 6.605 1 97.88 217 ILE B N 1
ATOM 4451 C CA . ILE B 1 217 ? 3.979 16.422 7.977 1 97.88 217 ILE B CA 1
ATOM 4452 C C . ILE B 1 217 ? 2.924 15.906 8.953 1 97.88 217 ILE B C 1
ATOM 4454 O O . ILE B 1 217 ? 3.252 15.477 10.062 1 97.88 217 ILE B O 1
ATOM 4458 N N . HIS B 1 218 ? 1.616 15.883 8.57 1 96.31 218 HIS B N 1
ATOM 4459 C CA . HIS B 1 218 ? 0.55 15.328 9.398 1 96.31 218 HIS B CA 1
ATOM 4460 C C . HIS B 1 218 ? 0.774 13.844 9.664 1 96.31 218 HIS B C 1
ATOM 4462 O O . HIS B 1 218 ? 0.526 13.359 10.773 1 96.31 218 HIS B O 1
ATOM 4468 N N . GLU B 1 219 ? 1.193 13.203 8.641 1 97 219 GLU B N 1
ATOM 4469 C CA . GLU B 1 219 ? 1.395 11.766 8.773 1 97 219 GLU B CA 1
ATOM 4470 C C . GLU B 1 219 ? 2.576 11.453 9.688 1 97 219 GLU B C 1
ATOM 4472 O O . GLU B 1 219 ? 2.559 10.461 10.422 1 97 219 GLU B O 1
ATOM 4477 N N . LEU B 1 220 ? 3.602 12.297 9.641 1 97.81 220 LEU B N 1
ATOM 4478 C CA . LEU B 1 220 ? 4.754 12.078 10.508 1 97.81 220 LEU B CA 1
ATOM 4479 C C . LEU B 1 220 ? 4.375 12.281 11.977 1 97.81 220 LEU B C 1
ATOM 4481 O O . LEU B 1 220 ? 4.738 11.477 12.828 1 97.81 220 LEU B O 1
ATOM 4485 N N . SER B 1 221 ? 3.635 13.367 12.219 1 97.88 221 SER B N 1
ATOM 4486 C CA . SER B 1 221 ? 3.174 13.586 13.586 1 97.88 221 SER B CA 1
ATOM 4487 C C . SER B 1 221 ? 2.273 12.445 14.055 1 97.88 221 SER B C 1
ATOM 4489 O O . SER B 1 221 ? 2.32 12.047 15.219 1 97.88 221 SER B O 1
ATOM 4491 N N . LEU B 1 222 ? 1.432 11.938 13.164 1 97.38 222 LEU B N 1
ATOM 4492 C CA . LEU B 1 222 ? 0.556 10.82 13.492 1 97.38 222 LEU B CA 1
ATOM 4493 C C . LEU B 1 222 ? 1.368 9.57 13.797 1 97.38 222 LEU B C 1
ATOM 4495 O O . LEU B 1 222 ? 1.057 8.836 14.742 1 97.38 222 LEU B O 1
ATOM 4499 N N . LEU B 1 223 ? 2.414 9.312 13 1 97.06 223 LEU B N 1
ATOM 4500 C CA . LEU B 1 223 ? 3.279 8.164 13.266 1 97.06 223 LEU B CA 1
ATOM 4501 C C . LEU B 1 223 ? 3.92 8.273 14.648 1 97.06 223 LEU B C 1
ATOM 4503 O O . LEU B 1 223 ? 4.004 7.281 15.375 1 97.06 223 LEU B O 1
ATOM 4507 N N . ARG B 1 224 ? 4.387 9.492 15.047 1 96.5 224 ARG B N 1
ATOM 4508 C CA . ARG B 1 224 ? 4.926 9.688 16.391 1 96.5 224 ARG B CA 1
ATOM 4509 C C . ARG B 1 224 ? 3.865 9.391 17.453 1 96.5 224 ARG B C 1
ATOM 4511 O O . ARG B 1 224 ? 4.148 8.727 18.453 1 96.5 224 ARG B O 1
ATOM 4518 N N . ALA B 1 225 ? 2.676 9.883 17.203 1 96.88 225 ALA B N 1
ATOM 4519 C CA . ALA B 1 225 ? 1.588 9.68 18.156 1 96.88 225 ALA B CA 1
ATOM 4520 C C . ALA B 1 225 ? 1.267 8.195 18.312 1 96.88 225 ALA B C 1
ATOM 4522 O O . ALA B 1 225 ? 0.814 7.754 19.375 1 96.88 225 ALA B O 1
ATOM 4523 N N . LEU B 1 226 ? 1.467 7.418 17.234 1 95.88 226 LEU B N 1
ATOM 4524 C CA . LEU B 1 226 ? 1.186 5.988 17.25 1 95.88 226 LEU B CA 1
ATOM 4525 C C . LEU B 1 226 ? 2.326 5.219 17.906 1 95.88 226 LEU B C 1
ATOM 4527 O O . LEU B 1 226 ? 2.244 3.998 18.078 1 95.88 226 LEU B O 1
ATOM 4531 N N . GLY B 1 227 ? 3.447 5.918 18.234 1 93.75 227 GLY B N 1
ATOM 4532 C CA . GLY B 1 227 ? 4.52 5.312 19.016 1 93.75 227 GLY B CA 1
ATOM 4533 C C . GLY B 1 227 ? 5.75 5 18.188 1 93.75 227 GLY B C 1
ATOM 4534 O O . GLY B 1 227 ? 6.691 4.367 18.672 1 93.75 227 GLY B O 1
ATOM 4535 N N . PHE B 1 228 ? 5.762 5.43 16.938 1 94.69 228 PHE B N 1
ATOM 4536 C CA . PHE B 1 228 ? 6.906 5.129 16.094 1 94.69 228 PHE B CA 1
ATOM 4537 C C . PHE B 1 228 ? 7.98 6.199 16.234 1 94.69 228 PHE B C 1
ATOM 4539 O O . PHE B 1 228 ? 7.672 7.367 16.484 1 94.69 228 PHE B O 1
ATOM 4546 N N . THR B 1 229 ? 9.227 5.781 16.094 1 94.75 229 THR B N 1
ATOM 4547 C CA . THR B 1 229 ? 10.336 6.707 15.906 1 94.75 229 THR B CA 1
ATOM 4548 C C . THR B 1 229 ? 10.547 7.004 14.422 1 94.75 229 THR B C 1
ATOM 4550 O O . THR B 1 229 ? 10.711 6.086 13.617 1 94.75 229 THR B O 1
ATOM 4553 N N . LEU B 1 230 ? 10.547 8.273 14.102 1 96.38 230 LEU B N 1
ATOM 4554 C CA . LEU B 1 230 ? 10.641 8.664 12.703 1 96.38 230 LEU B CA 1
ATOM 4555 C C . LEU B 1 230 ? 12.023 8.352 12.141 1 96.38 230 LEU B C 1
ATOM 4557 O O . LEU B 1 230 ? 13.016 8.375 12.867 1 96.38 230 LEU B O 1
ATOM 4561 N N . PRO B 1 231 ? 12.055 8.055 10.844 1 95.75 231 PRO B N 1
ATOM 4562 C CA . PRO B 1 231 ? 13.359 7.781 10.227 1 95.75 231 PRO B CA 1
ATOM 4563 C C . PRO B 1 231 ? 14.227 9.031 10.109 1 95.75 231 PRO B C 1
ATOM 4565 O O . PRO B 1 231 ? 13.711 10.133 9.898 1 95.75 231 PRO B O 1
ATOM 4568 N N . THR B 1 232 ? 15.5 8.828 10.172 1 92.62 232 THR B N 1
ATOM 4569 C CA . THR B 1 232 ? 16.469 9.914 9.977 1 92.62 232 THR B CA 1
ATOM 4570 C C . THR B 1 232 ? 17.109 9.82 8.602 1 92.62 232 THR B C 1
ATOM 4572 O O . THR B 1 232 ? 17.906 10.688 8.219 1 92.62 232 THR B O 1
ATOM 4575 N N . SER B 1 233 ? 16.828 8.797 7.945 1 93.94 233 SER B N 1
ATOM 4576 C CA . SER B 1 233 ? 17.25 8.586 6.566 1 93.94 233 SER B CA 1
ATOM 4577 C C . SER B 1 233 ? 16.234 7.746 5.797 1 93.94 233 SER B C 1
ATOM 4579 O O . SER B 1 233 ? 15.445 7.012 6.398 1 93.94 233 SER B O 1
ATOM 4581 N N . PHE B 1 234 ? 16.234 7.93 4.531 1 95.81 234 PHE B N 1
ATOM 4582 C CA . PHE B 1 234 ? 15.352 7.148 3.67 1 95.81 234 PHE B CA 1
ATOM 4583 C C . PHE B 1 234 ? 16.156 6.262 2.729 1 95.81 234 PHE B C 1
ATOM 4585 O O . PHE B 1 234 ? 17.203 6.668 2.234 1 95.81 234 PHE B O 1
ATOM 4592 N N . ASP B 1 235 ? 15.672 5.035 2.521 1 92.44 235 ASP B N 1
ATOM 4593 C CA . ASP B 1 235 ? 16.297 4.117 1.573 1 92.44 235 ASP B CA 1
ATOM 4594 C C . ASP B 1 235 ? 16.047 4.562 0.133 1 92.44 235 ASP B C 1
ATOM 4596 O O . ASP B 1 235 ? 16.938 4.449 -0.718 1 92.44 235 ASP B O 1
ATOM 4600 N N . THR B 1 236 ? 14.852 4.957 -0.077 1 92.69 236 THR B N 1
ATOM 4601 C CA . THR B 1 236 ? 14.469 5.402 -1.411 1 92.69 236 THR B CA 1
ATOM 4602 C C . THR B 1 236 ? 13.438 6.527 -1.328 1 92.69 236 THR B C 1
ATOM 4604 O O . THR B 1 236 ? 12.695 6.629 -0.35 1 92.69 236 THR B O 1
ATOM 4607 N N . ALA B 1 237 ? 13.438 7.383 -2.275 1 95.12 237 ALA B N 1
ATOM 4608 C CA . ALA B 1 237 ? 12.438 8.422 -2.49 1 95.12 237 ALA B CA 1
ATOM 4609 C C . ALA B 1 237 ? 12.328 8.781 -3.969 1 95.12 237 ALA B C 1
ATOM 4611 O O . ALA B 1 237 ? 13.336 8.938 -4.652 1 95.12 237 ALA B O 1
ATOM 4612 N N . GLN B 1 238 ? 11.047 8.82 -4.418 1 93.19 238 GLN B N 1
ATOM 4613 C CA . GLN B 1 238 ? 10.828 9.117 -5.828 1 93.19 238 GLN B CA 1
ATOM 4614 C C . GLN B 1 238 ? 9.641 10.055 -6.008 1 93.19 238 GLN B C 1
ATOM 4616 O O . GLN B 1 238 ? 8.633 9.93 -5.301 1 93.19 238 GLN B O 1
ATOM 4621 N N . LEU B 1 239 ? 9.797 10.984 -6.922 1 93.31 239 LEU B N 1
ATOM 4622 C CA . LEU B 1 239 ? 8.711 11.836 -7.383 1 93.31 239 LEU B CA 1
ATOM 4623 C C . LEU B 1 239 ? 8.32 11.5 -8.82 1 93.31 239 LEU B C 1
ATOM 4625 O O . LEU B 1 239 ? 9.188 11.219 -9.648 1 93.31 239 LEU B O 1
ATOM 4629 N N . TRP B 1 240 ? 7.004 11.453 -9.047 1 88.81 240 TRP B N 1
ATOM 4630 C CA . TRP B 1 240 ? 6.57 11.273 -10.43 1 88.81 240 TRP B CA 1
ATOM 4631 C C . TRP B 1 240 ? 5.219 11.938 -10.664 1 88.81 240 TRP B C 1
ATOM 4633 O O . TRP B 1 240 ? 4.383 12 -9.766 1 88.81 240 TRP B O 1
ATOM 4643 N N . PRO B 1 241 ? 4.957 12.484 -11.766 1 85.94 241 PRO B N 1
ATOM 4644 C CA . PRO B 1 241 ? 5.93 12.625 -12.852 1 85.94 241 PRO B CA 1
ATOM 4645 C C . PRO B 1 241 ? 7.059 13.594 -12.508 1 85.94 241 PRO B C 1
ATOM 4647 O O . PRO B 1 241 ? 6.875 14.5 -11.695 1 85.94 241 PRO B O 1
ATOM 4650 N N . TRP B 1 242 ? 8.234 13.406 -13.125 1 81.12 242 TRP B N 1
ATOM 4651 C CA . TRP B 1 242 ? 9.398 14.266 -12.977 1 81.12 242 TRP B CA 1
ATOM 4652 C C . TRP B 1 242 ? 10.133 14.422 -14.305 1 81.12 242 TRP B C 1
ATOM 4654 O O . TRP B 1 242 ? 10.375 13.43 -15.008 1 81.12 242 TRP B O 1
ATOM 4664 N N . PRO B 1 243 ? 10.516 15.656 -14.727 1 79.25 243 PRO B N 1
ATOM 4665 C CA . PRO B 1 243 ? 10.375 16.891 -13.961 1 79.25 243 PRO B CA 1
ATOM 4666 C C . PRO B 1 243 ? 8.922 17.344 -13.844 1 79.25 243 PRO B C 1
ATOM 4668 O O . PRO B 1 243 ? 8.062 16.906 -14.617 1 79.25 243 PRO B O 1
ATOM 4671 N N . VAL B 1 244 ? 8.734 18.156 -12.836 1 79.06 244 VAL B N 1
ATOM 4672 C CA . VAL B 1 244 ? 7.379 18.609 -12.531 1 79.06 244 VAL B CA 1
ATOM 4673 C C . VAL B 1 244 ? 6.871 19.516 -13.641 1 79.06 244 VAL B C 1
ATOM 4675 O O . VAL B 1 244 ? 7.598 20.406 -14.109 1 79.06 244 VAL B O 1
ATOM 4678 N N . GLU B 1 245 ? 5.641 19.203 -14.203 1 74.69 245 GLU B N 1
ATOM 4679 C CA . GLU B 1 245 ? 5.043 20.078 -15.219 1 74.69 245 GLU B CA 1
ATOM 4680 C C . GLU B 1 245 ? 3.76 20.719 -14.711 1 74.69 245 GLU B C 1
ATOM 4682 O O . GLU B 1 245 ? 2.684 20.516 -15.273 1 74.69 245 GLU B O 1
ATOM 4687 N N . GLY B 1 246 ? 3.744 21.469 -13.555 1 79.31 246 GLY B N 1
ATOM 4688 C CA . GLY B 1 246 ? 2.598 22.234 -13.109 1 79.31 246 GLY B CA 1
ATOM 4689 C C . GLY B 1 246 ? 1.971 21.688 -11.836 1 79.31 246 GLY B C 1
ATOM 4690 O O . GLY B 1 246 ? 1.802 22.422 -10.859 1 79.31 246 GLY B O 1
ATOM 4691 N N . GLU B 1 247 ? 1.513 20.281 -11.906 1 88.56 247 GLU B N 1
ATOM 4692 C CA . GLU B 1 247 ? 0.89 19.688 -10.734 1 88.56 247 GLU B CA 1
ATOM 4693 C C . GLU B 1 247 ? 1.932 19.016 -9.844 1 88.56 247 GLU B C 1
ATOM 4695 O O . GLU B 1 247 ? 2.969 18.562 -10.328 1 88.56 247 GLU B O 1
ATOM 4700 N N . PRO B 1 248 ? 1.591 19.094 -8.539 1 92.06 248 PRO B N 1
ATOM 4701 C CA . PRO B 1 248 ? 2.559 18.422 -7.664 1 92.06 248 PRO B CA 1
ATOM 4702 C C . PRO B 1 248 ? 2.74 16.953 -7.996 1 92.06 248 PRO B C 1
ATOM 4704 O O . PRO B 1 248 ? 1.766 16.25 -8.297 1 92.06 248 PRO B O 1
ATOM 4707 N N . PRO B 1 249 ? 3.98 16.531 -8.078 1 93.75 249 PRO B N 1
ATOM 4708 C CA . PRO B 1 249 ? 4.219 15.109 -8.32 1 93.75 249 PRO B CA 1
ATOM 4709 C C . PRO B 1 249 ? 3.818 14.234 -7.133 1 93.75 249 PRO B C 1
ATOM 4711 O O . PRO B 1 249 ? 3.732 14.719 -6 1 93.75 249 PRO B O 1
ATOM 4714 N N . CYS B 1 250 ? 3.498 12.969 -7.461 1 94.94 250 CYS B N 1
ATOM 4715 C CA . CYS B 1 250 ? 3.324 11.961 -6.418 1 94.94 250 CYS B CA 1
ATOM 4716 C C . CYS B 1 250 ? 4.652 11.633 -5.75 1 94.94 250 CYS B C 1
ATOM 4718 O O . CYS B 1 250 ? 5.719 11.914 -6.305 1 94.94 250 CYS B O 1
ATOM 4720 N N . LEU B 1 251 ? 4.551 11.117 -4.523 1 96.44 251 LEU B N 1
ATOM 4721 C CA . LEU B 1 251 ? 5.73 10.758 -3.748 1 96.44 251 LEU B CA 1
ATOM 4722 C C . LEU B 1 251 ? 5.645 9.312 -3.27 1 96.44 251 LEU B C 1
ATOM 4724 O O . LEU B 1 251 ? 4.594 8.867 -2.805 1 96.44 251 LEU B O 1
ATOM 4728 N N . LEU B 1 252 ? 6.691 8.555 -3.473 1 95.94 252 LEU B N 1
ATOM 4729 C CA . LEU B 1 252 ? 6.902 7.266 -2.818 1 95.94 252 LEU B CA 1
ATOM 4730 C C . LEU B 1 252 ? 8.266 7.223 -2.129 1 95.94 252 LEU B C 1
ATOM 4732 O O . LEU B 1 252 ? 9.297 7.449 -2.768 1 95.94 252 LEU B O 1
ATOM 4736 N N . ALA B 1 253 ? 8.273 6.992 -0.863 1 96.69 253 ALA B N 1
ATOM 4737 C CA . ALA B 1 253 ? 9.516 6.906 -0.099 1 96.69 253 ALA B CA 1
ATOM 4738 C C . ALA B 1 253 ? 9.484 5.727 0.868 1 96.69 253 ALA B C 1
ATOM 4740 O O . ALA B 1 253 ? 8.414 5.352 1.364 1 96.69 253 ALA B O 1
ATOM 4741 N N . THR B 1 254 ? 10.617 5.109 1.097 1 95.38 254 THR B N 1
ATOM 4742 C CA . THR B 1 254 ? 10.727 3.992 2.031 1 95.38 254 THR B CA 1
ATOM 4743 C C . THR B 1 254 ? 11.883 4.215 3.006 1 95.38 254 THR B C 1
ATOM 4745 O O . THR B 1 254 ? 12.883 4.84 2.656 1 95.38 254 THR B O 1
ATOM 4748 N N . ALA B 1 255 ? 11.719 3.732 4.188 1 95.69 255 ALA B N 1
ATOM 4749 C CA . ALA B 1 255 ? 12.734 3.869 5.23 1 95.69 255 ALA B CA 1
ATOM 4750 C C . ALA B 1 255 ? 12.547 2.824 6.324 1 95.69 255 ALA B C 1
ATOM 4752 O O . ALA B 1 255 ? 11.445 2.293 6.5 1 95.69 255 ALA B O 1
ATOM 4753 N N . PRO B 1 256 ? 13.641 2.521 6.984 1 92.81 256 PRO B N 1
ATOM 4754 C CA . PRO B 1 256 ? 13.445 1.771 8.227 1 92.81 256 PRO B CA 1
ATOM 4755 C C . PRO B 1 256 ? 12.641 2.551 9.266 1 92.81 256 PRO B C 1
ATOM 4757 O O . PRO B 1 256 ? 12.789 3.77 9.383 1 92.81 256 PRO B O 1
ATOM 4760 N N . LEU B 1 257 ? 11.742 1.949 9.805 1 92.75 257 LEU B N 1
ATOM 4761 C CA . LEU B 1 257 ? 10.969 2.529 10.898 1 92.75 257 LEU B CA 1
ATOM 4762 C C . LEU B 1 257 ? 11.164 1.731 12.188 1 92.75 257 LEU B C 1
ATOM 4764 O O . LEU B 1 257 ? 10.625 0.629 12.32 1 92.75 257 LEU B O 1
ATOM 4768 N N . GLY B 1 258 ? 11.867 2.307 13.062 1 80.44 258 GLY B N 1
ATOM 4769 C CA . GLY B 1 258 ? 12.258 1.535 14.234 1 80.44 258 GLY B CA 1
ATOM 4770 C C . GLY B 1 258 ? 13.195 0.388 13.898 1 80.44 258 GLY B C 1
ATOM 4771 O O . GLY B 1 258 ? 14.07 0.522 13.039 1 80.44 258 GLY B O 1
ATOM 4772 N N . ASP B 1 259 ? 13.023 -0.755 14.625 1 75.25 259 ASP B N 1
ATOM 4773 C CA . ASP B 1 259 ? 13.992 -1.84 14.484 1 75.25 259 ASP B CA 1
ATOM 4774 C C . ASP B 1 259 ? 13.523 -2.867 13.461 1 75.25 259 ASP B C 1
ATOM 4776 O O . ASP B 1 259 ? 14.336 -3.482 12.773 1 75.25 259 ASP B O 1
ATOM 4780 N N . ASP B 1 260 ? 12.227 -2.959 13.312 1 80.94 260 ASP B N 1
ATOM 4781 C CA . ASP B 1 260 ? 11.797 -4.152 12.594 1 80.94 260 ASP B CA 1
ATOM 4782 C C . ASP B 1 260 ? 10.875 -3.785 11.422 1 80.94 260 ASP B C 1
ATOM 4784 O O . ASP B 1 260 ? 10.633 -4.609 10.539 1 80.94 260 ASP B O 1
ATOM 4788 N N . ALA B 1 261 ? 10.422 -2.516 11.438 1 89.62 261 ALA B N 1
ATOM 4789 C CA . ALA B 1 261 ? 9.398 -2.193 10.445 1 89.62 261 ALA B CA 1
ATOM 4790 C C . ALA B 1 261 ? 9.977 -1.339 9.32 1 89.62 261 ALA B C 1
ATOM 4792 O O . ALA B 1 261 ? 11.039 -0.734 9.477 1 89.62 261 ALA B O 1
ATOM 4793 N N . ARG B 1 262 ? 9.344 -1.438 8.195 1 94.19 262 ARG B N 1
ATOM 4794 C CA . ARG B 1 262 ? 9.641 -0.541 7.086 1 94.19 262 ARG B CA 1
ATOM 4795 C C . ARG B 1 262 ? 8.469 0.387 6.801 1 94.19 262 ARG B C 1
ATOM 4797 O O . ARG B 1 262 ? 7.316 -0.055 6.762 1 94.19 262 ARG B O 1
ATOM 4804 N N . LEU B 1 263 ? 8.812 1.632 6.668 1 96.62 263 LEU B N 1
ATOM 4805 C CA . LEU B 1 263 ? 7.836 2.648 6.293 1 96.62 263 LEU B CA 1
ATOM 4806 C C . LEU B 1 263 ? 7.688 2.729 4.777 1 96.62 263 LEU B C 1
ATOM 4808 O O . LEU B 1 263 ? 8.688 2.746 4.055 1 96.62 263 LEU B O 1
ATOM 4812 N N . VAL B 1 264 ? 6.508 2.635 4.312 1 96.31 264 VAL B N 1
ATOM 4813 C CA . VAL B 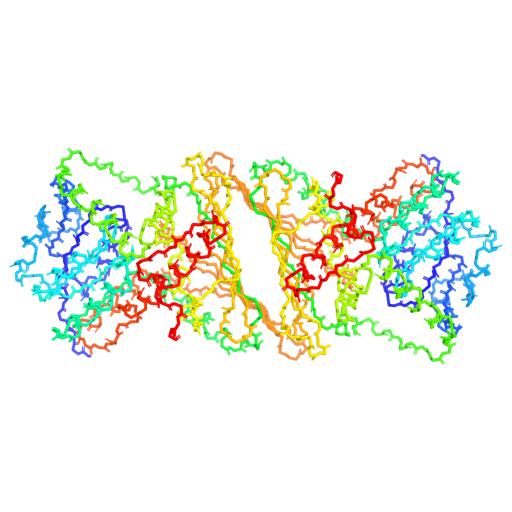1 264 ? 6.16 2.959 2.934 1 96.31 264 VAL B CA 1
ATOM 4814 C C . VAL B 1 264 ? 5.273 4.203 2.902 1 96.31 264 VAL B C 1
ATOM 4816 O O . VAL B 1 264 ? 4.078 4.129 3.193 1 96.31 264 VAL B O 1
ATOM 4819 N N . LEU B 1 265 ? 5.844 5.297 2.547 1 97.81 265 LEU B N 1
ATOM 4820 C CA . LEU B 1 265 ? 5.145 6.574 2.492 1 97.81 265 LEU B CA 1
ATOM 4821 C C . LEU B 1 265 ? 4.758 6.926 1.06 1 97.81 265 LEU B C 1
ATOM 4823 O O . LEU B 1 265 ? 5.625 7.188 0.224 1 97.81 265 LEU B O 1
ATOM 4827 N N . ASN B 1 266 ? 3.469 6.926 0.779 1 97.5 266 ASN B N 1
ATOM 4828 C CA . ASN B 1 266 ? 2.945 7.164 -0.562 1 97.5 266 ASN B CA 1
ATOM 4829 C C . ASN B 1 266 ? 1.953 8.32 -0.582 1 97.5 266 ASN B C 1
ATOM 4831 O O . ASN B 1 266 ? 0.826 8.188 -0.101 1 97.5 266 ASN B O 1
ATOM 4835 N N . TRP B 1 267 ? 2.381 9.477 -1.005 1 97.56 267 TRP B N 1
ATOM 4836 C CA . TRP B 1 267 ? 1.522 10.641 -1.202 1 97.56 267 TRP B CA 1
ATOM 4837 C C . TRP B 1 267 ? 1.103 10.766 -2.662 1 97.56 267 TRP B C 1
ATOM 4839 O O . TRP B 1 267 ? 1.951 10.82 -3.557 1 97.56 267 TRP B O 1
ATOM 4849 N N . ASN B 1 268 ? -0.212 10.836 -2.938 1 95.44 268 ASN B N 1
ATOM 4850 C CA . ASN B 1 268 ? -0.733 10.781 -4.301 1 95.44 268 ASN B CA 1
ATOM 4851 C C . ASN B 1 268 ? -1.563 12.016 -4.637 1 95.44 268 ASN B C 1
ATOM 4853 O O . ASN B 1 268 ? -2.549 12.312 -3.955 1 95.44 268 ASN B O 1
ATOM 4857 N N . TRP B 1 269 ? -1.169 12.711 -5.637 1 93.88 269 TRP B N 1
ATOM 4858 C CA . TRP B 1 269 ? -1.952 13.828 -6.168 1 93.88 269 TRP B CA 1
ATOM 4859 C C . TRP B 1 269 ? -3.043 13.328 -7.105 1 93.88 269 TRP B C 1
ATOM 4861 O O . TRP B 1 269 ? -2.754 12.859 -8.211 1 93.88 269 TRP B O 1
ATOM 4871 N N . LEU B 1 270 ? -4.27 13.398 -6.66 1 90.5 270 LEU B N 1
ATOM 4872 C CA . LEU B 1 270 ? -5.438 12.961 -7.422 1 90.5 270 LEU B CA 1
ATOM 4873 C C . LEU B 1 270 ? -6.418 14.117 -7.609 1 90.5 270 LEU B C 1
ATOM 4875 O O . LEU B 1 270 ? -7.461 14.156 -6.949 1 90.5 270 LEU B O 1
ATOM 4879 N N . PRO B 1 271 ? -6.176 14.938 -8.539 1 87.31 271 PRO B N 1
ATOM 4880 C CA . PRO B 1 271 ? -6.918 16.203 -8.586 1 87.31 271 PRO B CA 1
ATOM 4881 C C . PRO B 1 271 ? -8.398 16 -8.883 1 87.31 271 PRO B C 1
ATOM 4883 O O . PRO B 1 271 ? -9.227 16.844 -8.5 1 87.31 271 PRO B O 1
ATOM 4886 N N . ASP B 1 272 ? -8.75 14.898 -9.5 1 84.44 272 ASP B N 1
ATOM 4887 C CA . ASP B 1 272 ? -10.141 14.703 -9.906 1 84.44 272 ASP B CA 1
ATOM 4888 C C . ASP B 1 272 ? -10.82 13.641 -9.047 1 84.44 272 ASP B C 1
ATOM 4890 O O . ASP B 1 272 ? -11.883 13.133 -9.406 1 84.44 272 ASP B O 1
ATOM 4894 N N . HIS B 1 273 ? -10.102 13.297 -7.996 1 81.38 273 HIS B N 1
ATOM 4895 C CA . HIS B 1 273 ? -10.633 12.273 -7.098 1 81.38 273 HIS B CA 1
ATOM 4896 C C . HIS B 1 273 ? -11.625 12.867 -6.105 1 81.38 273 HIS B C 1
ATOM 4898 O O . HIS B 1 273 ? -11.414 13.969 -5.59 1 81.38 273 HIS B O 1
ATOM 4904 N N . PRO B 1 274 ? -12.562 12.039 -5.75 1 65.06 274 PRO B N 1
ATOM 4905 C CA . PRO B 1 274 ? -13.727 12.539 -5.012 1 65.06 274 PRO B CA 1
ATOM 4906 C C . PRO B 1 274 ? -13.406 12.891 -3.562 1 65.06 274 PRO B C 1
ATOM 4908 O O . PRO B 1 274 ? -14.156 13.625 -2.92 1 65.06 274 PRO B O 1
ATOM 4911 N N . GLU B 1 275 ? -12.398 12.32 -2.959 1 79.25 275 GLU B N 1
ATOM 4912 C CA . GLU B 1 275 ? -12.32 12.484 -1.511 1 79.25 275 GLU B CA 1
ATOM 4913 C C . GLU B 1 275 ? -10.875 12.477 -1.028 1 79.25 275 GLU B C 1
ATOM 4915 O O . GLU B 1 275 ? -10.062 11.672 -1.493 1 79.25 275 GLU B O 1
ATOM 4920 N N . TYR B 1 276 ? -10.68 13.453 -0.184 1 87.06 276 TYR B N 1
ATOM 4921 C CA . TYR B 1 276 ? -9.414 13.383 0.54 1 87.06 276 TYR B CA 1
ATOM 4922 C C . TYR B 1 276 ? -9.312 12.078 1.33 1 87.06 276 TYR B C 1
ATOM 4924 O O . TYR B 1 276 ? -10.297 11.633 1.931 1 87.06 276 TYR B O 1
ATOM 4932 N N . GLY B 1 277 ? -8.195 11.375 1.218 1 90 277 GLY B N 1
ATOM 4933 C CA . GLY B 1 277 ? -8.008 10.125 1.943 1 90 277 GLY B CA 1
ATOM 4934 C C . GLY B 1 277 ? -6.652 10.023 2.619 1 90 277 GLY B C 1
ATOM 4935 O O . GLY B 1 277 ? -5.641 10.453 2.061 1 90 277 GLY B O 1
ATOM 4936 N N . GLU B 1 278 ? -6.656 9.547 3.875 1 93.81 278 GLU B N 1
ATOM 4937 C CA . GLU B 1 278 ? -5.445 9.258 4.637 1 93.81 278 GLU B CA 1
ATOM 4938 C C . GLU B 1 278 ? -5.551 7.914 5.352 1 93.81 278 GLU B C 1
ATOM 4940 O O . GLU B 1 278 ? -6.434 7.723 6.191 1 93.81 278 GLU B O 1
ATOM 4945 N N . GLU B 1 279 ? -4.633 7.074 4.965 1 95.06 279 GLU B N 1
ATOM 4946 C CA . GLU B 1 279 ? -4.629 5.723 5.516 1 95.06 279 GLU B CA 1
ATOM 4947 C C . GLU B 1 279 ? -3.268 5.375 6.117 1 95.06 279 GLU B C 1
ATOM 4949 O O . GLU B 1 279 ? -2.23 5.613 5.5 1 95.06 279 GLU B O 1
ATOM 4954 N N . ILE B 1 280 ? -3.301 4.906 7.367 1 96.19 280 ILE B N 1
ATOM 4955 C CA . ILE B 1 280 ? -2.148 4.227 7.941 1 96.19 280 ILE B CA 1
ATOM 4956 C C . ILE B 1 280 ? -2.469 2.744 8.133 1 96.19 280 ILE B C 1
ATOM 4958 O O . ILE B 1 280 ? -3.385 2.393 8.883 1 96.19 280 ILE B O 1
ATOM 4962 N N . ALA B 1 281 ? -1.77 1.944 7.402 1 96.94 281 ALA B N 1
ATOM 4963 C CA . ALA B 1 281 ? -1.929 0.497 7.516 1 96.94 281 ALA B CA 1
ATOM 4964 C C . ALA B 1 281 ? -0.67 -0.151 8.086 1 96.94 281 ALA B C 1
ATOM 4966 O O . ALA B 1 281 ? 0.441 0.132 7.633 1 96.94 281 ALA B O 1
ATOM 4967 N N . VAL B 1 282 ? -0.854 -0.923 9.078 1 95.06 282 VAL B N 1
ATOM 4968 C CA . VAL B 1 282 ? 0.257 -1.637 9.695 1 95.06 282 VAL B CA 1
ATOM 4969 C C . VAL B 1 282 ? 0.065 -3.143 9.531 1 95.06 282 VAL B C 1
ATOM 4971 O O . VAL B 1 282 ? -1.012 -3.672 9.812 1 95.06 282 VAL B O 1
ATOM 4974 N N . LEU B 1 283 ? 1.069 -3.758 8.992 1 94.38 283 LEU B N 1
ATOM 4975 C CA . LEU B 1 283 ? 1.129 -5.215 8.938 1 94.38 283 LEU B CA 1
ATOM 4976 C C . LEU B 1 283 ? 2.127 -5.758 9.953 1 94.38 283 LEU B C 1
ATOM 4978 O O . LEU B 1 283 ? 3.305 -5.395 9.93 1 94.38 283 LEU B O 1
ATOM 4982 N N . ALA B 1 284 ? 1.63 -6.543 10.812 1 92 284 ALA B N 1
ATOM 4983 C CA . ALA B 1 284 ? 2.463 -7.145 11.852 1 92 284 ALA B CA 1
ATOM 4984 C C . ALA B 1 284 ? 2.469 -8.664 11.742 1 92 284 ALA B C 1
ATOM 4986 O O . ALA B 1 284 ? 1.701 -9.242 10.961 1 92 284 ALA B O 1
ATOM 4987 N N . ARG B 1 285 ? 3.326 -9.281 12.414 1 88.38 285 ARG B N 1
ATOM 4988 C CA . ARG B 1 285 ? 3.508 -10.727 12.375 1 88.38 285 ARG B CA 1
ATOM 4989 C C . ARG B 1 285 ? 2.197 -11.453 12.656 1 88.38 285 ARG B C 1
ATOM 4991 O O . ARG B 1 285 ? 1.931 -12.516 12.078 1 88.38 285 ARG B O 1
ATOM 4998 N N . ASP B 1 286 ? 1.374 -10.883 13.531 1 87.19 286 ASP B N 1
ATOM 4999 C CA . ASP B 1 286 ? 0.204 -11.617 14.008 1 87.19 286 ASP B CA 1
ATOM 5000 C C . ASP B 1 286 ? -1.086 -10.883 13.648 1 87.19 286 ASP B C 1
ATOM 5002 O O . ASP B 1 286 ? -2.164 -11.234 14.133 1 87.19 286 ASP B O 1
ATOM 5006 N N . GLY B 1 287 ? -0.956 -9.859 12.93 1 88.19 287 GLY B N 1
ATOM 5007 C CA . GLY B 1 287 ? -2.17 -9.117 12.625 1 88.19 287 GLY B CA 1
ATOM 5008 C C . GLY B 1 287 ? -1.921 -7.879 11.789 1 88.19 287 GLY B C 1
ATOM 5009 O O . GLY B 1 287 ? -0.833 -7.707 11.234 1 88.19 287 GLY B O 1
ATOM 5010 N N . ARG B 1 288 ? -3.033 -7.113 11.609 1 93 288 ARG B N 1
ATOM 5011 C CA . ARG B 1 288 ? -2.912 -5.867 10.859 1 93 288 ARG B CA 1
ATOM 5012 C C . ARG B 1 288 ? -3.867 -4.809 11.398 1 93 288 ARG B C 1
ATOM 5014 O O . ARG B 1 288 ? -4.832 -5.133 12.094 1 93 288 ARG B O 1
ATOM 5021 N N . LEU B 1 289 ? -3.496 -3.639 11.273 1 93.81 289 LEU B N 1
ATOM 5022 C CA . LEU B 1 289 ? -4.234 -2.453 11.695 1 93.81 289 LEU B CA 1
ATOM 5023 C C . LEU B 1 289 ? -4.355 -1.456 10.547 1 93.81 289 LEU B C 1
ATOM 5025 O O . LEU B 1 289 ? -3.402 -1.247 9.797 1 93.81 289 LEU B O 1
ATOM 5029 N N . ARG B 1 290 ? -5.555 -0.952 10.312 1 95.69 290 ARG B N 1
ATOM 5030 C CA . ARG B 1 290 ? -5.777 0.12 9.352 1 95.69 290 ARG B CA 1
ATOM 5031 C C . ARG B 1 290 ? -6.523 1.286 9.984 1 95.69 290 ARG B C 1
ATOM 5033 O O . ARG B 1 290 ? -7.617 1.109 10.523 1 95.69 290 ARG B O 1
ATOM 5040 N N . LEU B 1 291 ? -5.938 2.408 9.992 1 95.12 291 LEU B N 1
ATOM 5041 C CA . LEU B 1 291 ? -6.535 3.652 10.469 1 95.12 291 LEU B CA 1
ATOM 5042 C C . LEU B 1 291 ? -6.852 4.582 9.305 1 95.12 291 LEU B C 1
ATOM 5044 O O . LEU B 1 291 ? -5.949 5.027 8.594 1 95.12 291 LEU B O 1
ATOM 5048 N N . ASP B 1 292 ? -8.117 4.801 8.992 1 93.56 292 ASP B N 1
ATOM 5049 C CA . ASP B 1 292 ? -8.578 5.785 8.023 1 93.56 292 ASP B CA 1
ATOM 5050 C C . ASP B 1 292 ? -8.977 7.09 8.711 1 93.56 292 ASP B C 1
ATOM 5052 O O . ASP B 1 292 ? -9.977 7.137 9.43 1 93.56 292 ASP B O 1
ATOM 5056 N N . MET B 1 293 ? -8.266 8.117 8.438 1 91.25 293 MET B N 1
ATOM 5057 C CA . MET B 1 293 ? -8.492 9.391 9.117 1 91.25 293 MET B CA 1
ATOM 5058 C C . MET B 1 293 ? -9.617 10.172 8.445 1 91.25 293 MET B C 1
ATOM 5060 O O . MET B 1 293 ? -9.742 10.148 7.219 1 91.25 293 MET B O 1
ATOM 5064 N N . ALA B 1 294 ? -10.336 10.859 9.227 1 83.88 294 ALA B N 1
ATOM 5065 C CA . ALA B 1 294 ? -11.375 11.734 8.703 1 83.88 294 ALA B CA 1
ATOM 5066 C C . ALA B 1 294 ? -10.773 12.906 7.934 1 83.88 294 ALA B C 1
ATOM 5068 O O . ALA B 1 294 ? -9.727 13.445 8.328 1 83.88 294 ALA B O 1
ATOM 5069 N N . ALA B 1 295 ? -11.516 13.266 6.867 1 78.19 295 ALA B N 1
ATOM 5070 C CA . ALA B 1 295 ? -11.086 14.445 6.121 1 78.19 295 ALA B CA 1
ATOM 5071 C C . ALA B 1 295 ? -11.203 15.703 6.973 1 78.19 295 ALA B C 1
ATOM 5073 O O . ALA B 1 295 ? -12.172 15.867 7.723 1 78.19 295 ALA B O 1
ATOM 5074 N N . PRO B 1 296 ? -10.258 16.578 6.836 1 74.06 296 PRO B N 1
ATOM 5075 C CA . PRO B 1 296 ? -10.156 17.688 7.777 1 74.06 296 PRO B CA 1
ATOM 5076 C C . PRO B 1 296 ? -11.336 18.656 7.668 1 74.06 296 PRO B C 1
ATOM 5078 O O . PRO B 1 296 ? -11.703 19.297 8.656 1 74.06 296 PRO B O 1
ATOM 5081 N N . TYR B 1 297 ? -11.969 18.766 6.555 1 71.69 297 TYR B N 1
ATOM 5082 C CA . TYR B 1 297 ? -12.969 19.812 6.387 1 71.69 297 TYR B CA 1
ATOM 5083 C C . TYR B 1 297 ? -14.375 19.234 6.477 1 71.69 297 TYR B C 1
ATOM 5085 O O . TYR B 1 297 ? -15.359 19.922 6.176 1 71.69 297 TYR B O 1
ATOM 5093 N N . LEU B 1 298 ? -14.375 17.984 6.82 1 66.94 298 LEU B N 1
ATOM 5094 C CA . LEU B 1 298 ? -15.68 17.359 7.031 1 66.94 298 LEU B CA 1
ATOM 5095 C C . LEU B 1 298 ? -15.922 17.094 8.516 1 66.94 298 LEU B C 1
ATOM 5097 O O . LEU B 1 298 ? -15.328 16.188 9.094 1 66.94 298 LEU B O 1
ATOM 5101 N N . VAL B 1 299 ? -16.672 17.953 9.055 1 59.75 299 VAL B N 1
ATOM 5102 C CA . VAL B 1 299 ? -16.859 17.938 10.5 1 59.75 299 VAL B CA 1
ATOM 5103 C C . VAL B 1 299 ? -17.719 16.75 10.906 1 59.75 299 VAL B C 1
ATOM 5105 O O . VAL B 1 299 ? -17.656 16.281 12.047 1 59.75 299 VAL B O 1
ATOM 5108 N N . ASP B 1 300 ? -18.328 16.141 9.969 1 59.62 300 ASP B N 1
ATOM 5109 C CA . ASP B 1 300 ? -19.266 15.07 10.305 1 59.62 300 ASP B CA 1
ATOM 5110 C C . ASP B 1 300 ? -18.672 13.711 9.945 1 59.62 300 ASP B C 1
ATOM 5112 O O . ASP B 1 300 ? -19.375 12.695 10.016 1 59.62 300 ASP B O 1
ATOM 5116 N N . VAL B 1 301 ? -17.547 13.773 9.539 1 70.56 301 VAL B N 1
ATOM 5117 C CA . VAL B 1 301 ? -16.938 12.5 9.172 1 70.56 301 VAL B CA 1
ATOM 5118 C C . VAL B 1 301 ? -15.961 12.055 10.266 1 70.56 301 VAL B C 1
ATOM 5120 O O . VAL B 1 301 ? -15.234 12.875 10.828 1 70.56 301 VAL B O 1
ATOM 5123 N N . ARG B 1 302 ? -16.094 10.805 10.578 1 78.75 302 ARG B N 1
ATOM 5124 C CA . ARG B 1 302 ? -15.258 10.227 11.625 1 78.75 302 ARG B CA 1
ATOM 5125 C C . ARG B 1 302 ? -14.188 9.312 11.047 1 78.75 302 ARG B C 1
ATOM 5127 O O . ARG B 1 302 ? -14.375 8.719 9.984 1 78.75 302 ARG B O 1
ATOM 5134 N N . SER B 1 303 ? -13.086 9.273 11.758 1 89.44 303 SER B N 1
ATOM 5135 C CA . SER B 1 303 ? -12.062 8.281 11.445 1 89.44 303 SER B CA 1
ATOM 5136 C C . SER B 1 303 ? -12.547 6.871 11.742 1 89.44 303 SER B C 1
ATOM 5138 O O . SER B 1 303 ? -13.516 6.68 12.484 1 89.44 303 SER B O 1
ATOM 5140 N N . THR B 1 304 ? -11.992 5.918 11.047 1 91.88 304 THR B N 1
ATOM 5141 C CA . THR B 1 304 ? -12.32 4.512 11.273 1 91.88 304 THR B CA 1
ATOM 5142 C C . THR B 1 304 ? -11.047 3.695 11.492 1 91.88 304 THR B C 1
ATOM 5144 O O . THR B 1 304 ? -10.047 3.895 10.797 1 91.88 304 THR B O 1
ATOM 5147 N N . LEU B 1 305 ? -11.086 2.861 12.523 1 92.44 305 LEU B N 1
ATOM 5148 C CA . LEU B 1 305 ? -9.984 1.948 12.82 1 92.44 305 LEU B CA 1
ATOM 5149 C C . LEU B 1 305 ? -10.422 0.499 12.633 1 92.44 305 LEU B C 1
ATOM 5151 O O . LEU B 1 305 ? -11.438 0.069 13.18 1 92.44 305 LEU B O 1
ATOM 5155 N N . ARG B 1 306 ? -9.711 -0.195 11.836 1 92.88 306 ARG B N 1
ATOM 5156 C CA . ARG B 1 306 ? -9.914 -1.631 11.672 1 92.88 306 ARG B CA 1
ATOM 5157 C C . ARG B 1 306 ? -8.703 -2.414 12.156 1 92.88 306 ARG B C 1
ATOM 5159 O O . ARG B 1 306 ? -7.562 -2.086 11.812 1 92.88 306 ARG B O 1
ATOM 5166 N N . VAL B 1 307 ? -8.961 -3.396 13.023 1 91.12 307 VAL B N 1
ATOM 5167 C CA . VAL B 1 307 ? -7.887 -4.23 13.562 1 91.12 307 VAL B CA 1
ATOM 5168 C C . VAL B 1 307 ? -8.242 -5.703 13.383 1 91.12 307 VAL B C 1
ATOM 5170 O O . VAL B 1 307 ? -9.367 -6.121 13.664 1 91.12 307 VAL B O 1
ATOM 5173 N N . GLU B 1 308 ? -7.344 -6.426 12.797 1 89.94 308 GLU B N 1
ATOM 5174 C CA . GLU B 1 308 ? -7.453 -7.879 12.695 1 89.94 308 GLU B CA 1
ATOM 5175 C C . GLU B 1 308 ? -6.328 -8.57 13.461 1 89.94 308 GLU B C 1
ATOM 5177 O O . GLU B 1 308 ? -5.156 -8.234 13.289 1 89.94 308 GLU B O 1
ATOM 5182 N N . ARG B 1 309 ? -6.656 -9.398 14.352 1 84.12 309 ARG B N 1
ATOM 5183 C CA . ARG B 1 309 ? -5.66 -10.133 15.125 1 84.12 309 ARG B CA 1
ATOM 5184 C C . ARG B 1 309 ? -6.09 -11.578 15.344 1 84.12 309 ARG B C 1
ATOM 5186 O O . ARG B 1 309 ? -7.285 -11.891 15.297 1 84.12 309 ARG B O 1
ATOM 5193 N N . ALA B 1 310 ? -5.055 -12.414 15.461 1 76.38 310 ALA B N 1
ATOM 5194 C CA . ALA B 1 310 ? -5.297 -13.82 15.789 1 76.38 310 ALA B CA 1
ATOM 5195 C C . ALA B 1 310 ? -5.016 -14.086 17.266 1 76.38 310 ALA B C 1
ATOM 5197 O O . ALA B 1 310 ? -4.004 -13.633 17.812 1 76.38 310 ALA B O 1
ATOM 5198 N N . GLU B 1 311 ? -5.98 -14.5 17.969 1 67.62 311 GLU B N 1
ATOM 5199 C CA . GLU B 1 311 ? -5.82 -15.047 19.312 1 67.62 311 GLU B CA 1
ATOM 5200 C C . GLU B 1 311 ? -6.094 -16.547 19.344 1 67.62 311 GLU B C 1
ATOM 5202 O O . GLU B 1 311 ? -7.246 -16.969 19.469 1 67.62 311 GLU B O 1
ATOM 5207 N N . GLY B 1 312 ? -4.957 -17.344 19.234 1 65.06 312 GLY B N 1
ATOM 5208 C CA . GLY B 1 312 ? -5.156 -18.766 19.031 1 65.06 312 GLY B CA 1
ATOM 5209 C C . GLY B 1 312 ? -5.871 -19.094 17.734 1 65.06 312 GLY B C 1
ATOM 5210 O O . GLY B 1 312 ? -5.477 -18.609 16.672 1 65.06 312 GLY B O 1
ATOM 5211 N N . ALA B 1 313 ? -6.984 -19.859 17.781 1 67 313 ALA B N 1
ATOM 5212 C CA . ALA B 1 313 ? -7.742 -20.266 16.594 1 67 313 ALA B CA 1
ATOM 5213 C C . ALA B 1 313 ? -8.82 -19.234 16.266 1 67 313 ALA B C 1
ATOM 5215 O O . ALA B 1 313 ? -9.477 -19.344 15.219 1 67 313 ALA B O 1
ATOM 5216 N N . VAL B 1 314 ? -8.82 -18.203 17.156 1 69.5 314 VAL B N 1
ATOM 5217 C CA . VAL B 1 314 ? -9.891 -17.219 16.969 1 69.5 314 VAL B CA 1
ATOM 5218 C C . VAL B 1 314 ? -9.336 -15.992 16.25 1 69.5 314 VAL B C 1
ATOM 5220 O O . VAL B 1 314 ? -8.297 -15.461 16.641 1 69.5 314 VAL B O 1
ATOM 5223 N N . ARG B 1 315 ? -10.062 -15.672 15.148 1 77.56 315 ARG B N 1
ATOM 5224 C CA . ARG B 1 315 ? -9.766 -14.438 14.43 1 77.56 315 ARG B CA 1
ATOM 5225 C C . ARG B 1 315 ? -10.758 -13.336 14.805 1 77.56 315 ARG B C 1
ATOM 5227 O O . ARG B 1 315 ? -11.961 -13.57 14.844 1 77.56 315 ARG B O 1
ATOM 5234 N N . ARG B 1 316 ? -10.164 -12.266 15.211 1 71.56 316 ARG B N 1
ATOM 5235 C CA . ARG B 1 316 ? -11 -11.141 15.602 1 71.56 316 ARG B CA 1
ATOM 5236 C C . ARG B 1 316 ? -10.812 -9.961 14.656 1 71.56 316 ARG B C 1
ATOM 5238 O O . ARG B 1 316 ? -9.688 -9.562 14.367 1 71.56 316 ARG B O 1
ATOM 5245 N N . ASP B 1 317 ? -11.906 -9.531 14.016 1 81 317 ASP B N 1
ATOM 5246 C CA . ASP B 1 317 ? -11.969 -8.297 13.242 1 81 317 ASP B CA 1
ATOM 5247 C C . ASP B 1 317 ? -12.742 -7.215 13.992 1 81 317 ASP B C 1
ATOM 5249 O O . ASP B 1 317 ? -13.914 -7.395 14.312 1 81 317 ASP B O 1
ATOM 5253 N N . THR B 1 318 ? -12.062 -6.215 14.336 1 78.88 318 THR B N 1
ATOM 5254 C CA . THR B 1 318 ? -12.68 -5.125 15.078 1 78.88 318 THR B CA 1
ATOM 5255 C C . THR B 1 318 ? -12.703 -3.848 14.242 1 78.88 318 THR B C 1
ATOM 5257 O O . THR B 1 318 ? -11.711 -3.496 13.602 1 78.88 318 THR B O 1
ATOM 5260 N N . THR B 1 319 ? -13.844 -3.35 14.055 1 86.31 319 THR B N 1
ATOM 5261 C CA . THR B 1 319 ? -13.961 -1.985 13.555 1 86.31 319 THR B CA 1
ATOM 5262 C C . THR B 1 319 ? -14.344 -1.027 14.68 1 86.31 319 THR B C 1
ATOM 5264 O O . THR B 1 319 ? -15.312 -1.272 15.406 1 86.31 319 THR B O 1
ATOM 5267 N N . ALA B 1 320 ? -13.539 0.011 14.867 1 80.19 320 ALA B N 1
ATOM 5268 C CA . ALA B 1 320 ? -13.797 0.992 15.914 1 80.19 320 ALA B CA 1
ATOM 5269 C C . ALA B 1 320 ? -14.047 2.377 15.328 1 80.19 320 ALA B C 1
ATOM 5271 O O . ALA B 1 320 ? -13.406 2.766 14.344 1 80.19 320 ALA B O 1
ATOM 5272 N N . ARG B 1 321 ? -15.016 3.029 15.875 1 81.38 321 ARG B N 1
ATOM 5273 C CA . ARG B 1 321 ? -15.297 4.441 15.648 1 81.38 321 ARG B CA 1
ATOM 5274 C C . ARG B 1 321 ? -15.484 5.188 16.969 1 81.38 321 ARG B C 1
ATOM 5276 O O . ARG B 1 321 ? -15.844 4.586 17.984 1 81.38 321 ARG B O 1
ATOM 5283 N N . HIS B 1 322 ? -15.008 6.348 17 1 78.31 322 HIS B N 1
ATOM 5284 C CA . HIS B 1 322 ? -15.188 7.141 18.203 1 78.31 322 HIS B CA 1
ATOM 5285 C C . HIS B 1 322 ? -16.391 8.07 18.078 1 78.31 322 HIS B C 1
ATOM 5287 O O . HIS B 1 322 ? -17.109 8.023 17.078 1 78.31 322 HIS B O 1
ATOM 5293 N N . GLY B 1 323 ? -16.703 8.758 19.188 1 71.38 323 GLY B N 1
ATOM 5294 C CA . GLY B 1 323 ? -17.781 9.727 19.172 1 71.38 323 GLY B CA 1
ATOM 5295 C C . GLY B 1 323 ? -17.578 10.836 18.141 1 71.38 323 GLY B C 1
ATOM 5296 O O . GLY B 1 323 ? -16.766 10.688 17.219 1 71.38 323 GLY B O 1
ATOM 5297 N N . TYR B 1 324 ? -18.281 11.797 18.156 1 70.06 324 TYR B N 1
ATOM 5298 C CA . TYR B 1 324 ? -18.344 12.789 17.094 1 70.06 324 TYR B CA 1
ATOM 5299 C C . TYR B 1 324 ? -17.359 13.922 17.344 1 70.06 324 TYR B C 1
ATOM 5301 O O . TYR B 1 324 ? -17.297 14.875 16.562 1 70.06 324 TYR B O 1
ATOM 5309 N N . ASP B 1 325 ? -16.531 13.727 18.312 1 78.88 325 ASP B N 1
ATOM 5310 C CA . ASP B 1 325 ? -15.508 14.75 18.547 1 78.88 325 ASP B CA 1
ATOM 5311 C C . ASP B 1 325 ? -14.391 14.656 17.5 1 78.88 325 ASP B C 1
ATOM 5313 O O . ASP B 1 325 ? -14.18 13.602 16.906 1 78.88 325 ASP B O 1
ATOM 5317 N N . THR B 1 326 ? -13.789 15.75 17.266 1 83.44 326 THR B N 1
ATOM 5318 C CA . THR B 1 326 ? -12.734 15.805 16.25 1 83.44 326 THR B CA 1
ATOM 5319 C C . THR B 1 326 ? -11.391 16.109 16.906 1 83.44 326 THR B C 1
ATOM 5321 O O . THR B 1 326 ? -11.336 16.594 18.031 1 83.44 326 THR B O 1
ATOM 5324 N N . GLY B 1 327 ? -10.344 15.82 16.188 1 89.75 327 GLY B N 1
ATOM 5325 C CA . GLY B 1 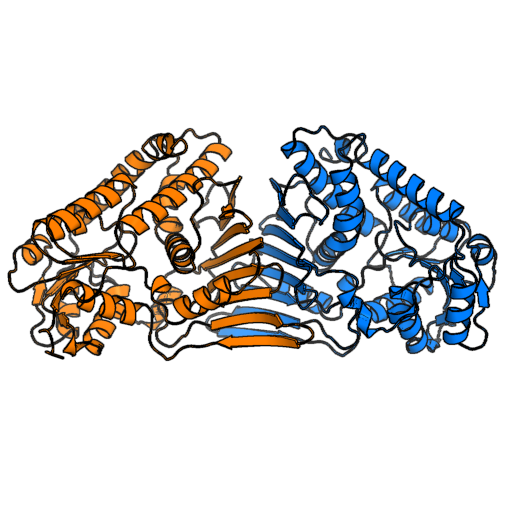327 ? -9.008 16.172 16.641 1 89.75 327 GLY B CA 1
ATOM 5326 C C . GLY B 1 327 ? -8.836 17.672 16.844 1 89.75 327 GLY B C 1
ATOM 5327 O O . GLY B 1 327 ? -8.055 18.094 17.703 1 89.75 327 GLY B O 1
ATOM 5328 N N . PHE B 1 328 ? -9.625 18.453 16.172 1 90.56 328 PHE B N 1
ATOM 5329 C CA . PHE B 1 328 ? -9.555 19.906 16.312 1 90.56 328 PHE B CA 1
ATOM 5330 C C . PHE B 1 328 ? -10.094 20.344 17.672 1 90.56 328 PHE B C 1
ATOM 5332 O O . PHE B 1 328 ? -9.492 21.203 18.328 1 90.56 328 PHE B O 1
ATOM 5339 N N . VAL B 1 329 ? -11.164 19.75 18.078 1 89.69 329 VAL B N 1
ATOM 5340 C CA . VAL B 1 329 ? -11.766 20.094 19.359 1 89.69 329 VAL B CA 1
ATOM 5341 C C . VAL B 1 329 ? -10.859 19.625 20.5 1 89.69 329 VAL B C 1
ATOM 5343 O O . VAL B 1 329 ? -10.562 20.391 21.422 1 89.69 329 VAL B O 1
ATOM 5346 N N . ARG B 1 330 ? -10.359 18.453 20.375 1 91.06 330 ARG B N 1
ATOM 5347 C CA . ARG B 1 330 ? -9.539 17.875 21.422 1 91.06 330 ARG B CA 1
ATOM 5348 C C . ARG B 1 330 ? -8.219 18.625 21.578 1 91.06 330 ARG B C 1
ATOM 5350 O O . ARG B 1 330 ? -7.715 18.797 22.688 1 91.06 330 ARG B O 1
ATOM 5357 N N . GLN B 1 331 ? -7.664 19.047 20.469 1 94.94 331 GLN B N 1
ATOM 5358 C CA . GLN B 1 331 ? -6.41 19.797 20.547 1 94.94 331 GLN B CA 1
ATOM 5359 C C . GLN B 1 331 ? -6.613 21.125 21.25 1 94.94 331 GLN B C 1
ATOM 5361 O O . GLN B 1 331 ? -5.738 21.578 22 1 94.94 331 GLN B O 1
ATOM 5366 N N . LEU B 1 332 ? -7.777 21.734 21.062 1 94.94 332 LEU B N 1
ATOM 5367 C CA . LEU B 1 332 ? -8.102 23 21.734 1 94.94 332 LEU B CA 1
ATOM 5368 C C . LEU B 1 332 ? -8.312 22.766 23.219 1 94.94 332 LEU B C 1
ATOM 5370 O O . LEU B 1 332 ? -7.848 23.562 24.047 1 94.94 332 LEU B O 1
ATOM 5374 N N . GLU B 1 333 ? -8.977 21.688 23.547 1 94.19 333 GLU B N 1
ATOM 5375 C CA . GLU B 1 333 ? -9.18 21.344 24.953 1 94.19 333 GLU B CA 1
ATOM 5376 C C . GLU B 1 333 ? -7.844 21.141 25.672 1 94.19 333 GLU B C 1
ATOM 5378 O O . GLU B 1 333 ? -7.641 21.656 26.766 1 94.19 333 GLU B O 1
ATOM 5383 N N . GLU B 1 334 ? -7.004 20.453 25.047 1 94.94 334 GLU B N 1
ATOM 5384 C CA . GLU B 1 334 ? -5.703 20.188 25.641 1 94.94 334 GLU B CA 1
ATOM 5385 C C . GLU B 1 334 ? -4.867 21.469 25.734 1 94.94 334 GLU B C 1
ATOM 5387 O O . GLU B 1 334 ? -4.094 21.641 26.672 1 94.94 334 GLU B O 1
ATOM 5392 N N . PHE B 1 335 ? -5.02 22.281 24.75 1 97 335 PHE B N 1
ATOM 5393 C CA . PHE B 1 335 ? -4.324 23.562 24.797 1 97 335 PHE B CA 1
ATOM 5394 C C . PHE B 1 335 ? -4.758 24.375 26.016 1 97 335 PHE B C 1
ATOM 5396 O O . PHE B 1 335 ? -3.918 24.891 26.75 1 97 335 PHE B O 1
ATOM 5403 N N . ALA B 1 336 ? -6.031 24.5 26.188 1 97.19 336 ALA B N 1
ATOM 5404 C CA . ALA B 1 336 ? -6.555 25.234 27.344 1 97.19 336 ALA B CA 1
ATOM 5405 C C . ALA B 1 336 ? -6.047 24.625 28.656 1 97.19 336 ALA B C 1
ATOM 5407 O O . ALA B 1 336 ? -5.621 25.344 29.547 1 97.19 336 ALA B O 1
ATOM 5408 N N . ALA B 1 337 ? -6.078 23.344 28.688 1 96.62 337 ALA B N 1
ATOM 5409 C CA . ALA B 1 337 ? -5.602 22.641 29.891 1 96.62 337 ALA B CA 1
ATOM 5410 C C . ALA B 1 337 ? -4.121 22.922 30.125 1 96.62 337 ALA B C 1
ATOM 5412 O O . ALA B 1 337 ? -3.695 23.094 31.281 1 96.62 337 ALA B O 1
ATOM 5413 N N . ALA B 1 338 ? -3.346 22.953 29.078 1 97.31 338 ALA B N 1
ATOM 5414 C CA . ALA B 1 338 ? -1.915 23.234 29.203 1 97.31 338 ALA B CA 1
ATOM 5415 C C . ALA B 1 338 ? -1.666 24.672 29.656 1 97.31 338 ALA B C 1
ATOM 5417 O O . ALA B 1 338 ? -0.785 24.922 30.484 1 97.31 338 ALA B O 1
ATOM 5418 N N . VAL B 1 339 ? -2.414 25.578 29.109 1 97.38 339 VAL B N 1
ATOM 5419 C CA . VAL B 1 339 ? -2.289 26.984 29.469 1 97.38 339 VAL B CA 1
ATOM 5420 C C . VAL B 1 339 ? -2.545 27.156 30.969 1 97.38 339 VAL B C 1
ATOM 5422 O O . VAL B 1 339 ? -1.887 27.969 31.625 1 97.38 339 VAL B O 1
ATOM 5425 N N . HIS B 1 340 ? -3.414 26.328 31.5 1 96.31 340 HIS B N 1
ATOM 5426 C CA . HIS B 1 340 ? -3.762 26.406 32.906 1 96.31 340 HIS B CA 1
ATOM 5427 C C . HIS B 1 340 ? -2.846 25.531 33.75 1 96.31 340 HIS B C 1
ATOM 5429 O O . HIS B 1 340 ? -3.057 25.375 34.969 1 96.31 340 HIS B O 1
ATOM 5435 N N . GLY B 1 341 ? -1.896 24.875 33.125 1 94.44 341 GLY B N 1
ATOM 5436 C CA . GLY B 1 341 ? -0.9 24.078 33.812 1 94.44 341 GLY B CA 1
ATOM 5437 C C . GLY B 1 341 ? -1.407 22.719 34.219 1 94.44 341 GLY B C 1
ATOM 5438 O O . GLY B 1 341 ? -0.822 22.062 35.094 1 94.44 341 GLY B O 1
ATOM 5439 N N . GLU B 1 342 ? -2.451 22.266 33.562 1 93.81 342 GLU B N 1
ATOM 5440 C CA . GLU B 1 342 ? -3.068 21 33.938 1 93.81 342 GLU B CA 1
ATOM 5441 C C . GLU B 1 342 ? -2.424 19.828 33.219 1 93.81 342 GLU B C 1
ATOM 5443 O O . GLU B 1 342 ? -2.523 18.688 33.656 1 93.81 342 GLU B O 1
ATOM 5448 N N . THR B 1 343 ? -1.867 20.078 32.062 1 92.94 343 THR B N 1
ATOM 5449 C CA . THR B 1 343 ? -1.27 19.016 31.281 1 92.94 343 THR B CA 1
ATOM 5450 C C . THR B 1 343 ? -0.079 19.547 30.484 1 92.94 343 THR B C 1
ATOM 5452 O O . THR B 1 343 ? 0.079 20.75 30.312 1 92.94 343 THR B O 1
ATOM 5455 N N . LYS B 1 344 ? 0.772 18.656 30.094 1 92.5 344 LYS B N 1
ATOM 5456 C CA . LYS B 1 344 ? 1.864 18.984 29.188 1 92.5 344 LYS B CA 1
ATOM 5457 C C . LYS B 1 344 ? 1.398 18.938 27.734 1 92.5 344 LYS B C 1
ATOM 5459 O O . LYS B 1 344 ? 0.421 18.266 27.406 1 92.5 344 LYS B O 1
ATOM 5464 N N . VAL B 1 345 ? 2.066 19.703 26.953 1 92.19 345 VAL B N 1
ATOM 5465 C CA . VAL B 1 345 ? 1.74 19.766 25.531 1 92.19 345 VAL B CA 1
ATOM 5466 C C . VAL B 1 345 ? 2.211 18.484 24.828 1 92.19 345 VAL B C 1
ATOM 5468 O O . VAL B 1 345 ? 3.381 18.109 24.938 1 92.19 345 VAL B O 1
ATOM 5471 N N . ARG B 1 346 ? 1.321 17.828 24.125 1 92.56 346 ARG B N 1
ATOM 5472 C CA . ARG B 1 346 ? 1.633 16.625 23.375 1 92.56 346 ARG B CA 1
ATOM 5473 C C . ARG B 1 346 ? 2.346 16.953 22.062 1 92.56 346 ARG B C 1
ATOM 5475 O O . ARG B 1 346 ? 3.32 16.297 21.688 1 92.56 346 ARG B O 1
ATOM 5482 N N . SER B 1 347 ? 1.863 17.953 21.438 1 96.62 347 SER B N 1
ATOM 5483 C CA . SER B 1 347 ? 2.367 18.344 20.125 1 96.62 347 SER B CA 1
ATOM 5484 C C . SER B 1 347 ? 3.201 19.625 20.219 1 96.62 347 SER B C 1
ATOM 5486 O O . SER B 1 347 ? 2.824 20.656 19.656 1 96.62 347 SER B O 1
ATOM 5488 N N . GLY B 1 348 ? 4.375 19.516 20.797 1 97.19 348 GLY B N 1
ATOM 5489 C CA . GLY B 1 348 ? 5.211 20.688 21.031 1 97.19 348 GLY B CA 1
ATOM 5490 C C . GLY B 1 348 ? 6.285 20.859 19.969 1 97.19 348 GLY B C 1
ATOM 5491 O O . GLY B 1 348 ? 6.246 20.219 18.922 1 97.19 348 GLY B O 1
ATOM 5492 N N . ALA B 1 349 ? 7.184 21.812 20.266 1 97.81 349 ALA B N 1
ATOM 5493 C CA . ALA B 1 349 ? 8.25 22.188 19.344 1 97.81 349 ALA B CA 1
ATOM 5494 C C . ALA B 1 349 ? 9.211 21.016 19.109 1 97.81 349 ALA B C 1
ATOM 5496 O O . ALA B 1 349 ? 9.742 20.859 18.016 1 97.81 349 ALA B O 1
ATOM 5497 N N . ALA B 1 350 ? 9.422 20.234 20.125 1 97.44 350 ALA B N 1
ATOM 5498 C CA . ALA B 1 350 ? 10.312 19.078 20 1 97.44 350 ALA B CA 1
ATOM 5499 C C . ALA B 1 350 ? 9.805 18.109 18.938 1 97.44 350 ALA B C 1
ATOM 5501 O O . ALA B 1 350 ? 10.586 17.625 18.109 1 97.44 350 ALA B O 1
ATOM 5502 N N . GLY B 1 351 ? 8.523 17.797 18.984 1 97.94 351 GLY B N 1
ATOM 5503 C CA . GLY B 1 351 ? 7.934 16.953 17.953 1 97.94 351 GLY B CA 1
ATOM 5504 C C . GLY B 1 351 ? 8.016 17.562 16.562 1 97.94 351 GLY B C 1
ATOM 5505 O O . GLY B 1 351 ? 8.305 16.859 15.594 1 97.94 351 GLY B O 1
ATOM 5506 N N . ALA B 1 352 ? 7.75 18.859 16.516 1 98.31 352 ALA B N 1
ATOM 5507 C CA . ALA B 1 352 ? 7.855 19.547 15.234 1 98.31 352 ALA B CA 1
ATOM 5508 C C . ALA B 1 352 ? 9.273 19.453 14.672 1 98.31 352 ALA B C 1
ATOM 5510 O O . ALA B 1 352 ? 9.461 19.281 13.461 1 98.31 352 ALA B O 1
ATOM 5511 N N . ALA B 1 353 ? 10.273 19.547 15.539 1 98.19 353 ALA B N 1
ATOM 5512 C CA . ALA B 1 353 ? 11.664 19.406 15.117 1 98.19 353 ALA B CA 1
ATOM 5513 C C . ALA B 1 353 ? 11.922 18.031 14.516 1 98.19 353 ALA B C 1
ATOM 5515 O O . ALA B 1 353 ? 12.594 17.906 13.484 1 98.19 353 ALA B O 1
ATOM 5516 N N . GLU B 1 354 ? 11.398 17.031 15.164 1 97.62 354 GLU B N 1
ATOM 5517 C CA . GLU B 1 354 ? 11.547 15.664 14.664 1 97.62 354 GLU B CA 1
ATOM 5518 C C . GLU B 1 354 ? 10.906 15.508 13.289 1 97.62 354 GLU B C 1
ATOM 5520 O O . GLU B 1 354 ? 11.477 14.875 12.398 1 97.62 354 GLU B O 1
ATOM 5525 N N . ASP B 1 355 ? 9.719 16.078 13.133 1 98.25 355 ASP B N 1
ATOM 5526 C CA . ASP B 1 355 ? 9.008 16.016 11.859 1 98.25 355 ASP B CA 1
ATOM 5527 C C . ASP B 1 355 ? 9.797 16.688 10.75 1 98.25 355 ASP B C 1
ATOM 5529 O O . ASP B 1 355 ? 9.969 16.125 9.672 1 98.25 355 ASP B O 1
ATOM 5533 N N . VAL B 1 356 ? 10.281 17.875 11.047 1 98.25 356 VAL B N 1
ATOM 5534 C CA . VAL B 1 356 ? 11.031 18.641 10.062 1 98.25 356 VAL B CA 1
ATOM 5535 C C . VAL B 1 356 ? 12.328 17.922 9.711 1 98.25 356 VAL B C 1
ATOM 5537 O O . VAL B 1 356 ? 12.711 17.844 8.539 1 98.25 356 VAL B O 1
ATOM 5540 N N . ARG B 1 357 ? 13.008 17.375 10.695 1 97.62 357 ARG B N 1
ATOM 5541 C CA . ARG B 1 357 ? 14.219 16.609 10.453 1 97.62 357 ARG B CA 1
ATOM 5542 C C . ARG B 1 357 ? 13.953 15.438 9.523 1 97.62 357 ARG B C 1
ATOM 5544 O O . ARG B 1 357 ? 14.742 15.172 8.609 1 97.62 357 ARG B O 1
ATOM 5551 N N . CYS B 1 358 ? 12.891 14.766 9.734 1 97.69 358 CYS B N 1
ATOM 5552 C CA . CYS B 1 358 ? 12.5 13.641 8.891 1 97.69 358 CYS B CA 1
ATOM 5553 C C . CYS B 1 358 ? 12.234 14.102 7.461 1 97.69 358 CYS B C 1
ATOM 5555 O O . CYS B 1 358 ? 12.695 13.477 6.504 1 97.69 358 CYS B O 1
ATOM 5557 N N . LEU B 1 359 ? 11.516 15.203 7.324 1 98.38 359 LEU B N 1
ATOM 5558 C CA . LEU B 1 359 ? 11.227 15.742 6 1 98.38 359 LEU B CA 1
ATOM 5559 C C . LEU B 1 359 ? 12.508 16.172 5.293 1 98.38 359 LEU B C 1
ATOM 5561 O O . LEU B 1 359 ? 12.633 16.016 4.078 1 98.38 359 LEU B O 1
ATOM 5565 N N . GLN B 1 360 ? 13.43 16.734 6.07 1 98 360 GLN B N 1
ATOM 5566 C CA . GLN B 1 360 ? 14.711 17.125 5.488 1 98 360 GLN B CA 1
ATOM 5567 C C . GLN B 1 360 ? 15.492 15.922 4.992 1 98 360 GLN B C 1
ATOM 5569 O O . GLN B 1 360 ? 16.109 15.961 3.922 1 98 360 GLN B O 1
ATOM 5574 N N . ALA B 1 361 ? 15.453 14.859 5.734 1 97.19 361 ALA B N 1
ATOM 5575 C CA . ALA B 1 361 ? 16.094 13.617 5.301 1 97.19 361 ALA B CA 1
ATOM 5576 C C . ALA B 1 361 ? 15.461 13.102 4.012 1 97.19 361 ALA B C 1
ATOM 5578 O O . ALA B 1 361 ? 16.156 12.586 3.135 1 97.19 361 ALA B O 1
ATOM 5579 N N . LEU B 1 362 ? 14.18 13.211 3.91 1 97.5 362 LEU B N 1
ATOM 5580 C CA . LEU B 1 362 ? 13.453 12.797 2.713 1 97.5 362 LEU B CA 1
ATOM 5581 C C . LEU B 1 362 ? 13.898 13.609 1.5 1 97.5 362 LEU B C 1
ATOM 5583 O O . LEU B 1 362 ? 14.227 13.039 0.454 1 97.5 362 LEU B O 1
ATOM 5587 N N . VAL B 1 363 ? 13.992 14.914 1.649 1 97.38 363 VAL B N 1
ATOM 5588 C CA . VAL B 1 363 ? 14.406 15.789 0.556 1 97.38 363 VAL B CA 1
ATOM 5589 C C . VAL B 1 363 ? 15.859 15.508 0.195 1 97.38 363 VAL B C 1
ATOM 5591 O O . VAL B 1 363 ? 16.234 15.547 -0.979 1 97.38 363 VAL B O 1
ATOM 5594 N N . ALA B 1 364 ? 16.672 15.242 1.198 1 96.06 364 ALA B N 1
ATOM 5595 C CA . ALA B 1 364 ? 18.078 14.898 0.935 1 96.06 364 ALA B CA 1
ATOM 5596 C C . ALA B 1 364 ? 18.172 13.672 0.039 1 96.06 364 ALA B C 1
ATOM 5598 O O . ALA B 1 364 ? 19 13.625 -0.87 1 96.06 364 ALA B O 1
ATOM 5599 N N . THR B 1 365 ? 17.344 12.719 0.309 1 95.5 365 THR B N 1
ATOM 5600 C CA . THR B 1 365 ? 17.328 11.508 -0.498 1 95.5 365 THR B CA 1
ATOM 5601 C C . THR B 1 365 ? 16.875 11.812 -1.925 1 95.5 365 THR B C 1
ATOM 5603 O O . THR B 1 365 ? 17.469 11.32 -2.887 1 95.5 365 THR B O 1
ATOM 5606 N N . LEU B 1 366 ? 15.891 12.641 -2.109 1 95.25 366 LEU B N 1
ATOM 5607 C CA . LEU B 1 366 ? 15.422 13.062 -3.426 1 95.25 366 LEU B CA 1
ATOM 5608 C C . LEU B 1 366 ? 16.516 13.797 -4.184 1 95.25 366 LEU B C 1
ATOM 5610 O O . LEU B 1 366 ? 16.734 13.555 -5.375 1 95.25 366 LEU B O 1
ATOM 5614 N N . ALA B 1 367 ? 17.172 14.703 -3.461 1 94.56 367 ALA B N 1
ATOM 5615 C CA . ALA B 1 367 ? 18.234 15.5 -4.062 1 94.56 367 ALA B CA 1
ATOM 5616 C C . ALA B 1 367 ? 19.391 14.617 -4.531 1 94.56 367 ALA B C 1
ATOM 5618 O O . ALA B 1 367 ? 19.922 14.805 -5.633 1 94.56 367 ALA B O 1
ATOM 5619 N N . ALA B 1 368 ? 19.734 13.703 -3.713 1 92.12 368 ALA B N 1
ATOM 5620 C CA . ALA B 1 368 ? 20.828 12.789 -4.062 1 92.12 368 ALA B CA 1
ATOM 5621 C C . ALA B 1 368 ? 20.5 12.008 -5.332 1 92.12 368 ALA B C 1
ATOM 5623 O O . ALA B 1 368 ? 21.359 11.828 -6.195 1 92.12 368 ALA B O 1
ATOM 5624 N N . GLN B 1 369 ? 19.344 11.578 -5.426 1 85.75 369 GLN B N 1
ATOM 5625 C CA . GLN B 1 369 ? 18.906 10.828 -6.602 1 85.75 369 GLN B CA 1
ATOM 5626 C C . GLN B 1 369 ? 18.969 11.695 -7.855 1 85.75 369 GLN B C 1
ATOM 5628 O O . GLN B 1 369 ? 19.203 11.188 -8.953 1 85.75 369 GLN B O 1
ATOM 5633 N N . ALA B 1 370 ? 18.734 12.961 -7.668 1 85.88 370 ALA B N 1
ATOM 5634 C CA . ALA B 1 370 ? 18.75 13.914 -8.773 1 85.88 370 ALA B CA 1
ATOM 5635 C C . ALA B 1 370 ? 20.172 14.438 -9.023 1 85.88 370 ALA B C 1
ATOM 5637 O O . ALA B 1 370 ? 20.375 15.273 -9.898 1 85.88 370 ALA B O 1
ATOM 5638 N N . GLY B 1 371 ? 21.125 13.992 -8.25 1 89.38 371 GLY B N 1
ATOM 5639 C CA . GLY B 1 371 ? 22.516 14.438 -8.383 1 89.38 371 GLY B CA 1
ATOM 5640 C C . GLY B 1 371 ? 22.75 15.828 -7.836 1 89.38 371 GLY B C 1
ATOM 5641 O O . GLY B 1 371 ? 23.641 16.547 -8.297 1 89.38 371 GLY B O 1
ATOM 5642 N N . VAL B 1 372 ? 21.875 16.219 -6.914 1 91.94 372 VAL B N 1
ATOM 5643 C CA . VAL B 1 372 ? 21.969 17.547 -6.332 1 91.94 372 VAL B CA 1
ATOM 5644 C C . VAL B 1 372 ? 22.594 17.469 -4.945 1 91.94 372 VAL B C 1
ATOM 5646 O O . VAL B 1 372 ? 22.172 16.656 -4.113 1 91.94 372 VAL B O 1
ATOM 5649 N N . GLU B 1 373 ? 23.547 18.266 -4.691 1 92.19 373 GLU B N 1
ATOM 5650 C CA . GLU B 1 373 ? 24.141 18.344 -3.363 1 92.19 373 GLU B CA 1
ATOM 5651 C C . GLU B 1 373 ? 23.359 19.297 -2.457 1 92.19 373 GLU B C 1
ATOM 5653 O O . GLU B 1 373 ? 22.969 20.391 -2.875 1 92.19 373 GLU B O 1
ATOM 5658 N N . ILE B 1 374 ? 23.156 18.797 -1.299 1 93.31 374 ILE B N 1
ATOM 5659 C CA . ILE B 1 374 ? 22.375 19.609 -0.375 1 93.31 374 ILE B CA 1
ATOM 5660 C C . ILE B 1 374 ? 23.312 20.234 0.665 1 93.31 374 ILE B C 1
ATOM 5662 O O . ILE B 1 374 ? 24.344 19.672 1.001 1 93.31 374 ILE B O 1
ATOM 5666 N N . GLY B 1 375 ? 22.984 21.422 1.086 1 95.12 375 GLY B N 1
ATOM 5667 C CA . GLY B 1 375 ? 23.656 22.109 2.174 1 95.12 375 GLY B CA 1
ATOM 5668 C C . GLY B 1 375 ? 22.734 22.391 3.354 1 95.12 375 GLY B C 1
ATOM 5669 O O . GLY B 1 375 ? 21.844 21.594 3.654 1 95.12 375 GLY B O 1
ATOM 5670 N N . GLY B 1 376 ? 23.078 23.422 4.09 1 94.19 376 GLY B N 1
ATOM 5671 C CA . GLY B 1 376 ? 22.234 23.812 5.211 1 94.19 376 GLY B CA 1
ATOM 5672 C C . GLY B 1 376 ? 22.234 22.812 6.34 1 94.19 376 GLY B C 1
ATOM 5673 O O . GLY B 1 376 ? 23.172 22 6.469 1 94.19 376 GLY B O 1
ATOM 5674 N N . GLU B 1 377 ? 21.203 22.859 7.109 1 93.44 377 GLU B N 1
ATOM 5675 C CA . GLU B 1 377 ? 21.188 22.016 8.289 1 93.44 377 GLU B CA 1
ATOM 5676 C C . GLU B 1 377 ? 20.922 20.562 7.91 1 93.44 377 GLU B C 1
ATOM 5678 O O . GLU B 1 377 ? 21.312 19.641 8.633 1 93.44 377 GLU B O 1
ATOM 5683 N N . ALA B 1 378 ? 20.344 20.328 6.77 1 92.94 378 ALA B N 1
ATOM 5684 C CA . ALA B 1 378 ? 20.047 18.969 6.344 1 92.94 378 ALA B CA 1
ATOM 5685 C C . ALA B 1 378 ? 21.312 18.203 6 1 92.94 378 ALA B C 1
ATOM 5687 O O . ALA B 1 378 ? 21.328 16.969 5.992 1 92.94 378 ALA B O 1
ATOM 5688 N N . ALA B 1 379 ? 22.328 18.906 5.547 1 89.81 379 ALA B N 1
ATOM 5689 C CA . ALA B 1 379 ? 23.609 18.281 5.223 1 89.81 379 ALA B CA 1
ATOM 5690 C C . ALA B 1 379 ? 24.312 17.812 6.488 1 89.81 379 ALA B C 1
ATOM 5692 O O . ALA B 1 379 ? 25.156 16.906 6.434 1 89.81 379 ALA B O 1
ATOM 5693 N N . HIS B 1 380 ? 24.109 18.469 7.652 1 72.38 380 HIS B N 1
ATOM 5694 C CA . HIS B 1 380 ? 24.828 18.172 8.891 1 72.38 380 HIS B CA 1
ATOM 5695 C C . HIS B 1 380 ? 24.047 17.188 9.758 1 72.38 380 HIS B C 1
ATOM 5697 O O . HIS B 1 380 ? 24.578 16.703 10.758 1 72.38 380 HIS B O 1
ATOM 5703 N N . GLY B 1 381 ? 22.859 17.031 9.672 1 62.56 381 GLY B N 1
ATOM 5704 C CA . GLY B 1 381 ? 21.984 16.281 10.555 1 62.56 381 GLY B CA 1
ATOM 5705 C C . GLY B 1 381 ? 22.172 14.773 10.438 1 62.56 381 GLY B C 1
ATOM 5706 O O . GLY B 1 381 ? 21.609 14.008 11.227 1 62.56 381 GLY B O 1
ATOM 5707 N N . GLY B 1 382 ? 22.578 14.117 9.445 1 48.75 382 GLY B N 1
ATOM 5708 C CA . GLY B 1 382 ? 22.688 12.672 9.344 1 48.75 382 GLY B CA 1
ATOM 5709 C C . GLY B 1 382 ? 23.625 12.062 10.375 1 48.75 382 GLY B C 1
ATOM 5710 O O . GLY B 1 382 ? 23.625 10.852 10.578 1 48.75 382 GLY B O 1
ATOM 5711 N N . ALA B 1 383 ? 24.859 12.648 10.82 1 38.59 383 ALA B N 1
ATOM 5712 C CA . ALA B 1 383 ? 25.891 12.023 11.656 1 38.59 383 ALA B CA 1
ATOM 5713 C C . ALA B 1 383 ? 25.5 12.094 13.133 1 38.59 383 ALA B C 1
ATOM 5715 O O . ALA B 1 383 ? 26.312 11.773 14.008 1 38.59 383 ALA B O 1
ATOM 5716 N N . ALA B 1 384 ? 24.703 12.602 13.703 1 27.22 384 ALA B N 1
ATOM 5717 C CA . ALA B 1 384 ? 24.688 12.336 15.141 1 27.22 384 ALA B CA 1
ATOM 5718 C C . ALA B 1 384 ? 24.234 10.906 15.422 1 27.22 384 ALA B C 1
ATOM 5720 O O . ALA B 1 384 ? 23.297 10.406 14.797 1 27.22 384 ALA B O 1
#

Secondary structure (DSSP, 8-state):
---PPPEEEEEE--SHHIIIIIHHHHHHTTTTEEEEEEE-SSHHHHHHHHHHH-TTPEEES-HHHHHT-TT--EEEE--SS--HHHHHHHHHTT-EEEEESP--SSHHHHHHHHHHHHHHT--EEEE-GGGG-HHHHHHHHHHHHSS-EEEEEEEEEE--HHHHHGGG-PPPPPS-S-HHHHHHHHHHHHHHHHHHHSS--HHHHHHIIIIIIIIIHHHHHHHHHTTPPPPSS-SEEEEESSS--SSPPEEEEEEEETTTEEEEEEEEE-TT-SS-EEEEEEEETTEEEEEEPPPTT-TT---EEEEEEEETTEEEEEEE---S--HHHHHHHHHHHHHTTSS--SS-HHHHHHHHHHHHHHHHHHHHHTT----HHHHHTT--/---PPPEEEEEE--SHHIIIIIHHHHHHTTTTEEEEEEE-SSHHHHHHHHHHH-TTPEEES-HHHHHT-TT--EEEE--SS--HHHHHHHHHTT-EEEEESP--SSHHHHHHHHHHHHHHT--EEEE-GGGG-HHHHHHHHHHHHSS-EEEEEEEEEE--HHHHHGGG-PPPPPS-S-HHHHHHHHHHHHHHHHHHHSS--HHHHHHIIIIIIIIIHHHHHHHHHTTPPPPSS-SEEEEESSS--SSPPEEEEEEEETTTEEEEEEEEE-TT-SS-EEEEEEEETTEEEEEEPPPTT-TT---EEEEEEEETTEEEEEEE---S--HHHHHHHHHHHHHTTSS--SS-HHHHHHHHHHHHHHHHHHHHHTT----HHHHHTT--

Nearest PDB structures (foldseek):
  4koa-assembly1_A-2  TM=8.341E-01  e=1.196E-18  Sinorhizobium meliloti 1021
  4had-assembly1_D  TM=8.724E-01  e=9.360E-17  Rhizobium etli CFN 42
  4had-assembly1_C  TM=8.672E-01  e=1.044E-16  Rhizobium etli CFN 42
  1zh8-assembly1_B  TM=8.333E-01  e=2.463E-15  Thermotoga maritima MSB8
  3m2t-assembly1_A-2  TM=7.597E-01  e=1.776E-15  Chromobacterium violaceum

Solvent-accessible surface area (backbone atoms only — not comparable to full-atom values): 39418 Å² total; per-residue (Å²): 124,90,80,66,77,46,45,24,29,27,38,34,26,73,45,68,62,33,64,72,43,50,50,55,42,45,59,73,38,47,72,49,32,37,69,40,33,23,26,16,58,24,50,67,53,10,43,55,51,11,62,71,72,34,91,81,28,35,57,37,51,49,70,67,59,56,53,69,33,85,73,42,47,28,38,37,40,51,52,84,65,63,36,44,69,63,48,47,54,32,44,76,54,68,23,27,34,40,29,33,66,28,48,49,71,34,43,66,56,20,50,52,48,38,51,49,24,57,75,69,72,41,47,51,32,44,50,52,34,64,50,38,22,70,52,35,60,55,48,22,54,54,53,69,69,47,47,65,50,42,35,38,35,37,42,35,40,40,36,44,67,63,76,66,49,54,86,68,69,67,80,74,82,70,94,60,43,56,62,67,61,52,52,50,52,52,50,48,52,52,52,37,48,33,50,27,29,30,77,65,60,67,67,57,55,47,42,46,53,60,43,41,45,58,49,52,42,55,56,48,49,32,41,45,60,47,69,47,56,78,38,67,52,46,78,43,47,48,64,41,65,70,78,69,82,87,59,74,47,23,37,44,34,31,24,58,32,66,92,66,20,34,34,39,42,35,41,37,61,14,61,54,26,72,57,64,39,40,37,43,36,36,39,21,30,25,24,36,38,36,39,37,52,43,46,88,79,40,80,85,47,67,42,42,37,37,38,38,39,38,61,86,94,43,74,46,79,44,79,47,69,63,74,80,71,47,13,62,48,45,45,50,52,50,47,49,35,28,70,72,68,72,44,80,69,84,43,23,31,68,57,49,21,52,42,42,45,30,53,37,25,45,50,50,39,38,29,50,75,71,72,42,72,63,30,43,54,51,59,64,60,69,76,119,122,90,80,67,78,46,47,23,29,27,39,34,27,73,43,68,63,33,64,72,42,48,51,56,42,44,58,74,38,46,73,51,33,37,69,42,33,24,26,16,58,24,50,68,53,10,44,56,49,11,60,70,73,34,91,83,28,35,56,35,51,48,69,68,60,54,53,70,34,86,72,43,47,28,38,37,41,50,54,84,64,62,35,43,70,61,47,47,54,33,44,75,55,69,23,27,36,40,28,34,64,28,48,49,72,33,42,66,55,19,50,51,48,36,51,50,23,57,76,68,72,41,48,51,32,45,51,53,34,63,50,37,22,68,54,35,61,54,48,21,54,54,54,69,69,47,49,65,48,42,36,38,36,38,41,35,38,40,35,44,68,64,76,66,49,54,86,70,68,67,77,74,83,70,93,60,44,55,61,68,62,51,51,49,53,52,50,49,53,52,51,37,48,32,50,27,29,30,76,65,60,67,67,58,54,47,42,46,55,60,43,40,43,60,49,51,44,56,56,48,50,33,40,44,60,48,68,48,54,79,39,68,52,47,80,44,48,47,63,40,64,70,77,68,82,88,58,75,48,25,37,44,34,32,22,58,32,64,91,65,20,35,34,38,41,34,42,38,62,14,60,52,26,74,56,63,38,39,36,44,35,35,38,21,29,27,24,38,38,36,38,38,51,42,45,88,78,40,80,86,48,66,41,40,36,37,39,38,38,40,60,86,94,43,74,46,78,43,78,47,70,62,72,83,71,44,14,62,49,45,45,50,53,52,47,48,34,27,70,71,67,72,45,80,68,85,42,24,30,68,55,50,20,53,40,42,45,30,51,39,25,45,49,49,39,38,31,49,75,71,72,42,72,63,30,44,53,51,57,64,61,69,77,117

pLDDT: mean 91.42, std 9.42, range [27.22, 98.88]

Sequence (768 aa):
MPSHPPVRLAVIGAGTISQSVHLPAVQRLGTLFDIAVVCDLSPSRAAAVAARAGVGVRAAHRYDSVLADDTVDAVLLATPGTHAQAARAALEAGKHVLAEKPLCLTVAEAEELGALAEAKGLVLQVGYMKMYDPLTEVAAAELAALDTPRTVRVTVLHPADEPQVEHLRLDPPADDADTSVIAEAIAYENARTLDAFGEIPAELGRYYRDVLNGSVIHELSLLRALGFTLPTSFDTAQLWPWPVEGEPPCLLATAPLGDDARLVLNWNWLPDHPEYGEEIAVLARDGRLRLDMAAPYLVDVRSTLRVERAEGAVRRDTTARHGYDTGFVRQLEEFAAAVHGETKVRSGAAGAAEDVRCLQALVATLAAQAGVEIGGEAAHGGAAMPSHPPVRLAVIGAGTISQSVHLPAVQRLGTLFDIAVVCDLSPSRAAAVAARAGVGVRAAHRYDSVLADDTVDAVLLATPGTHAQAARAALEAGKHVLAEKPLCLTVAEAEELGALAEAKGLVLQVGYMKMYDPLTEVAAAELAALDTPRTVRVTVLHPADEPQVEHLRLDPPADDADTSVIAEAIAYENARTLDAFGEIPAELGRYYRDVLNGSVIHELSLLRALGFTLPTSFDTAQLWPWPVEGEPPCLLATAPLGDDARLVLNWNWLPDHPEYGEEIAVLARDGRLRLDMAAPYLVDVRSTLRVERAEGAVRRDTTARHGYDTGFVRQLEEFAAAVHGETKVRSGAAGAAEDVRCLQALVATLAAQAGVEIGGEAAHGGAA

InterPro domains:
  IPR000683 Gfo/Idh/MocA-like oxidoreductase, N-terminal [PF01408] (8-128)
  IPR036291 NAD(P)-binding domain superfamily [SSF51735] (3-141)
  IPR051450 Gfo/Idh/MocA Oxidoreductases [PTHR43377] (1-163)